Protein AF-A0A817GQR2-F1 (afdb_monomer_lite)

pLDDT: mean 78.86, std 19.0, range [24.8, 96.75]

Secondary structure (DSSP, 8-state):
-PPP--SPPEEEEEE--SSS-HHHHHHHHHTS--S-----SS-S--S-EEEEEEETTEEEEEEE---S--S-HHHHHHHHHHHHHHHHH-SEEEEEEEE-EETTEEPHHHHHHHHHHHHHS---TTTEEEEEEEE-SS--SSHHHHHHHHHHHHH-S---GGGEEEEE---TT-HHHHHHHHHHHHHHHHT---EE----S----HHHHHHHHHHHHHHHHHHHHHHHHHHHHHHHHHHHHHHHHHHHHHHHHHHHHHHHHHHHHHHHHHHHHHHHHHHHHHHHHHHHHHHHHHHHHHHHHHHHHHHHHHHHHHHHHHHHHTTTTTS-------------------EETTPEEEBTTS-EEEGGG--TT-EEE-GGG-EEEEEEEEEEE-TT--EEEETTSPS-EETT--EEBTTS-EEESSHHHHHHH-GGGTTTEEE--TT-EEEEE-TTS-EEEEE---EEEE---TT-EEEEEEESSS-EEEETTEEEE--S--TTT-HHHHHHHHHHHHHHHHHHHHHHHHH--TT-HHHHHHHHHHHHHHHHHHHHTT--

Structure (mmCIF, N/CA/C/O backbone):
data_AF-A0A817GQR2-F1
#
_entry.id   AF-A0A817GQR2-F1
#
loop_
_atom_site.group_PDB
_atom_site.id
_atom_site.type_symbol
_atom_site.label_atom_id
_atom_site.label_alt_id
_atom_site.label_comp_id
_atom_site.label_asym_id
_atom_site.label_entity_id
_atom_site.label_seq_id
_atom_site.pdbx_PDB_ins_code
_atom_site.Cartn_x
_atom_site.Cartn_y
_atom_site.Cartn_z
_atom_site.occupancy
_atom_site.B_iso_or_equiv
_atom_site.auth_seq_id
_atom_site.auth_comp_id
_atom_site.auth_asym_id
_atom_site.auth_atom_id
_atom_site.pdbx_PDB_model_num
ATOM 1 N N . MET A 1 1 ? 29.203 31.803 -55.526 1.00 33.91 1 MET A N 1
ATOM 2 C CA . MET A 1 1 ? 29.164 32.772 -54.407 1.00 33.91 1 MET A CA 1
ATOM 3 C C . MET A 1 1 ? 29.359 31.995 -53.120 1.00 33.91 1 MET A C 1
ATOM 5 O O . MET A 1 1 ? 28.641 31.020 -52.940 1.00 33.91 1 MET A O 1
ATOM 9 N N . HIS A 1 2 ? 30.297 32.384 -52.255 1.00 36.97 2 HIS A N 1
ATOM 10 C CA . HIS A 1 2 ? 30.354 31.823 -50.901 1.00 36.97 2 HIS A CA 1
ATOM 11 C C . HIS A 1 2 ? 29.170 32.359 -50.081 1.00 36.97 2 HIS A C 1
ATOM 13 O O . HIS A 1 2 ? 28.851 33.544 -50.175 1.00 36.97 2 HIS A O 1
ATOM 19 N N . ARG A 1 3 ? 28.518 31.496 -49.296 1.00 38.09 3 ARG A N 1
ATOM 20 C CA . ARG A 1 3 ? 27.651 31.911 -48.181 1.00 38.09 3 ARG A CA 1
ATOM 21 C C . ARG A 1 3 ? 28.484 31.876 -46.894 1.00 38.09 3 ARG A C 1
ATOM 23 O O . ARG A 1 3 ? 29.468 31.148 -46.830 1.00 38.09 3 ARG A O 1
ATOM 30 N N . ASN A 1 4 ? 28.128 32.694 -45.906 1.00 33.28 4 ASN A N 1
ATOM 31 C CA . ASN A 1 4 ? 28.939 32.862 -44.697 1.00 33.28 4 ASN A CA 1
ATOM 32 C C . ASN A 1 4 ? 28.862 31.631 -43.779 1.00 33.28 4 ASN A C 1
ATOM 34 O O . ASN A 1 4 ? 27.784 31.297 -43.289 1.00 33.28 4 ASN A O 1
ATOM 38 N N . ASN A 1 5 ? 30.015 31.028 -43.478 1.00 41.97 5 ASN A N 1
ATOM 39 C CA . ASN A 1 5 ? 30.157 29.920 -42.527 1.00 41.97 5 ASN A CA 1
ATOM 40 C C . ASN A 1 5 ? 30.056 30.410 -41.069 1.00 41.97 5 ASN A C 1
ATOM 42 O O . ASN A 1 5 ? 31.048 30.422 -40.350 1.00 41.97 5 ASN A O 1
ATOM 46 N N . ASN A 1 6 ? 28.861 30.831 -40.644 1.00 42.84 6 ASN A N 1
ATOM 47 C CA . ASN A 1 6 ? 28.573 31.238 -39.258 1.00 42.84 6 ASN A CA 1
ATOM 48 C C . ASN A 1 6 ? 27.381 30.488 -38.626 1.00 42.84 6 ASN A C 1
ATOM 50 O O . ASN A 1 6 ? 26.956 30.823 -37.524 1.00 42.84 6 ASN A O 1
ATOM 54 N N . SER A 1 7 ? 26.841 29.470 -39.302 1.00 61.62 7 SER A N 1
ATOM 55 C CA . SER A 1 7 ? 25.957 28.475 -38.684 1.00 61.62 7 SER A CA 1
ATOM 56 C C . SER A 1 7 ? 26.787 27.491 -37.860 1.00 61.62 7 SER A C 1
ATOM 58 O O . SER A 1 7 ? 27.755 26.928 -38.377 1.00 61.62 7 SER A O 1
ATOM 60 N N . SER A 1 8 ? 26.399 27.238 -36.611 1.00 72.62 8 SER A N 1
ATOM 61 C CA . SER A 1 8 ? 26.977 26.153 -35.814 1.00 72.62 8 SER A CA 1
ATOM 62 C C . SER A 1 8 ? 26.752 24.798 -36.511 1.00 72.62 8 SER A C 1
ATOM 64 O O . SER A 1 8 ? 25.667 24.575 -37.048 1.00 72.62 8 SER A O 1
ATOM 66 N N . PRO A 1 9 ? 27.744 23.883 -36.534 1.00 83.44 9 PRO A N 1
ATOM 67 C CA . PRO A 1 9 ? 27.564 22.584 -37.180 1.00 83.44 9 PRO A CA 1
ATOM 68 C C . PRO A 1 9 ? 26.458 21.749 -36.526 1.00 83.44 9 PRO A C 1
ATOM 70 O O . PRO A 1 9 ? 26.249 21.813 -35.310 1.00 83.44 9 PRO A O 1
ATOM 73 N N . PHE A 1 10 ? 25.786 20.935 -37.337 1.00 92.69 10 PHE A N 1
ATOM 74 C CA . PHE A 1 10 ? 24.787 19.968 -36.885 1.00 92.69 10 PHE A CA 1
ATOM 75 C C . PHE A 1 10 ? 25.451 18.854 -36.065 1.00 92.69 10 PHE A C 1
ATOM 77 O O . PHE A 1 10 ? 26.629 18.545 -36.260 1.00 92.69 10 PHE A O 1
ATOM 84 N N . GLY A 1 11 ? 24.718 18.218 -35.153 1.00 93.88 11 GLY A N 1
ATOM 85 C CA . GLY A 1 11 ? 25.215 16.997 -34.513 1.00 93.88 11 GLY A CA 1
ATOM 86 C C . GLY A 1 11 ? 25.139 15.793 -35.457 1.00 93.88 11 GLY A C 1
ATOM 87 O O . GLY A 1 11 ? 24.179 15.658 -36.210 1.00 93.88 11 GLY A O 1
ATOM 88 N N . LEU A 1 12 ? 26.120 14.895 -35.382 1.00 95.56 12 LEU A N 1
ATOM 89 C CA . LEU A 1 12 ? 26.005 13.509 -35.837 1.00 95.56 12 LEU A CA 1
ATOM 90 C C . LEU A 1 12 ? 26.283 12.609 -34.628 1.00 95.56 12 LEU A C 1
ATOM 92 O O . LEU A 1 12 ? 27.433 12.362 -34.264 1.00 95.56 12 LEU A O 1
ATOM 96 N N . ILE A 1 13 ? 25.217 12.209 -33.943 1.00 95.44 13 ILE A N 1
ATOM 97 C CA . ILE A 1 13 ? 25.252 11.571 -32.627 1.00 95.44 13 ILE A CA 1
ATOM 98 C C . ILE A 1 13 ? 25.205 10.048 -32.790 1.00 95.44 13 ILE A C 1
ATOM 100 O O . ILE A 1 13 ? 24.243 9.510 -33.337 1.00 95.44 13 ILE A O 1
ATOM 104 N N . ILE A 1 14 ? 26.250 9.350 -32.327 1.00 95.19 14 ILE A N 1
ATOM 105 C CA . ILE A 1 14 ? 26.380 7.891 -32.465 1.00 95.19 14 ILE A CA 1
ATOM 106 C C . ILE A 1 14 ? 26.084 7.210 -31.119 1.00 95.19 14 ILE A C 1
ATOM 108 O O . ILE A 1 14 ? 26.789 7.416 -30.129 1.00 95.19 14 ILE A O 1
ATOM 112 N N . LEU A 1 15 ? 25.040 6.378 -31.098 1.00 95.00 15 LEU A N 1
ATOM 113 C CA . LEU A 1 15 ?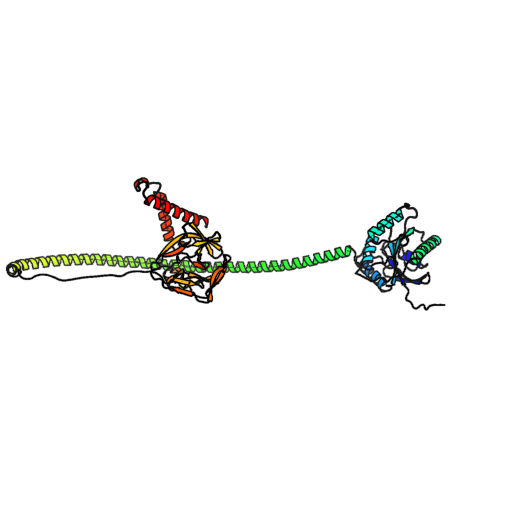 24.445 5.740 -29.915 1.00 95.00 15 LEU A CA 1
ATOM 114 C C . LEU A 1 15 ? 24.416 4.204 -30.037 1.00 95.00 15 LEU A C 1
ATOM 116 O O . LEU A 1 15 ? 24.802 3.643 -31.060 1.00 95.00 15 LEU A O 1
ATOM 120 N N . GLY A 1 16 ? 24.031 3.520 -28.955 1.00 92.00 16 GLY A N 1
ATOM 121 C CA . GLY A 1 16 ? 24.160 2.063 -28.770 1.00 92.00 16 GLY A CA 1
ATOM 122 C C . GLY A 1 16 ? 25.008 1.718 -27.541 1.00 92.00 16 GLY A C 1
ATOM 123 O O . GLY A 1 16 ? 25.689 2.592 -26.995 1.00 92.00 16 GLY A O 1
ATOM 124 N N . ASN A 1 17 ? 24.998 0.469 -27.068 1.00 92.12 17 ASN A N 1
ATOM 125 C CA . ASN A 1 17 ? 25.712 0.094 -25.836 1.00 92.12 17 ASN A CA 1
ATOM 126 C C . ASN A 1 17 ? 27.238 -0.022 -26.015 1.00 92.12 17 ASN A C 1
ATOM 128 O O . ASN A 1 17 ? 27.827 0.398 -27.019 1.00 92.12 17 ASN A O 1
ATOM 132 N N . SER A 1 18 ? 27.910 -0.544 -24.989 1.00 87.38 18 SER A N 1
ATOM 133 C CA . SER A 1 18 ? 29.310 -0.954 -25.075 1.00 87.38 18 SER A CA 1
ATOM 134 C C . SER A 1 18 ? 29.494 -2.072 -26.115 1.00 87.38 18 SER A C 1
ATOM 136 O O . SER A 1 18 ? 28.556 -2.798 -26.447 1.00 87.38 18 SER A O 1
ATOM 138 N N . GLY A 1 19 ? 30.700 -2.190 -26.675 1.00 85.38 19 GLY A N 1
ATOM 139 C CA . GLY A 1 19 ? 31.068 -3.249 -27.628 1.00 85.38 19 GLY A CA 1
ATOM 140 C C . GLY A 1 19 ? 30.579 -3.095 -29.080 1.00 85.38 19 GLY A C 1
ATOM 141 O O . GLY A 1 19 ? 31.280 -3.552 -29.978 1.00 85.38 19 GLY A O 1
ATOM 142 N N . VAL A 1 20 ? 29.464 -2.400 -29.360 1.00 90.19 20 VAL A N 1
ATOM 143 C CA . VAL A 1 20 ? 28.836 -2.339 -30.713 1.00 90.19 20 VAL A CA 1
ATOM 144 C C . VAL A 1 20 ? 29.680 -1.679 -31.819 1.00 90.19 20 VAL A C 1
ATOM 146 O O . VAL A 1 20 ? 29.292 -1.686 -32.984 1.00 90.19 20 VAL A O 1
ATOM 149 N N . GLY A 1 21 ? 30.832 -1.086 -31.487 1.00 89.44 21 GLY A N 1
ATOM 150 C CA . GLY A 1 21 ? 31.754 -0.491 -32.461 1.00 89.44 21 GLY A CA 1
ATOM 151 C C . GLY A 1 21 ? 31.525 0.989 -32.792 1.00 89.44 21 GLY A C 1
ATOM 152 O O . GLY A 1 21 ? 32.033 1.444 -33.812 1.00 89.44 21 GLY A O 1
ATOM 153 N N . LYS A 1 22 ? 30.825 1.759 -31.943 1.00 91.75 22 LYS A N 1
ATOM 154 C CA . LYS A 1 22 ? 30.570 3.205 -32.148 1.00 91.75 22 LYS A CA 1
ATOM 155 C C . LYS A 1 22 ? 31.831 3.998 -32.515 1.00 91.75 22 LYS A C 1
ATOM 157 O O . LYS A 1 22 ? 31.877 4.586 -33.589 1.00 91.75 22 LYS A O 1
ATOM 162 N N . SER A 1 23 ? 32.882 3.917 -31.693 1.00 89.81 23 SER A N 1
ATOM 163 C CA . SER A 1 23 ? 34.166 4.601 -31.917 1.00 89.81 23 SER A CA 1
ATOM 164 C C . SER A 1 23 ? 34.837 4.208 -33.242 1.00 89.81 23 SER A C 1
ATOM 166 O O . SER A 1 23 ? 35.475 5.035 -33.886 1.00 89.81 23 SER A O 1
ATOM 168 N N . PHE A 1 24 ? 34.671 2.953 -33.677 1.00 90.94 24 PHE A N 1
ATOM 169 C CA . PHE A 1 24 ? 35.190 2.462 -34.957 1.00 90.94 24 PHE A CA 1
ATOM 170 C C . PHE A 1 24 ? 34.413 3.060 -36.136 1.00 90.94 24 PHE A C 1
ATOM 172 O O . PHE A 1 24 ? 35.022 3.627 -37.039 1.00 90.94 24 PHE A O 1
ATOM 179 N N . LEU A 1 25 ? 33.076 3.016 -36.103 1.00 93.00 25 LEU A N 1
ATOM 180 C CA . LEU A 1 25 ? 32.232 3.636 -37.131 1.00 93.00 25 LEU A CA 1
ATOM 181 C C . LEU A 1 25 ? 32.446 5.158 -37.190 1.00 93.00 25 LEU A C 1
ATOM 183 O O . LEU A 1 25 ? 32.504 5.728 -38.277 1.00 93.00 25 LEU A O 1
ATOM 187 N N . ALA A 1 26 ? 32.668 5.803 -36.043 1.00 92.12 26 ALA A N 1
ATOM 188 C CA . ALA A 1 26 ? 33.042 7.209 -35.953 1.00 92.12 26 ALA A CA 1
ATOM 189 C C . ALA A 1 26 ? 34.395 7.499 -36.638 1.00 92.12 26 ALA A C 1
ATOM 191 O O . ALA A 1 26 ? 34.481 8.427 -37.437 1.00 92.12 26 ALA A O 1
ATOM 192 N N . ASN A 1 27 ? 35.433 6.683 -36.418 1.00 91.12 27 ASN A N 1
ATOM 193 C CA . ASN A 1 27 ? 36.725 6.839 -37.104 1.00 91.12 27 ASN A CA 1
ATOM 194 C C . ASN A 1 27 ? 36.636 6.548 -38.617 1.00 91.12 27 ASN A C 1
ATOM 196 O O . ASN A 1 27 ? 37.277 7.236 -39.412 1.00 91.12 27 ASN A O 1
ATOM 200 N N . ILE A 1 28 ? 35.802 5.588 -39.037 1.00 92.62 28 ILE A N 1
ATOM 201 C CA . ILE A 1 28 ? 35.480 5.320 -40.453 1.00 92.62 28 ILE A CA 1
ATOM 202 C C . ILE A 1 28 ? 34.757 6.522 -41.093 1.00 92.62 28 ILE A C 1
ATOM 204 O O . ILE A 1 28 ? 35.042 6.881 -42.238 1.00 92.62 28 ILE A O 1
ATOM 208 N N . LEU A 1 29 ? 33.872 7.199 -40.354 1.00 92.31 29 LEU A N 1
ATOM 209 C CA . LEU A 1 29 ? 33.209 8.437 -40.783 1.00 92.31 29 LEU A CA 1
ATOM 210 C C . LEU A 1 29 ? 34.126 9.667 -40.757 1.00 92.31 29 LEU A C 1
ATOM 212 O O . LE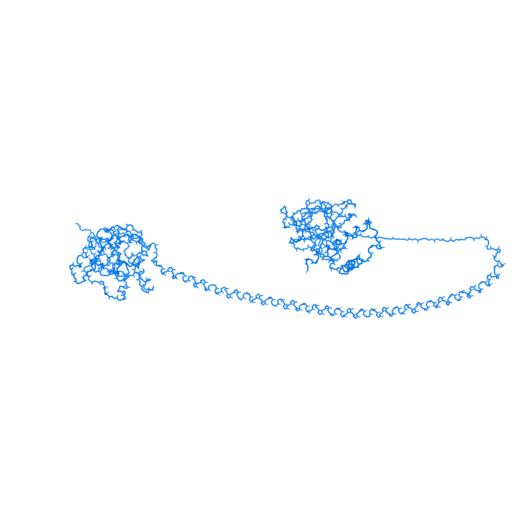U A 1 29 ? 33.938 10.572 -41.569 1.00 92.31 29 LEU A O 1
ATOM 216 N N . LEU A 1 30 ? 35.156 9.687 -39.913 1.00 90.25 30 LEU A N 1
ATOM 217 C CA . LEU A 1 30 ? 36.163 10.750 -39.896 1.00 90.25 30 LEU A CA 1
ATOM 218 C C . LEU A 1 30 ? 37.288 10.568 -40.933 1.00 90.25 30 LEU A C 1
ATOM 220 O O . LEU A 1 30 ? 37.932 11.556 -41.276 1.00 90.25 30 LEU A O 1
ATOM 224 N N . ASP A 1 31 ? 37.523 9.343 -41.416 1.00 87.81 31 ASP A N 1
ATOM 225 C CA . ASP A 1 31 ? 38.705 8.928 -42.207 1.00 87.81 31 ASP A CA 1
ATOM 226 C C . ASP A 1 31 ? 40.050 9.060 -41.457 1.00 87.81 31 ASP A C 1
ATOM 228 O O . ASP A 1 31 ? 41.123 9.173 -42.047 1.00 87.81 31 ASP A O 1
ATOM 232 N N . LYS A 1 32 ? 39.996 9.059 -40.120 1.00 85.50 32 LYS A N 1
ATOM 233 C CA . LYS A 1 32 ? 41.151 9.195 -39.219 1.00 85.50 32 LYS A CA 1
ATOM 234 C C . LYS A 1 32 ? 40.888 8.453 -37.910 1.00 85.50 32 LYS A C 1
ATOM 236 O O . LYS A 1 32 ? 39.785 8.502 -37.370 1.00 85.50 32 LYS A O 1
ATOM 241 N N . GLU A 1 33 ? 41.913 7.791 -37.382 1.00 82.62 33 GLU A N 1
ATOM 242 C CA . GLU A 1 33 ? 41.863 7.142 -36.067 1.00 82.62 33 GLU A CA 1
ATOM 243 C C . GLU A 1 33 ? 42.000 8.204 -34.964 1.00 82.62 33 GLU A C 1
ATOM 245 O O . GLU A 1 33 ? 43.110 8.607 -34.624 1.00 82.62 33 GLU A O 1
ATOM 250 N N . VAL A 1 34 ? 40.871 8.700 -34.442 1.00 78.50 34 VAL A N 1
ATOM 251 C CA . VAL A 1 34 ? 40.848 9.735 -33.387 1.00 78.50 34 VAL A CA 1
ATOM 252 C C . VAL A 1 34 ? 40.285 9.191 -32.080 1.00 78.50 34 VAL A C 1
ATOM 254 O O . VAL A 1 34 ? 40.908 9.349 -31.033 1.00 78.50 34 VAL A O 1
ATOM 257 N N . PHE A 1 35 ? 39.137 8.517 -32.127 1.00 78.00 35 PHE A N 1
ATOM 258 C CA . PHE A 1 35 ? 38.545 7.897 -30.946 1.00 78.00 35 PHE A CA 1
ATOM 259 C C . PHE A 1 35 ? 39.207 6.537 -30.681 1.00 78.00 35 PHE A C 1
ATOM 261 O O . PHE A 1 35 ? 39.333 5.712 -31.589 1.00 78.00 35 PHE A O 1
ATOM 268 N N . LYS A 1 36 ? 39.619 6.258 -29.440 1.00 64.69 36 LYS A N 1
ATOM 269 C CA . LYS A 1 36 ? 40.202 4.949 -29.090 1.00 64.69 36 LYS A CA 1
ATOM 270 C C . LYS A 1 36 ? 39.148 3.838 -29.202 1.00 64.69 36 LYS A C 1
ATOM 272 O O . LYS A 1 36 ? 38.026 3.998 -28.721 1.00 64.69 36 LYS A O 1
ATOM 277 N N . HIS A 1 37 ? 39.500 2.718 -29.845 1.00 58.19 37 HIS A N 1
ATOM 278 C CA . HIS A 1 37 ? 38.542 1.659 -30.212 1.00 58.19 37 HIS A CA 1
ATOM 279 C C . HIS A 1 37 ? 39.078 0.214 -30.014 1.00 58.19 37 HIS A C 1
ATOM 281 O O . HIS A 1 37 ? 38.799 -0.706 -30.788 1.00 58.19 37 HIS A O 1
ATOM 287 N N . GLU A 1 38 ? 39.863 0.006 -28.955 1.00 50.09 38 GLU A N 1
ATOM 288 C CA . GLU A 1 38 ? 40.498 -1.280 -28.621 1.00 50.09 38 GLU A CA 1
ATOM 289 C C . GLU A 1 38 ? 39.491 -2.398 -28.264 1.00 50.09 38 GLU A C 1
ATOM 291 O O . GLU A 1 38 ? 38.397 -2.146 -27.756 1.00 50.09 38 GLU A O 1
ATOM 296 N N . PHE A 1 39 ? 39.868 -3.658 -28.515 1.00 39.53 39 PHE A N 1
ATOM 297 C CA . PHE A 1 39 ? 39.082 -4.835 -28.123 1.00 39.53 39 PHE A CA 1
ATOM 298 C C . PHE A 1 39 ? 39.337 -5.158 -26.641 1.00 39.53 39 PHE A C 1
ATOM 300 O O . PHE A 1 39 ? 40.233 -5.925 -26.295 1.00 39.53 39 PHE A O 1
ATOM 307 N N . SER A 1 40 ? 38.570 -4.507 -25.768 1.00 42.88 40 SER A N 1
ATOM 308 C CA . SER A 1 40 ? 38.739 -4.524 -24.311 1.00 42.88 40 SER A CA 1
ATOM 309 C C . SER A 1 40 ? 37.573 -5.225 -23.606 1.00 42.88 40 SER A C 1
ATOM 311 O O . SER A 1 40 ? 36.421 -5.101 -24.015 1.00 42.88 40 SER A O 1
ATOM 313 N N . ALA A 1 41 ? 37.859 -5.895 -22.484 1.00 34.47 41 ALA A N 1
ATOM 314 C CA . ALA A 1 41 ? 36.853 -6.482 -21.589 1.00 34.47 41 ALA A CA 1
ATOM 315 C C . ALA A 1 41 ? 36.077 -5.440 -20.745 1.00 34.47 41 ALA A C 1
ATOM 317 O O . ALA A 1 41 ? 35.257 -5.804 -19.904 1.00 34.47 41 ALA A O 1
ATOM 318 N N . ARG A 1 42 ? 36.360 -4.144 -20.930 1.00 46.88 42 ARG A N 1
ATOM 319 C CA . ARG A 1 42 ? 35.664 -2.999 -20.320 1.00 46.88 42 ARG A CA 1
ATOM 320 C C . ARG A 1 42 ? 35.515 -1.870 -21.340 1.00 46.88 42 ARG A C 1
ATOM 322 O O . ARG A 1 42 ? 36.363 -1.727 -22.220 1.00 46.88 42 ARG A O 1
ATOM 329 N N . SER A 1 43 ? 34.476 -1.052 -21.177 1.00 52.53 43 SER A N 1
ATOM 330 C CA . SER A 1 43 ? 34.210 0.146 -21.988 1.00 52.53 43 SER A CA 1
ATOM 331 C C . SER A 1 43 ? 35.461 1.011 -22.193 1.00 52.53 43 SER A C 1
ATOM 333 O O . SER A 1 43 ? 36.169 1.291 -21.231 1.00 52.53 43 SER A O 1
ATOM 335 N N . VAL A 1 44 ? 35.733 1.435 -23.432 1.00 54.69 44 VAL A N 1
ATOM 336 C CA . VAL A 1 44 ? 36.936 2.223 -23.792 1.00 54.69 44 VAL A CA 1
ATOM 337 C C . VAL A 1 44 ? 36.654 3.732 -23.816 1.00 54.69 44 VAL A C 1
ATOM 339 O O . VAL A 1 44 ? 37.553 4.543 -23.607 1.00 54.69 44 VAL A O 1
ATOM 342 N N . THR A 1 45 ? 35.398 4.126 -24.037 1.00 56.16 45 THR A N 1
ATOM 343 C CA . THR A 1 45 ? 34.956 5.528 -24.057 1.00 56.16 45 THR A CA 1
ATOM 344 C C . THR A 1 45 ? 34.297 5.864 -22.721 1.00 56.16 45 THR A C 1
ATOM 346 O O . THR A 1 45 ? 33.345 5.205 -22.307 1.00 56.16 45 THR A O 1
ATOM 349 N N . HIS A 1 46 ? 34.815 6.874 -22.019 1.00 60.78 46 HIS A N 1
ATOM 350 C CA . HIS A 1 46 ? 34.396 7.212 -20.649 1.00 60.78 46 HIS A CA 1
ATOM 351 C C . HIS A 1 46 ? 33.812 8.620 -20.481 1.00 60.78 46 HIS A C 1
ATOM 353 O O . HIS A 1 46 ? 33.317 8.929 -19.394 1.00 60.78 46 HIS A O 1
ATOM 359 N N . ARG A 1 47 ? 33.850 9.439 -21.533 1.00 65.88 47 ARG A N 1
ATOM 360 C CA . ARG A 1 47 ? 33.200 10.748 -21.665 1.00 65.88 47 ARG A CA 1
ATOM 361 C C . ARG A 1 47 ? 32.767 10.930 -23.116 1.00 65.88 47 ARG A C 1
ATOM 363 O O . ARG A 1 47 ? 33.307 10.259 -23.994 1.00 65.88 47 ARG A O 1
ATOM 370 N N . THR A 1 48 ? 31.819 11.822 -23.350 1.00 75.12 48 THR A N 1
ATOM 371 C CA . THR A 1 48 ? 31.425 12.271 -24.681 1.00 75.12 48 THR A CA 1
ATOM 372 C C . THR A 1 48 ? 32.543 13.113 -25.296 1.00 75.12 48 THR A C 1
ATOM 374 O O . THR A 1 48 ? 32.927 14.156 -24.768 1.00 75.12 48 THR A O 1
ATOM 377 N N . GLU A 1 49 ? 33.053 12.662 -26.439 1.00 77.88 49 GLU A N 1
ATOM 378 C CA . GLU A 1 49 ? 34.057 13.360 -27.245 1.00 77.88 49 GLU A CA 1
ATOM 379 C C . GLU A 1 49 ? 33.465 13.664 -28.627 1.00 77.88 49 GLU A C 1
ATOM 381 O O . GLU A 1 49 ? 32.683 12.867 -29.152 1.00 77.88 49 GLU A O 1
ATOM 386 N N . TYR A 1 50 ? 33.837 14.792 -29.244 1.00 84.44 50 TYR A N 1
ATOM 387 C CA . TYR A 1 50 ? 33.387 15.120 -30.600 1.00 84.44 50 TYR A CA 1
ATOM 388 C C . TYR A 1 50 ? 34.507 15.610 -31.522 1.00 84.44 50 TYR A C 1
ATOM 390 O O . TYR A 1 50 ? 35.560 16.078 -31.082 1.00 84.44 50 TYR A O 1
ATOM 398 N N . GLN A 1 51 ? 34.274 15.474 -32.826 1.00 87.62 51 GLN A N 1
ATOM 399 C CA . GLN A 1 51 ? 35.167 15.910 -33.900 1.00 87.62 51 GLN A CA 1
ATOM 400 C C . GLN A 1 51 ? 34.352 16.511 -35.042 1.00 87.62 51 GLN A C 1
ATOM 402 O O . GLN A 1 51 ? 33.365 15.919 -35.471 1.00 87.62 51 GLN A O 1
ATOM 407 N N . GLU A 1 52 ? 34.776 17.661 -35.560 1.00 88.06 52 GLU A N 1
ATOM 408 C CA . GLU A 1 52 ? 34.081 18.314 -36.671 1.00 88.06 52 GLU A CA 1
ATOM 409 C C . GLU A 1 52 ? 34.594 17.820 -38.037 1.00 88.06 52 GLU A C 1
ATOM 411 O O . GLU A 1 52 ? 35.783 17.536 -38.223 1.00 88.06 52 GLU A O 1
ATOM 416 N N . ILE A 1 53 ? 33.668 17.685 -38.988 1.00 88.56 53 ILE A N 1
ATOM 417 C CA . ILE A 1 53 ? 33.885 17.257 -40.373 1.00 88.56 53 ILE A CA 1
ATOM 418 C C . ILE A 1 53 ? 32.935 18.018 -41.308 1.00 88.56 53 ILE A C 1
ATOM 420 O O . ILE A 1 53 ? 31.925 18.576 -40.883 1.00 88.56 53 ILE A O 1
ATOM 424 N N . THR A 1 54 ? 33.255 18.039 -42.600 1.00 87.50 54 THR A N 1
ATOM 425 C CA . THR A 1 54 ? 32.362 18.544 -43.651 1.00 87.50 54 THR A CA 1
ATOM 426 C C . THR A 1 54 ? 32.155 17.457 -44.696 1.00 87.50 54 THR A C 1
ATOM 428 O O . THR A 1 54 ? 33.135 16.936 -45.227 1.00 87.50 54 THR A O 1
ATOM 431 N N . PHE A 1 55 ? 30.904 17.123 -45.001 1.00 83.81 55 PHE A N 1
ATOM 432 C CA . PHE A 1 55 ? 30.532 16.274 -46.135 1.00 83.81 55 PHE A CA 1
ATOM 433 C C . PHE A 1 55 ? 29.163 16.704 -46.672 1.00 83.81 55 PHE A C 1
ATOM 435 O O . PHE A 1 55 ? 28.372 17.303 -45.951 1.00 83.81 55 PHE A O 1
ATOM 442 N N . ASP A 1 56 ? 28.923 16.467 -47.962 1.00 78.25 56 ASP A N 1
ATOM 443 C CA . ASP A 1 56 ? 27.715 16.901 -48.682 1.00 78.25 56 ASP A CA 1
ATOM 444 C C . ASP A 1 56 ? 27.329 18.386 -48.481 1.00 78.25 56 ASP A C 1
ATOM 446 O O . ASP A 1 56 ? 26.168 18.766 -48.410 1.00 78.25 56 ASP A O 1
ATOM 450 N N . ASN A 1 57 ? 28.330 19.270 -48.392 1.00 80.62 57 ASN A N 1
ATOM 451 C CA . ASN A 1 57 ? 28.176 20.709 -48.108 1.00 80.62 57 ASN A CA 1
ATOM 452 C C . ASN A 1 57 ? 27.649 21.057 -46.697 1.00 80.62 57 ASN A C 1
ATOM 454 O O . ASN A 1 57 ? 27.530 22.240 -46.376 1.00 80.62 57 ASN A O 1
ATOM 458 N N . TYR A 1 58 ? 27.404 20.066 -45.838 1.00 84.81 58 TYR A N 1
ATOM 459 C CA . TYR A 1 58 ? 27.018 20.248 -44.441 1.00 84.81 58 TYR A CA 1
ATOM 460 C C . TYR A 1 58 ? 28.225 20.122 -43.503 1.00 84.81 58 TYR A C 1
ATOM 462 O O . TYR A 1 58 ? 29.106 19.277 -43.684 1.00 84.81 58 TYR A O 1
ATOM 470 N N . HIS A 1 59 ? 28.251 20.960 -42.465 1.00 90.44 59 HIS A N 1
ATOM 471 C CA . HIS A 1 59 ? 29.214 20.865 -41.370 1.00 90.44 59 HIS A CA 1
ATOM 472 C C . HIS A 1 59 ? 28.594 20.066 -40.216 1.00 90.44 59 HIS A C 1
ATOM 474 O O . HIS A 1 59 ? 27.543 20.449 -39.695 1.00 90.44 59 HIS A O 1
ATOM 480 N N . TYR A 1 60 ? 29.262 18.988 -39.801 1.00 91.75 60 TYR A N 1
ATOM 481 C CA . TYR A 1 60 ? 28.817 18.089 -38.736 1.00 91.75 60 TYR A CA 1
ATOM 482 C C . TYR A 1 60 ? 29.858 17.984 -37.624 1.00 91.75 60 TYR A C 1
ATOM 484 O O . TYR A 1 60 ? 31.047 17.825 -37.888 1.00 91.75 60 TYR A O 1
ATOM 492 N N . ALA A 1 61 ? 29.400 17.985 -36.378 1.00 91.94 61 ALA A N 1
ATOM 493 C CA . ALA A 1 61 ? 30.162 17.542 -35.221 1.00 91.94 61 ALA A CA 1
ATOM 494 C C . ALA A 1 61 ? 29.779 16.083 -34.924 1.00 91.94 61 ALA A C 1
ATOM 496 O O . ALA A 1 61 ? 28.652 15.825 -34.506 1.00 91.94 61 ALA A O 1
ATOM 497 N N . ILE A 1 62 ? 30.686 15.129 -35.157 1.00 92.62 62 ILE A N 1
ATOM 498 C CA . ILE A 1 62 ? 30.472 13.704 -34.857 1.00 92.62 62 ILE A CA 1
ATOM 499 C C . ILE A 1 62 ? 30.735 13.459 -33.374 1.00 92.62 62 ILE A C 1
ATOM 501 O O . ILE A 1 62 ? 31.853 13.697 -32.921 1.00 92.62 62 ILE A O 1
ATOM 505 N N . PHE A 1 63 ? 29.740 12.953 -32.644 1.00 88.69 63 PHE A N 1
ATOM 506 C CA . PHE A 1 63 ? 29.830 12.621 -31.220 1.00 88.69 63 PHE A CA 1
ATOM 507 C C . PHE A 1 63 ? 30.049 11.121 -31.032 1.00 88.69 63 PHE A C 1
ATOM 509 O O . PHE A 1 63 ? 29.222 10.309 -31.451 1.00 88.69 63 PHE A O 1
ATOM 516 N N . ASN A 1 64 ? 31.129 10.765 -30.338 1.00 82.62 64 ASN A N 1
ATOM 517 C CA . ASN A 1 64 ? 31.349 9.424 -29.816 1.00 82.62 64 ASN A CA 1
ATOM 518 C C . ASN A 1 64 ? 31.019 9.412 -28.316 1.00 82.62 64 ASN A C 1
ATOM 520 O O . ASN A 1 64 ? 31.739 9.986 -27.498 1.00 82.62 64 ASN A O 1
ATOM 524 N N . ILE A 1 65 ? 29.901 8.775 -27.976 1.00 85.94 65 ILE A N 1
ATOM 525 C CA . ILE A 1 65 ? 29.296 8.782 -26.638 1.00 85.94 65 ILE A CA 1
ATOM 526 C C . ILE A 1 65 ? 29.560 7.420 -25.960 1.00 85.94 65 ILE A C 1
ATOM 528 O O . ILE A 1 65 ? 29.598 6.396 -26.653 1.00 85.94 65 ILE A O 1
ATOM 532 N N . PRO A 1 66 ? 29.756 7.338 -24.628 1.00 83.81 66 PRO A N 1
ATOM 533 C CA . PRO A 1 66 ? 29.785 6.054 -23.918 1.00 83.81 66 PRO A CA 1
ATOM 534 C C . PRO A 1 66 ? 28.518 5.206 -24.165 1.00 83.81 66 PRO A C 1
ATOM 536 O O . PRO A 1 66 ? 27.468 5.709 -24.554 1.00 83.81 66 PRO A O 1
ATOM 539 N N . GLY A 1 67 ? 28.607 3.884 -23.976 1.00 85.81 67 GLY A N 1
ATOM 540 C CA . GLY A 1 67 ? 27.431 3.004 -24.067 1.00 85.81 67 GLY A CA 1
ATOM 541 C C . GLY A 1 67 ? 26.435 3.251 -22.936 1.00 85.81 67 GLY A C 1
ATOM 542 O O . GLY A 1 67 ? 26.865 3.529 -21.826 1.00 85.81 67 GLY A O 1
ATOM 543 N N . LEU A 1 68 ? 25.124 3.153 -23.183 1.00 87.75 68 LEU A N 1
ATOM 544 C CA . LEU A 1 68 ? 24.135 3.388 -22.121 1.00 87.75 68 LEU A CA 1
ATOM 545 C C . LEU A 1 68 ? 24.219 2.313 -21.026 1.00 87.75 68 LEU A C 1
ATOM 547 O O . LEU A 1 68 ? 24.438 2.649 -19.864 1.00 87.75 68 LEU A O 1
ATOM 551 N N . ILE A 1 69 ? 24.083 1.038 -21.400 1.00 86.44 69 ILE A N 1
ATOM 552 C CA . ILE A 1 69 ? 24.161 -0.096 -20.473 1.00 86.44 69 ILE A CA 1
ATOM 553 C C . ILE A 1 69 ? 25.628 -0.496 -20.254 1.00 86.44 69 ILE A C 1
ATOM 555 O O . ILE A 1 69 ? 26.390 -0.703 -21.201 1.00 86.44 69 ILE A O 1
ATOM 559 N N . GLU A 1 70 ? 25.996 -0.610 -18.979 1.00 83.25 70 GLU A N 1
ATOM 560 C CA . GLU A 1 70 ? 27.282 -1.062 -18.441 1.00 83.25 70 GLU A CA 1
ATOM 561 C C . GLU A 1 70 ? 27.001 -1.873 -17.158 1.00 83.25 70 GLU A C 1
ATOM 563 O O . GLU A 1 70 ? 25.929 -1.749 -16.568 1.00 83.25 70 GLU A O 1
ATOM 568 N N . ALA A 1 71 ? 27.958 -2.679 -16.687 1.00 76.56 71 ALA A N 1
ATOM 569 C CA . ALA A 1 71 ? 27.765 -3.546 -15.511 1.00 76.56 71 ALA A CA 1
ATOM 570 C C . ALA A 1 71 ? 27.739 -2.810 -14.147 1.00 76.56 71 ALA A C 1
ATOM 572 O O . ALA A 1 71 ? 27.482 -3.433 -13.119 1.00 76.56 71 ALA A O 1
ATOM 573 N N . ASP A 1 72 ? 28.025 -1.506 -14.128 1.00 82.12 72 ASP A N 1
ATOM 574 C CA . ASP A 1 72 ? 28.000 -0.647 -12.939 1.00 82.12 72 ASP A CA 1
ATOM 575 C C . ASP A 1 72 ? 26.913 0.429 -13.087 1.00 82.12 72 ASP A C 1
ATOM 577 O O . ASP A 1 72 ? 26.954 1.251 -14.003 1.00 82.12 72 ASP A O 1
ATOM 581 N N . GLN A 1 73 ? 25.963 0.455 -12.151 1.00 83.19 73 GLN A N 1
ATOM 582 C CA . GLN A 1 73 ? 24.847 1.404 -12.129 1.00 83.19 73 GLN A CA 1
ATOM 583 C C . GLN A 1 73 ? 25.314 2.863 -11.937 1.00 83.19 73 GLN A C 1
ATOM 585 O O . GLN A 1 73 ? 24.683 3.790 -12.452 1.00 83.19 73 GLN A O 1
ATOM 590 N N . ALA A 1 74 ? 26.451 3.106 -11.269 1.00 84.12 74 ALA A N 1
ATOM 591 C CA . ALA A 1 74 ? 27.039 4.445 -11.195 1.00 84.12 74 ALA A CA 1
ATOM 592 C C . ALA A 1 74 ? 27.578 4.889 -12.567 1.00 84.12 74 ALA A C 1
ATOM 594 O O . ALA A 1 74 ? 27.307 6.010 -13.008 1.00 84.12 74 ALA A O 1
ATOM 595 N N . ARG A 1 75 ? 28.262 3.991 -13.291 1.00 85.38 75 ARG A N 1
ATOM 596 C CA . ARG A 1 75 ? 28.692 4.199 -14.682 1.00 85.38 75 ARG A CA 1
ATOM 597 C C . ARG A 1 75 ? 27.508 4.433 -15.627 1.00 85.38 75 ARG A C 1
ATOM 599 O O . ARG A 1 75 ? 27.573 5.383 -16.403 1.00 85.38 75 ARG A O 1
ATOM 606 N N . VAL A 1 76 ? 26.423 3.660 -15.524 1.00 88.12 76 VAL A N 1
ATOM 607 C CA . VAL A 1 76 ? 25.175 3.873 -16.291 1.00 88.12 76 VAL A CA 1
ATOM 608 C C . VAL A 1 76 ? 24.610 5.276 -16.047 1.00 88.12 76 VAL A C 1
ATOM 610 O O . VAL A 1 76 ? 24.317 6.002 -16.997 1.00 88.12 76 VAL A O 1
ATOM 613 N N . ASN A 1 77 ? 24.522 5.713 -14.788 1.00 88.69 77 ASN A N 1
ATOM 614 C CA . ASN A 1 77 ? 24.004 7.041 -14.445 1.00 88.69 77 ASN A CA 1
ATOM 615 C C . ASN A 1 77 ? 24.916 8.200 -14.893 1.00 88.69 77 ASN A C 1
ATOM 617 O O . ASN A 1 77 ? 24.419 9.293 -15.167 1.00 88.69 77 ASN A O 1
ATOM 621 N N . ILE A 1 78 ? 26.226 7.973 -15.044 1.00 88.38 78 ILE A N 1
ATOM 622 C CA . ILE A 1 78 ? 27.120 8.904 -15.754 1.00 88.38 78 ILE A CA 1
ATOM 623 C C . ILE A 1 78 ? 26.798 8.896 -17.254 1.00 88.38 78 ILE A C 1
ATOM 625 O O . ILE A 1 78 ? 26.600 9.957 -17.836 1.00 88.38 78 ILE A O 1
ATOM 629 N N . ASN A 1 79 ? 26.681 7.722 -17.880 1.00 90.38 79 ASN A N 1
ATOM 630 C CA . ASN A 1 79 ? 26.447 7.598 -19.323 1.00 90.38 79 ASN A CA 1
ATOM 631 C C . ASN A 1 79 ? 25.135 8.269 -19.771 1.00 90.38 79 ASN A C 1
ATOM 633 O O . ASN A 1 79 ? 25.128 8.926 -20.809 1.00 90.38 79 ASN A O 1
ATOM 637 N N . LYS A 1 80 ? 24.066 8.200 -18.961 1.00 93.19 80 LYS A N 1
ATOM 638 C CA . LYS A 1 80 ? 22.820 8.967 -19.173 1.00 93.19 80 LYS A CA 1
ATOM 639 C C . LYS A 1 80 ? 23.090 10.475 -19.321 1.00 93.19 80 LYS A C 1
ATOM 641 O O . LYS A 1 80 ? 22.627 11.089 -20.277 1.00 93.19 80 LYS A O 1
ATOM 646 N N . ARG A 1 81 ? 23.909 11.059 -18.436 1.00 91.19 81 ARG A N 1
ATOM 647 C CA . ARG A 1 81 ? 24.281 12.490 -18.470 1.00 91.19 81 ARG A CA 1
ATOM 648 C C . ARG A 1 81 ? 25.183 12.843 -19.654 1.00 91.19 81 ARG A C 1
ATOM 650 O O . ARG A 1 81 ? 25.070 13.932 -20.202 1.00 91.19 81 ARG A O 1
ATOM 657 N N . GLU A 1 82 ? 26.068 11.935 -20.057 1.00 90.62 82 GLU A N 1
ATOM 658 C CA . GLU A 1 82 ? 26.941 12.113 -21.227 1.00 90.62 82 GLU A CA 1
ATOM 659 C C . GLU A 1 82 ? 26.142 12.076 -22.552 1.00 90.62 82 GLU A C 1
ATOM 661 O O . GLU A 1 82 ? 26.512 12.769 -23.503 1.00 90.62 82 GLU A O 1
ATOM 666 N N . ILE A 1 83 ? 25.025 11.328 -22.596 1.00 92.94 83 ILE A N 1
ATOM 667 C CA . ILE A 1 83 ? 24.021 11.361 -23.678 1.00 92.94 83 ILE A CA 1
ATOM 668 C C . ILE A 1 83 ? 23.238 12.682 -23.639 1.00 92.94 83 ILE A C 1
ATOM 670 O O . ILE A 1 83 ? 23.209 13.393 -24.645 1.00 92.94 83 ILE A O 1
ATOM 674 N N . ASP A 1 84 ? 22.663 13.045 -22.483 1.00 93.75 84 ASP A N 1
ATOM 675 C CA . ASP A 1 84 ? 21.926 14.307 -22.297 1.00 93.75 84 ASP A CA 1
ATOM 676 C C . ASP A 1 84 ? 22.768 15.524 -22.727 1.00 93.75 84 ASP A C 1
ATOM 678 O O . ASP A 1 84 ? 22.276 16.432 -23.399 1.00 93.75 84 ASP A O 1
ATOM 682 N N . HIS A 1 85 ? 24.059 15.532 -22.375 1.00 90.25 85 HIS A N 1
ATOM 683 C CA . HIS A 1 85 ? 25.010 16.577 -22.750 1.00 90.25 85 HIS A CA 1
ATOM 684 C C . HIS A 1 85 ? 25.197 16.680 -24.270 1.00 90.25 85 HIS A C 1
ATOM 686 O O . HIS A 1 85 ? 25.212 17.788 -24.799 1.00 90.25 85 HIS A O 1
ATOM 692 N N . ALA A 1 86 ? 25.304 15.558 -24.990 1.00 90.88 86 ALA A N 1
ATOM 693 C CA . ALA A 1 86 ? 25.462 15.568 -26.445 1.00 90.88 86 ALA A CA 1
ATOM 694 C C . ALA A 1 86 ? 24.234 16.163 -27.154 1.00 90.88 86 ALA A C 1
ATOM 696 O O . ALA A 1 86 ? 24.382 17.056 -27.991 1.00 90.88 86 ALA A O 1
ATOM 697 N N . PHE A 1 87 ? 23.029 15.730 -26.767 1.00 92.94 87 PHE A N 1
ATOM 698 C CA . PHE A 1 87 ? 21.778 16.302 -27.274 1.00 92.94 87 PHE A CA 1
ATOM 699 C C . PHE A 1 87 ? 21.634 17.784 -26.902 1.00 92.94 87 PHE A C 1
ATOM 701 O O . PHE A 1 87 ? 21.279 18.593 -27.749 1.00 92.94 87 PHE A O 1
ATOM 708 N N . THR A 1 88 ? 21.981 18.176 -25.672 1.00 91.44 88 THR A N 1
ATOM 709 C CA . THR A 1 88 ? 21.936 19.587 -25.240 1.00 91.44 88 THR A CA 1
ATOM 710 C C . THR A 1 88 ? 22.945 20.456 -26.003 1.00 91.44 88 THR A C 1
ATOM 712 O O . THR A 1 88 ? 22.662 21.611 -26.312 1.00 91.44 88 THR A O 1
ATOM 715 N N . GLN A 1 89 ? 24.120 19.913 -26.340 1.00 89.31 89 GLN A N 1
ATOM 716 C CA . GLN A 1 89 ? 25.158 20.628 -27.083 1.00 89.31 89 GLN A CA 1
ATOM 717 C C . GLN A 1 89 ? 24.831 20.753 -28.582 1.00 89.31 89 GLN A C 1
ATOM 719 O O . GLN A 1 89 ? 25.231 21.737 -29.206 1.00 89.31 89 GLN A O 1
ATOM 724 N N . ARG A 1 90 ? 24.127 19.776 -29.176 1.00 91.06 90 ARG A N 1
ATOM 725 C CA . ARG A 1 90 ? 23.685 19.782 -30.584 1.00 91.06 90 ARG A CA 1
ATOM 726 C C . ARG A 1 90 ? 22.239 19.267 -30.712 1.00 91.06 90 ARG A C 1
ATOM 728 O O . ARG A 1 90 ? 22.032 18.156 -31.205 1.00 91.06 90 ARG A O 1
ATOM 735 N N . PRO A 1 91 ? 21.232 20.069 -30.318 1.00 90.56 91 PRO A N 1
ATOM 736 C CA . PRO A 1 91 ? 19.839 19.626 -30.338 1.00 90.56 91 PRO A CA 1
ATOM 737 C C . PRO A 1 91 ? 19.364 19.351 -31.765 1.00 90.56 91 PRO A C 1
ATOM 739 O O . PRO A 1 91 ? 18.697 18.349 -31.996 1.00 90.56 91 PRO A O 1
ATOM 742 N N . ASN A 1 92 ? 19.785 20.160 -32.746 1.00 93.94 92 ASN A N 1
ATOM 743 C CA . ASN A 1 92 ? 19.586 19.850 -34.159 1.00 93.94 92 ASN A CA 1
ATOM 744 C C . ASN A 1 92 ? 20.674 18.879 -34.663 1.00 93.94 92 ASN A C 1
ATOM 746 O O . ASN A 1 92 ? 21.849 19.250 -34.794 1.00 93.94 92 ASN A O 1
ATOM 750 N N . SER A 1 93 ? 20.294 17.619 -34.886 1.00 94.88 93 SER A N 1
ATOM 751 C CA . SER A 1 93 ? 21.235 16.532 -35.164 1.00 94.88 93 SER A CA 1
ATOM 752 C C . SER A 1 93 ? 20.647 15.358 -35.958 1.00 94.88 93 SER A C 1
ATOM 754 O O . SER A 1 93 ? 19.435 15.145 -36.038 1.00 94.88 93 SER A O 1
ATOM 756 N N . LEU A 1 94 ? 21.562 14.597 -36.560 1.00 95.88 94 LEU A N 1
ATOM 757 C CA . LEU A 1 94 ? 21.359 13.260 -37.108 1.00 95.88 94 LEU A CA 1
ATOM 758 C C . LEU A 1 94 ? 21.763 12.214 -36.071 1.00 95.88 94 LEU A C 1
ATOM 760 O O . LEU A 1 94 ? 22.788 12.372 -35.401 1.00 95.88 94 LEU A O 1
ATOM 764 N N . ILE A 1 95 ? 20.994 11.133 -35.971 1.00 95.75 95 ILE A N 1
ATOM 765 C CA . ILE A 1 95 ? 21.174 10.089 -34.961 1.00 95.75 95 ILE A CA 1
ATOM 766 C C . ILE A 1 95 ? 21.507 8.767 -35.649 1.00 95.75 95 ILE A C 1
ATOM 768 O O . ILE A 1 95 ? 20.709 8.243 -36.422 1.00 95.75 95 ILE A O 1
ATOM 772 N N . ILE A 1 96 ? 22.673 8.202 -35.340 1.00 96.12 96 ILE A N 1
ATOM 773 C CA . ILE A 1 96 ? 23.057 6.850 -35.756 1.00 96.12 96 ILE A CA 1
ATOM 774 C C . ILE A 1 96 ? 22.951 5.941 -34.534 1.00 96.12 96 ILE A C 1
ATOM 776 O O . ILE A 1 96 ? 23.765 6.049 -33.616 1.00 96.12 96 ILE A O 1
ATOM 780 N N . TYR A 1 97 ? 21.984 5.026 -34.515 1.00 95.06 97 TYR A N 1
ATOM 781 C CA . TYR A 1 97 ? 21.887 4.029 -33.451 1.00 95.06 97 TYR A CA 1
ATOM 782 C C . TYR A 1 97 ? 22.478 2.690 -33.894 1.00 95.06 97 TYR A C 1
ATOM 784 O O . TYR A 1 97 ? 22.022 2.092 -34.867 1.00 95.06 97 TYR A O 1
ATOM 792 N N . VAL A 1 98 ? 23.489 2.210 -33.169 1.00 95.06 98 VAL A N 1
ATOM 793 C CA . VAL A 1 98 ? 24.267 1.020 -33.526 1.00 95.06 98 VAL A CA 1
ATOM 794 C C . VAL A 1 98 ? 23.886 -0.163 -32.634 1.00 95.06 98 VAL A C 1
ATOM 796 O O . VAL A 1 98 ? 24.156 -0.167 -31.433 1.00 95.06 98 VAL A O 1
ATOM 799 N N . PHE A 1 99 ? 23.312 -1.196 -33.245 1.00 92.50 99 PHE A N 1
ATOM 800 C CA . PHE A 1 99 ? 23.077 -2.507 -32.646 1.00 92.50 99 PHE A CA 1
ATOM 801 C C . PHE A 1 99 ? 24.289 -3.422 -32.865 1.00 92.50 99 PHE A C 1
ATOM 803 O O . PHE A 1 99 ? 24.883 -3.450 -33.949 1.00 92.50 99 PHE A O 1
ATOM 810 N N . GLY A 1 100 ? 24.646 -4.193 -31.838 1.00 90.19 100 GLY A N 1
ATOM 811 C CA . GLY A 1 100 ? 25.613 -5.282 -31.934 1.00 90.19 100 GLY A CA 1
ATOM 812 C C . GLY A 1 100 ? 24.948 -6.625 -32.239 1.00 90.19 100 GLY A C 1
ATOM 813 O O . GLY A 1 100 ? 23.742 -6.801 -32.063 1.00 90.19 100 GLY A O 1
ATOM 814 N N . GLN A 1 101 ? 25.766 -7.598 -32.644 1.00 87.00 101 GLN A N 1
ATOM 815 C CA . GLN A 1 101 ? 25.347 -8.982 -32.862 1.00 87.00 101 GLN A CA 1
ATOM 816 C C . GLN A 1 101 ? 26.230 -9.974 -32.094 1.00 87.00 101 GLN A C 1
ATOM 818 O O . GLN A 1 101 ? 27.421 -9.726 -31.894 1.00 87.00 101 GLN A O 1
ATOM 823 N N . GLN A 1 102 ? 25.662 -11.122 -31.720 1.00 82.19 102 GLN A N 1
ATOM 824 C CA . GLN A 1 102 ? 26.394 -12.298 -31.253 1.00 82.19 102 GLN A CA 1
ATOM 825 C C . GLN A 1 102 ? 25.941 -13.541 -32.034 1.00 82.19 102 GLN A C 1
ATOM 827 O O . GLN A 1 102 ? 24.786 -13.956 -31.958 1.00 82.19 102 GLN A O 1
ATOM 832 N N . GLY A 1 103 ? 26.845 -14.145 -32.812 1.00 76.50 103 GLY A N 1
ATOM 833 C CA . GLY A 1 103 ? 26.535 -15.322 -33.640 1.00 76.50 103 GLY A CA 1
ATOM 834 C C . GLY A 1 103 ? 25.475 -15.074 -34.724 1.00 76.50 103 GLY A C 1
ATOM 835 O O . GLY A 1 103 ? 24.772 -16.002 -35.112 1.00 76.50 103 GLY A O 1
ATOM 836 N N . GLY A 1 104 ? 25.322 -13.827 -35.176 1.00 76.94 104 GLY A N 1
ATOM 837 C CA . GLY A 1 104 ? 24.267 -13.381 -36.087 1.00 76.94 104 GLY A CA 1
ATOM 838 C C . GLY A 1 104 ? 22.967 -12.955 -35.395 1.00 76.94 104 GLY A C 1
ATOM 839 O O . GLY A 1 104 ? 22.068 -12.476 -36.074 1.00 76.94 104 GLY A O 1
ATOM 840 N N . ARG A 1 105 ? 22.837 -13.076 -34.069 1.00 82.00 105 ARG A N 1
ATOM 841 C CA . ARG A 1 105 ? 21.644 -12.620 -33.334 1.00 82.00 105 ARG A CA 1
ATOM 842 C C . ARG A 1 105 ? 21.839 -11.210 -32.792 1.00 82.00 105 ARG A C 1
ATOM 844 O O . ARG A 1 105 ? 22.898 -10.915 -32.245 1.00 82.00 105 ARG A O 1
ATOM 851 N N . MET A 1 106 ? 20.817 -10.368 -32.922 1.00 84.25 106 MET A N 1
ATOM 852 C CA . MET A 1 106 ? 20.743 -9.057 -32.263 1.00 84.25 106 MET A CA 1
ATOM 853 C C . MET A 1 106 ? 20.793 -9.225 -30.737 1.00 84.25 106 MET A C 1
ATOM 855 O O . MET A 1 106 ? 20.381 -10.263 -30.219 1.00 84.25 106 MET A O 1
ATOM 859 N N . ARG A 1 107 ? 21.294 -8.219 -30.011 1.00 87.44 107 ARG A N 1
ATOM 860 C CA . ARG A 1 107 ? 21.356 -8.250 -28.539 1.00 87.44 107 ARG A CA 1
ATOM 861 C C . ARG A 1 107 ? 20.169 -7.509 -27.923 1.00 87.44 107 ARG A C 1
ATOM 863 O O . ARG A 1 107 ? 19.994 -6.318 -28.175 1.00 87.44 107 ARG A O 1
ATOM 870 N N . ASP A 1 108 ? 19.416 -8.170 -27.046 1.00 85.31 108 ASP A N 1
ATOM 871 C CA . ASP A 1 108 ? 18.228 -7.586 -26.397 1.00 85.31 108 ASP A CA 1
ATOM 872 C C . ASP A 1 108 ? 18.555 -6.340 -25.548 1.00 85.31 108 ASP A C 1
ATOM 874 O O . ASP A 1 108 ? 17.743 -5.424 -25.420 1.00 85.31 108 ASP A O 1
ATOM 878 N N . GLU A 1 109 ? 19.776 -6.245 -25.015 1.00 87.38 109 GLU A N 1
ATOM 879 C CA . GLU A 1 109 ? 20.264 -5.047 -24.320 1.00 87.38 109 GLU A CA 1
ATOM 880 C C . GLU A 1 109 ? 20.334 -3.809 -25.234 1.00 87.38 109 GLU A C 1
ATOM 882 O O . GLU A 1 109 ? 20.055 -2.695 -24.783 1.00 87.38 109 GLU A O 1
ATOM 887 N N . ASP A 1 110 ? 20.645 -3.972 -26.526 1.00 90.38 110 ASP A N 1
ATOM 888 C CA . ASP A 1 110 ? 20.681 -2.863 -27.489 1.00 90.38 110 ASP A CA 1
ATOM 889 C C . ASP A 1 110 ? 19.267 -2.368 -27.821 1.00 90.38 110 ASP A C 1
ATOM 891 O O . ASP A 1 110 ? 19.068 -1.167 -28.001 1.00 90.38 110 ASP A O 1
ATOM 895 N N . ALA A 1 111 ? 18.276 -3.263 -27.809 1.00 88.25 111 ALA A N 1
ATOM 896 C CA . ALA A 1 111 ? 16.858 -2.933 -27.918 1.00 88.25 111 ALA A CA 1
ATOM 897 C C . ALA A 1 111 ? 16.320 -2.189 -26.681 1.00 88.25 111 ALA A C 1
ATOM 899 O O . ALA A 1 111 ? 15.632 -1.173 -26.809 1.00 88.25 111 ALA A O 1
ATOM 900 N N . VAL A 1 112 ? 16.660 -2.652 -25.472 1.00 89.56 112 VAL A N 1
ATOM 901 C CA . VAL A 1 112 ? 16.285 -1.974 -24.217 1.00 89.56 112 VAL A CA 1
ATOM 902 C C . VAL A 1 112 ? 16.898 -0.573 -24.149 1.00 89.56 112 VAL A C 1
ATOM 904 O O . VAL A 1 112 ? 16.204 0.380 -23.794 1.00 89.56 112 VAL A O 1
ATOM 907 N N . ALA A 1 113 ? 18.167 -0.428 -24.538 1.00 91.88 113 ALA A N 1
ATOM 908 C CA . ALA A 1 113 ? 18.843 0.864 -24.580 1.00 91.88 113 ALA A CA 1
ATOM 909 C C . ALA A 1 113 ? 18.259 1.814 -25.642 1.00 91.88 113 ALA A C 1
ATOM 911 O O . ALA A 1 113 ? 18.084 2.997 -25.344 1.00 91.88 113 ALA A O 1
ATOM 912 N N . PHE A 1 114 ? 17.880 1.315 -26.829 1.00 92.38 114 PHE A N 1
ATOM 913 C CA . PHE A 1 114 ? 17.187 2.126 -27.838 1.00 92.38 114 PHE A CA 1
ATOM 914 C C . PHE A 1 114 ? 15.886 2.684 -27.264 1.00 92.38 114 PHE A C 1
ATOM 916 O O . PHE A 1 114 ? 15.659 3.889 -27.296 1.00 92.38 114 PHE A O 1
ATOM 923 N N . ASN A 1 115 ? 15.051 1.819 -26.685 1.00 91.06 115 ASN A N 1
ATOM 924 C CA . ASN A 1 115 ? 13.735 2.208 -26.184 1.00 91.06 115 ASN A CA 1
ATOM 925 C C . ASN A 1 115 ? 13.800 3.155 -24.975 1.00 91.06 115 ASN A C 1
ATOM 927 O O . ASN A 1 115 ? 12.930 4.012 -24.832 1.00 91.06 115 ASN A O 1
ATOM 931 N N . ALA A 1 116 ? 14.829 3.054 -24.129 1.00 92.56 116 ALA A N 1
ATOM 932 C CA . ALA A 1 116 ? 15.064 4.022 -23.056 1.00 92.56 116 ALA A CA 1
ATOM 933 C C . ALA A 1 116 ? 15.446 5.412 -23.598 1.00 92.56 116 ALA A C 1
ATOM 935 O O . ALA A 1 116 ? 14.956 6.425 -23.099 1.00 92.56 116 ALA A O 1
ATOM 936 N N . ILE A 1 117 ? 16.278 5.466 -24.646 1.00 93.38 117 ILE A N 1
ATOM 937 C CA . ILE A 1 117 ? 16.664 6.722 -25.304 1.00 93.38 117 ILE A CA 1
ATOM 938 C C . ILE A 1 117 ? 15.489 7.309 -26.090 1.00 93.38 117 ILE A C 1
ATOM 940 O O . ILE A 1 117 ? 15.195 8.482 -25.913 1.00 93.38 117 ILE A O 1
ATOM 944 N N . ASN A 1 118 ? 14.772 6.510 -26.884 1.00 92.12 118 ASN A N 1
ATOM 945 C CA . ASN A 1 118 ? 13.646 6.964 -27.708 1.00 92.12 118 ASN A CA 1
ATOM 946 C C . ASN A 1 118 ? 12.444 7.460 -26.875 1.00 92.12 118 ASN A C 1
ATOM 948 O O . ASN A 1 118 ? 11.650 8.266 -27.347 1.00 92.12 118 ASN A O 1
ATOM 952 N N . LYS A 1 119 ? 12.310 7.020 -25.615 1.00 92.25 119 LYS A N 1
ATOM 953 C CA . LYS A 1 119 ? 11.357 7.613 -24.658 1.00 92.25 119 LYS A CA 1
ATOM 954 C C . LYS A 1 119 ? 11.831 8.961 -24.110 1.00 92.25 119 LYS A C 1
ATOM 956 O O . LYS A 1 119 ? 11.021 9.868 -23.957 1.00 92.25 119 LYS A O 1
ATOM 961 N N . ALA A 1 120 ? 13.123 9.097 -23.809 1.00 94.38 120 ALA A N 1
ATOM 962 C CA . ALA A 1 120 ? 13.709 10.347 -23.319 1.00 94.38 120 ALA A CA 1
ATOM 963 C C . ALA A 1 120 ? 13.802 11.430 -24.402 1.00 94.38 120 ALA A C 1
ATOM 965 O O . ALA A 1 120 ? 13.557 12.600 -24.123 1.00 94.38 120 ALA A O 1
ATOM 966 N N . TYR A 1 121 ? 14.104 11.024 -25.631 1.00 93.81 121 TYR A N 1
ATOM 967 C CA . TYR A 1 121 ? 14.236 11.839 -26.830 1.00 93.81 121 TYR A CA 1
ATOM 968 C C . TYR A 1 121 ? 13.468 11.141 -27.964 1.00 93.81 121 TYR A C 1
ATOM 970 O O . TYR A 1 121 ? 14.021 10.226 -28.571 1.00 93.81 121 TYR A O 1
ATOM 978 N N . PRO A 1 122 ? 12.206 11.513 -28.245 1.00 92.12 122 PRO A N 1
ATOM 979 C CA . PRO A 1 122 ? 11.418 10.914 -29.326 1.00 92.12 122 PRO A CA 1
ATOM 980 C C . PRO A 1 122 ? 12.065 11.143 -30.700 1.00 92.12 122 PRO A C 1
ATOM 982 O O . PRO A 1 122 ? 12.017 12.245 -31.249 1.00 92.12 122 PRO A O 1
ATOM 985 N N . LEU A 1 123 ? 12.702 10.107 -31.252 1.00 90.12 123 LEU A N 1
ATOM 986 C CA . LEU A 1 123 ? 13.591 10.239 -32.408 1.00 90.12 123 LEU A CA 1
ATOM 987 C C . LEU A 1 123 ? 12.800 10.327 -33.720 1.00 90.12 123 LEU A C 1
ATOM 989 O O . LEU A 1 123 ? 12.092 9.395 -34.106 1.00 90.12 123 LEU A O 1
ATOM 993 N N . ASN A 1 124 ? 12.966 11.424 -34.464 1.00 89.62 124 ASN A N 1
ATOM 994 C CA . ASN A 1 124 ? 12.346 11.568 -35.780 1.00 89.62 124 ASN A CA 1
ATOM 995 C C . ASN A 1 124 ? 13.041 10.663 -36.820 1.00 89.62 124 ASN A C 1
ATOM 997 O O . ASN A 1 124 ? 14.236 10.814 -37.086 1.00 89.62 124 ASN A O 1
ATOM 1001 N N . ILE A 1 125 ? 12.262 9.786 -37.467 1.00 88.69 125 ILE A N 1
ATOM 1002 C CA . ILE A 1 125 ? 12.674 8.833 -38.519 1.00 88.69 125 ILE A CA 1
ATOM 1003 C C . ILE A 1 125 ? 13.386 9.521 -39.708 1.00 88.69 125 ILE A C 1
ATOM 1005 O O . ILE A 1 125 ? 14.193 8.903 -40.400 1.00 88.69 125 ILE A O 1
ATOM 1009 N N . GLN A 1 126 ? 13.148 10.816 -39.946 1.00 90.94 126 GLN A N 1
ATOM 1010 C CA . GLN A 1 126 ? 13.864 11.598 -40.964 1.00 90.94 126 GLN A CA 1
ATOM 1011 C C . GLN A 1 126 ? 15.350 11.817 -40.631 1.00 90.94 126 GLN A C 1
ATOM 1013 O O . GLN A 1 126 ? 16.156 11.952 -41.548 1.00 90.94 126 GLN A O 1
ATOM 1018 N N . SER A 1 127 ? 15.706 11.818 -39.344 1.00 93.62 127 SER A N 1
ATOM 1019 C CA . SER A 1 127 ? 17.065 12.054 -38.827 1.00 93.62 127 SER A CA 1
ATOM 1020 C C . SER A 1 127 ? 17.789 10.786 -38.360 1.00 93.62 127 SER A C 1
ATOM 1022 O O . SER A 1 127 ? 18.969 10.842 -38.011 1.00 93.62 127 SER A O 1
ATOM 1024 N N . LEU A 1 128 ? 17.070 9.660 -38.306 1.00 94.19 128 LEU A N 1
ATOM 1025 C CA . LEU A 1 128 ? 17.489 8.426 -37.650 1.00 94.19 128 LEU A CA 1
ATOM 1026 C C . LEU A 1 128 ? 17.978 7.387 -38.663 1.00 94.19 128 LEU A C 1
ATOM 1028 O O . LEU A 1 128 ? 17.245 6.995 -39.569 1.00 94.19 128 LEU A O 1
ATOM 1032 N N . LEU A 1 129 ? 19.187 6.880 -38.439 1.00 95.25 129 LEU A N 1
ATOM 1033 C CA . LEU A 1 129 ? 19.750 5.718 -39.117 1.00 95.25 129 LEU A CA 1
ATOM 1034 C C . LEU A 1 129 ? 19.995 4.605 -38.098 1.00 95.25 129 LEU A C 1
ATOM 1036 O O . LEU A 1 129 ? 20.751 4.782 -37.140 1.00 95.25 129 LEU A O 1
ATOM 1040 N N . LEU A 1 130 ? 19.390 3.442 -38.319 1.00 94.12 130 LEU A N 1
ATOM 1041 C CA . LEU A 1 130 ? 19.707 2.235 -37.562 1.00 94.12 130 LEU A CA 1
ATOM 1042 C C . LEU A 1 130 ? 20.860 1.504 -38.249 1.00 94.12 130 LEU A C 1
ATOM 1044 O O . LEU A 1 130 ? 20.882 1.362 -39.469 1.00 94.12 130 LEU A O 1
ATOM 1048 N N . VAL A 1 131 ? 21.822 1.021 -37.472 1.00 94.75 131 VAL A N 1
ATOM 1049 C CA . VAL A 1 131 ? 22.991 0.295 -37.974 1.00 94.75 131 VAL A CA 1
ATOM 1050 C C . VAL A 1 131 ? 23.084 -1.047 -37.268 1.00 94.75 131 VAL A C 1
ATOM 1052 O O . VAL A 1 131 ? 23.189 -1.092 -36.046 1.00 94.75 131 VAL A O 1
ATOM 1055 N N . VAL A 1 132 ? 23.100 -2.138 -38.031 1.00 92.75 132 VAL A N 1
ATOM 1056 C CA . VAL A 1 132 ? 23.346 -3.488 -37.505 1.00 92.75 132 VAL A CA 1
ATOM 1057 C C . VAL A 1 132 ? 24.782 -3.864 -37.848 1.00 92.75 132 VAL A C 1
ATOM 1059 O O . VAL A 1 132 ? 25.102 -4.091 -39.016 1.00 92.75 132 VAL A O 1
ATOM 1062 N N . ASN A 1 133 ? 25.668 -3.862 -36.849 1.00 93.25 133 ASN A N 1
ATOM 1063 C CA . ASN A 1 133 ? 27.112 -3.878 -37.083 1.00 93.25 133 ASN A CA 1
ATOM 1064 C C . ASN A 1 133 ? 27.767 -5.262 -36.926 1.00 93.25 133 ASN A C 1
ATOM 1066 O O . ASN A 1 133 ? 27.398 -6.064 -36.068 1.00 93.25 133 ASN A O 1
ATOM 1070 N N . GLY A 1 134 ? 28.825 -5.498 -37.707 1.00 89.00 134 GLY A N 1
ATOM 1071 C CA . GLY A 1 134 ? 29.715 -6.650 -37.566 1.00 89.00 134 GLY A CA 1
ATOM 1072 C C . GLY A 1 134 ? 29.120 -7.981 -38.025 1.00 89.00 134 GLY A C 1
ATOM 1073 O O . GLY A 1 134 ? 29.534 -9.023 -37.521 1.00 89.00 134 GLY A O 1
ATOM 1074 N N . LEU A 1 135 ? 28.153 -7.969 -38.943 1.00 90.62 135 LEU A N 1
ATOM 1075 C CA . LEU A 1 135 ? 27.448 -9.160 -39.427 1.00 90.62 135 LEU A CA 1
ATOM 1076 C C . LEU A 1 135 ? 28.363 -10.147 -40.176 1.00 90.62 135 LEU A C 1
ATOM 1078 O O . LEU A 1 135 ? 29.323 -9.727 -40.829 1.00 90.62 135 LEU A O 1
ATOM 1082 N N . PRO A 1 136 ? 28.062 -11.459 -40.158 1.00 87.19 136 PRO A N 1
ATOM 1083 C CA . PRO A 1 136 ? 28.764 -12.418 -41.002 1.00 87.19 136 PRO A CA 1
ATOM 1084 C C . PRO A 1 136 ? 28.492 -12.131 -42.487 1.00 87.19 136 PRO A C 1
ATOM 1086 O O . PRO A 1 136 ? 27.356 -11.874 -42.891 1.00 87.19 136 PRO A O 1
ATOM 1089 N N . ALA A 1 137 ? 29.543 -12.212 -43.310 1.00 84.06 137 ALA A N 1
ATOM 1090 C CA . ALA A 1 137 ? 29.465 -11.976 -44.756 1.00 84.06 137 ALA A CA 1
ATOM 1091 C C . ALA A 1 137 ? 28.644 -13.042 -45.514 1.00 84.06 137 ALA A C 1
ATOM 1093 O O . ALA A 1 137 ? 28.191 -12.793 -46.627 1.00 84.06 137 ALA A O 1
ATOM 1094 N N . VAL A 1 138 ? 28.434 -14.215 -44.905 1.00 86.81 138 VAL A N 1
ATOM 1095 C CA . VAL A 1 138 ? 27.512 -15.255 -45.376 1.00 86.81 138 VAL A CA 1
ATOM 1096 C C . VAL A 1 138 ? 26.390 -15.386 -44.348 1.00 86.81 138 VAL A C 1
ATOM 1098 O O . VAL A 1 138 ? 26.650 -15.678 -43.181 1.00 86.81 138 VAL A O 1
ATOM 1101 N N . ARG A 1 139 ? 25.150 -15.156 -44.785 1.00 90.00 139 ARG A N 1
ATOM 1102 C CA . ARG A 1 139 ? 23.918 -15.218 -43.983 1.00 90.00 139 ARG A CA 1
ATOM 1103 C C . ARG A 1 139 ? 22.730 -15.674 -44.852 1.00 90.00 139 ARG A C 1
ATOM 1105 O O . ARG A 1 139 ? 22.862 -15.651 -46.080 1.00 90.00 139 ARG A O 1
ATOM 1112 N N . PRO A 1 140 ? 21.599 -16.104 -44.260 1.00 90.88 140 PRO A N 1
ATOM 1113 C CA . PRO A 1 140 ? 20.361 -16.369 -44.998 1.00 90.88 140 PRO A CA 1
ATOM 1114 C C . PRO A 1 140 ? 19.896 -15.151 -45.819 1.00 90.88 140 PRO A C 1
ATOM 1116 O O . PRO A 1 140 ? 20.218 -14.012 -45.481 1.00 90.88 140 PRO A O 1
ATOM 1119 N N . LYS A 1 141 ? 19.159 -15.382 -46.915 1.00 88.06 141 LYS A N 1
ATOM 1120 C CA . LYS A 1 141 ? 18.721 -14.316 -47.850 1.00 88.06 141 LYS A CA 1
ATOM 1121 C C . LYS A 1 141 ? 17.610 -13.428 -47.280 1.00 88.06 141 LYS A C 1
ATOM 1123 O O . LYS A 1 141 ? 17.432 -12.297 -47.710 1.00 88.06 141 LYS A O 1
ATOM 1128 N N . ASP A 1 142 ? 16.860 -13.998 -46.357 1.00 90.25 142 ASP A N 1
ATOM 1129 C CA . ASP A 1 142 ? 15.719 -13.485 -45.607 1.00 90.25 142 ASP A CA 1
ATOM 1130 C C . ASP A 1 142 ? 16.129 -12.778 -44.307 1.00 90.25 142 ASP A C 1
ATOM 1132 O O . ASP A 1 142 ? 15.353 -11.976 -43.797 1.00 90.25 142 ASP A O 1
ATOM 1136 N N . TYR A 1 143 ? 17.359 -12.992 -43.821 1.00 89.31 143 TYR A N 1
ATOM 1137 C CA . TYR A 1 143 ? 17.881 -12.449 -42.559 1.00 89.31 143 TYR A CA 1
ATOM 1138 C C . TYR A 1 143 ? 17.624 -10.946 -42.363 1.00 89.31 143 TYR A C 1
ATOM 1140 O O . TYR A 1 143 ? 17.245 -10.504 -41.283 1.00 89.31 143 TYR A O 1
ATOM 1148 N N . GLU A 1 144 ? 17.831 -10.139 -43.405 1.00 90.00 144 GLU A N 1
ATOM 1149 C CA . GLU A 1 144 ? 17.633 -8.687 -43.319 1.00 90.00 144 GLU A CA 1
ATOM 1150 C C . GLU A 1 144 ? 16.143 -8.335 -43.196 1.00 90.00 144 GLU A C 1
ATOM 1152 O O . GLU A 1 144 ? 15.795 -7.412 -42.467 1.00 90.00 144 GLU A O 1
ATOM 1157 N N . GLY A 1 145 ? 15.252 -9.128 -43.801 1.00 88.56 145 GLY A N 1
ATOM 1158 C CA . GLY A 1 145 ? 13.805 -9.034 -43.601 1.00 88.56 145 GLY A CA 1
ATOM 1159 C C . GLY A 1 145 ? 13.366 -9.470 -42.200 1.00 88.56 145 GLY A C 1
ATOM 1160 O O . GLY A 1 145 ? 12.565 -8.777 -41.577 1.00 88.56 145 GLY A O 1
ATOM 1161 N N . GLU A 1 146 ? 13.928 -10.560 -41.666 1.00 88.00 146 GLU A N 1
ATOM 1162 C CA . GLU A 1 146 ? 13.680 -10.995 -40.281 1.00 88.00 146 GLU A CA 1
ATOM 1163 C C . GLU A 1 146 ? 14.098 -9.915 -39.273 1.00 88.00 146 GLU A C 1
ATOM 1165 O O . GLU A 1 146 ? 13.330 -9.577 -38.373 1.00 88.00 146 GLU A O 1
ATOM 1170 N N . VAL A 1 147 ? 15.284 -9.317 -39.447 1.00 85.81 147 VAL A N 1
ATOM 1171 C CA . VAL A 1 147 ? 15.767 -8.240 -38.570 1.00 85.81 147 VAL A CA 1
ATOM 1172 C C . VAL A 1 147 ? 14.972 -6.943 -38.765 1.00 85.81 147 VAL A C 1
ATOM 1174 O O . VAL A 1 147 ? 14.738 -6.248 -37.781 1.00 85.81 147 VAL A O 1
ATOM 1177 N N . MET A 1 148 ? 14.493 -6.623 -39.974 1.00 87.31 148 MET A N 1
ATOM 1178 C CA . MET A 1 148 ? 13.579 -5.488 -40.189 1.00 87.31 148 MET A CA 1
ATOM 1179 C C . MET A 1 148 ? 12.261 -5.652 -39.419 1.00 87.31 148 MET A C 1
ATOM 1181 O O . MET A 1 148 ? 11.838 -4.711 -38.749 1.00 87.31 148 MET A O 1
ATOM 1185 N N . LEU A 1 149 ? 11.638 -6.836 -39.471 1.00 85.50 149 LEU A N 1
ATOM 1186 C CA . LEU A 1 149 ? 10.412 -7.133 -38.717 1.00 85.50 149 LEU A CA 1
ATOM 1187 C C . LEU A 1 149 ? 10.671 -7.096 -37.204 1.00 85.50 149 LEU A C 1
ATOM 1189 O O . LEU A 1 149 ? 9.977 -6.388 -36.477 1.00 85.50 149 LEU A O 1
ATOM 1193 N N . MET A 1 150 ? 11.731 -7.774 -36.746 1.00 80.56 150 MET A N 1
ATOM 1194 C CA . MET A 1 150 ? 12.157 -7.770 -35.343 1.00 80.56 150 MET A CA 1
ATOM 1195 C C . MET A 1 150 ? 12.404 -6.347 -34.826 1.00 80.56 150 MET A C 1
ATOM 1197 O O . MET A 1 150 ? 12.007 -6.030 -33.708 1.00 80.56 150 MET A O 1
ATOM 1201 N N . LEU A 1 151 ? 13.037 -5.476 -35.621 1.00 82.44 151 LEU A N 1
ATOM 1202 C CA . LEU A 1 151 ? 13.214 -4.071 -35.266 1.00 82.44 151 LEU A CA 1
ATOM 1203 C C . LEU A 1 151 ? 11.861 -3.361 -35.160 1.00 82.44 151 LEU A C 1
ATOM 1205 O O . LEU A 1 151 ? 11.597 -2.773 -34.117 1.00 82.44 151 LEU A O 1
ATOM 1209 N N . GLN A 1 152 ? 10.997 -3.432 -36.177 1.00 82.25 152 GLN A N 1
ATOM 1210 C CA . GLN A 1 152 ? 9.703 -2.733 -36.178 1.00 82.25 152 GLN A CA 1
ATOM 1211 C C . GLN A 1 152 ? 8.832 -3.089 -34.956 1.00 82.25 152 GLN A C 1
ATOM 1213 O O . GLN A 1 152 ? 8.304 -2.177 -34.314 1.00 82.25 152 GLN A O 1
ATOM 1218 N N . ASP A 1 153 ? 8.769 -4.369 -34.570 1.00 79.44 153 ASP A N 1
ATOM 1219 C CA . ASP A 1 153 ? 8.078 -4.825 -33.353 1.00 79.44 153 ASP A CA 1
ATOM 1220 C C . ASP A 1 153 ? 8.724 -4.277 -32.066 1.00 79.44 153 ASP A C 1
ATOM 1222 O O . ASP A 1 153 ? 8.039 -3.815 -31.149 1.00 79.44 153 ASP A O 1
ATOM 1226 N N . ILE A 1 154 ? 10.058 -4.322 -31.984 1.00 70.81 154 ILE A N 1
ATOM 1227 C CA . ILE A 1 154 ? 10.816 -3.974 -30.775 1.00 70.81 154 ILE A CA 1
ATOM 1228 C C . ILE A 1 154 ? 10.878 -2.466 -30.528 1.00 70.81 154 ILE A C 1
ATOM 1230 O O . ILE A 1 154 ? 10.755 -2.042 -29.377 1.00 70.81 154 ILE A O 1
ATOM 1234 N N . ILE A 1 155 ? 11.117 -1.661 -31.567 1.00 69.62 155 ILE A N 1
ATOM 1235 C CA . ILE A 1 155 ? 11.297 -0.206 -31.440 1.00 69.62 155 ILE A CA 1
ATOM 1236 C C . ILE A 1 155 ? 10.010 0.593 -31.673 1.00 69.62 155 ILE A C 1
ATOM 1238 O O . ILE A 1 155 ? 10.019 1.811 -31.513 1.00 69.62 155 ILE A O 1
ATOM 1242 N N . GLN A 1 156 ? 8.910 -0.085 -32.030 1.00 71.50 156 GLN A N 1
ATOM 1243 C CA . GLN A 1 156 ? 7.563 0.481 -32.201 1.00 71.50 156 GLN A CA 1
ATOM 1244 C C . GLN A 1 156 ? 7.498 1.668 -33.184 1.00 71.50 156 GLN A C 1
ATOM 1246 O O . GLN A 1 156 ? 6.639 2.545 -33.082 1.00 71.50 156 GLN A O 1
ATOM 1251 N N . LEU A 1 157 ? 8.406 1.683 -34.163 1.00 70.00 157 LEU A N 1
ATOM 1252 C CA . LEU A 1 157 ? 8.519 2.696 -35.209 1.00 70.00 157 LEU A CA 1
ATOM 1253 C C . LEU A 1 157 ? 8.501 2.013 -36.579 1.00 70.00 157 LEU A C 1
ATOM 1255 O O . LEU A 1 157 ? 9.248 1.065 -36.821 1.00 70.00 157 LEU A O 1
ATOM 1259 N N . GLN A 1 158 ? 7.691 2.535 -37.503 1.00 76.00 158 GLN A N 1
ATOM 1260 C CA . GLN A 1 158 ? 7.679 2.096 -38.901 1.00 76.00 158 GLN A CA 1
ATOM 1261 C C . GLN A 1 158 ? 8.903 2.651 -39.640 1.00 76.00 158 GLN A C 1
ATOM 1263 O O . GLN A 1 158 ? 8.839 3.651 -40.352 1.00 76.00 158 GLN A O 1
ATOM 1268 N N . VAL A 1 159 ? 10.047 2.004 -39.425 1.00 79.81 159 VAL A N 1
ATOM 1269 C CA . VAL A 1 159 ? 11.312 2.338 -40.081 1.00 79.81 159 VAL A CA 1
ATOM 1270 C C . VAL A 1 159 ? 11.362 1.665 -41.454 1.00 79.81 159 VAL A C 1
ATOM 1272 O O . VAL A 1 159 ? 11.192 0.448 -41.565 1.00 79.81 159 VAL A O 1
ATOM 1275 N N . ALA A 1 160 ? 11.569 2.471 -42.497 1.00 84.75 160 ALA A N 1
ATOM 1276 C CA . ALA A 1 160 ? 11.704 2.013 -43.879 1.00 84.75 160 ALA A CA 1
ATOM 1277 C C . ALA A 1 160 ? 13.090 1.369 -44.128 1.00 84.75 160 ALA A C 1
ATOM 1279 O O . ALA A 1 160 ? 14.041 1.714 -43.419 1.00 84.75 160 ALA A O 1
ATOM 1280 N N . PRO A 1 161 ? 13.246 0.457 -45.110 1.00 84.94 161 PRO A N 1
ATOM 1281 C CA . PRO A 1 161 ? 14.509 -0.255 -45.348 1.00 84.94 161 PRO A CA 1
ATOM 1282 C C . PRO A 1 161 ? 15.720 0.664 -45.564 1.00 84.94 161 PRO A C 1
ATOM 1284 O O . PRO A 1 161 ? 16.817 0.365 -45.105 1.00 84.94 161 PRO A O 1
ATOM 1287 N N . GLU A 1 162 ? 15.520 1.826 -46.184 1.00 86.62 162 GLU A N 1
ATOM 1288 C CA . GLU A 1 162 ? 16.552 2.832 -46.476 1.00 86.62 162 GLU A CA 1
ATOM 1289 C C . GLU A 1 162 ? 17.096 3.519 -45.207 1.00 86.62 162 GLU A C 1
ATOM 1291 O O . GLU A 1 162 ? 18.102 4.227 -45.253 1.00 86.62 162 GLU A O 1
ATOM 1296 N N . ARG A 1 163 ? 16.431 3.320 -44.062 1.00 89.94 163 ARG A N 1
ATOM 1297 C CA . ARG A 1 163 ? 16.826 3.815 -42.736 1.00 89.94 163 ARG A CA 1
ATOM 1298 C C . ARG A 1 163 ? 17.503 2.743 -41.873 1.00 89.94 163 ARG A C 1
ATOM 1300 O O . ARG A 1 163 ? 17.792 3.010 -40.705 1.00 89.94 163 ARG A O 1
ATOM 1307 N N . VAL A 1 164 ? 17.792 1.560 -42.426 1.00 91.25 164 VAL A N 1
ATOM 1308 C CA . VAL A 1 164 ? 18.518 0.480 -41.740 1.00 91.25 164 VAL A CA 1
ATOM 1309 C C . VAL A 1 164 ? 19.718 0.027 -42.570 1.00 91.25 164 VAL A C 1
ATOM 1311 O O . VAL A 1 164 ? 19.594 -0.368 -43.724 1.00 91.25 164 VAL A O 1
ATOM 1314 N N . CYS A 1 165 ? 20.909 0.076 -41.976 1.00 93.44 165 CYS A N 1
ATOM 1315 C CA . CYS A 1 165 ? 22.165 -0.229 -42.649 1.00 93.44 165 CYS A CA 1
ATOM 1316 C C . CYS A 1 165 ? 22.825 -1.475 -42.043 1.00 93.44 165 CYS A C 1
ATOM 1318 O O . CYS A 1 165 ? 23.344 -1.452 -40.923 1.00 93.44 165 CYS A O 1
ATOM 1320 N N . PHE A 1 166 ? 22.804 -2.572 -42.800 1.00 92.62 166 PHE A N 1
ATOM 1321 C CA . PHE A 1 166 ? 23.427 -3.843 -42.435 1.00 92.62 166 PHE A CA 1
ATOM 1322 C C . PHE A 1 166 ? 24.917 -3.821 -42.807 1.00 92.62 166 PHE A C 1
ATOM 1324 O O . PHE A 1 166 ? 25.278 -3.785 -43.987 1.00 92.62 166 PHE A O 1
ATOM 1331 N N . LEU A 1 167 ? 25.796 -3.828 -41.801 1.00 93.06 167 LEU A N 1
ATOM 1332 C CA . LEU A 1 167 ? 27.247 -3.738 -41.981 1.00 93.06 167 LEU A CA 1
ATOM 1333 C C . LEU A 1 167 ? 27.915 -5.078 -41.682 1.00 93.06 167 LEU A C 1
ATOM 1335 O O . LEU A 1 167 ? 27.787 -5.631 -40.587 1.00 93.06 167 LEU A O 1
ATOM 1339 N N . ASN A 1 168 ? 28.680 -5.581 -42.647 1.00 90.56 168 ASN A N 1
ATOM 1340 C CA . ASN A 1 168 ? 29.482 -6.786 -42.465 1.00 90.56 168 ASN A CA 1
ATOM 1341 C C . ASN A 1 168 ? 30.668 -6.527 -41.523 1.00 90.56 168 ASN A C 1
ATOM 1343 O O . ASN A 1 168 ? 31.188 -5.415 -41.431 1.00 90.56 168 ASN A O 1
ATOM 1347 N N . HIS A 1 169 ? 31.142 -7.579 -40.859 1.00 88.88 169 HIS A N 1
ATOM 1348 C CA . HIS A 1 169 ? 32.464 -7.584 -40.247 1.00 88.88 169 HIS A CA 1
ATOM 1349 C C . HIS A 1 169 ? 33.530 -7.418 -41.340 1.00 88.88 169 HIS A C 1
ATOM 1351 O O . HIS A 1 169 ? 33.525 -8.172 -42.312 1.00 88.88 169 HIS A O 1
ATOM 1357 N N . ILE A 1 170 ? 34.440 -6.456 -41.161 1.00 89.31 170 ILE A N 1
ATOM 1358 C CA . ILE A 1 170 ? 35.546 -6.188 -42.089 1.00 89.31 170 ILE A CA 1
ATOM 1359 C C . ILE A 1 170 ? 36.906 -6.362 -41.415 1.00 89.31 170 ILE A C 1
ATOM 1361 O O . ILE A 1 170 ? 37.045 -6.146 -40.206 1.00 89.31 170 ILE A O 1
ATOM 1365 N N . ASN A 1 171 ? 37.932 -6.670 -42.206 1.00 86.44 171 ASN A N 1
ATOM 1366 C CA . ASN A 1 171 ? 39.312 -6.551 -41.761 1.00 86.44 171 ASN A CA 1
ATOM 1367 C C . ASN A 1 171 ? 39.641 -5.064 -41.519 1.00 86.44 171 ASN A C 1
ATOM 1369 O O . ASN A 1 171 ? 39.689 -4.258 -42.449 1.00 86.44 171 ASN A O 1
ATOM 1373 N N . ARG A 1 172 ? 39.905 -4.704 -40.256 1.00 81.56 172 ARG A N 1
ATOM 1374 C CA . ARG A 1 172 ? 40.187 -3.321 -39.827 1.00 81.56 172 ARG A CA 1
ATOM 1375 C C . ARG A 1 172 ? 41.480 -2.734 -40.402 1.00 81.56 172 ARG A C 1
ATOM 1377 O O . ARG A 1 172 ? 41.652 -1.517 -40.337 1.00 81.56 172 ARG A O 1
ATOM 1384 N N . GLU A 1 173 ? 42.359 -3.570 -40.950 1.00 84.69 173 GLU A N 1
ATOM 1385 C CA . GLU A 1 173 ? 43.599 -3.169 -41.623 1.00 84.69 173 GLU A CA 1
ATOM 1386 C C . GLU A 1 173 ? 43.416 -3.019 -43.145 1.00 84.69 173 GLU A C 1
ATOM 1388 O O . GLU A 1 173 ? 44.215 -2.349 -43.801 1.00 84.69 173 GLU A O 1
ATOM 1393 N N . ASN A 1 174 ? 42.349 -3.582 -43.734 1.00 90.75 174 ASN A N 1
ATOM 1394 C CA . ASN A 1 174 ? 42.116 -3.484 -45.173 1.00 90.75 174 ASN A CA 1
ATOM 1395 C C . ASN A 1 174 ? 41.488 -2.134 -45.553 1.00 90.75 174 ASN A C 1
ATOM 1397 O O . ASN A 1 174 ? 40.283 -1.910 -45.423 1.00 90.75 174 ASN A O 1
ATOM 1401 N N . ILE A 1 175 ? 42.318 -1.247 -46.106 1.00 89.31 175 ILE A N 1
ATOM 1402 C CA . ILE A 1 175 ? 41.933 0.086 -46.592 1.00 89.31 175 ILE A CA 1
ATOM 1403 C C . ILE A 1 175 ? 40.755 0.025 -47.585 1.00 89.31 175 ILE A C 1
ATOM 1405 O O . ILE A 1 175 ? 39.887 0.896 -47.546 1.00 89.31 175 ILE A O 1
ATOM 1409 N N . GLN A 1 176 ? 40.672 -1.002 -48.441 1.00 91.88 176 GLN A N 1
ATOM 1410 C CA . GLN A 1 176 ? 39.586 -1.121 -49.424 1.00 91.88 176 GLN A CA 1
ATOM 1411 C C . GLN A 1 176 ? 38.241 -1.438 -48.759 1.00 91.88 176 GLN A C 1
ATOM 1413 O O . GLN A 1 176 ? 37.237 -0.804 -49.084 1.00 91.88 176 GLN A O 1
ATOM 1418 N N . GLU A 1 177 ? 38.221 -2.359 -47.791 1.00 92.00 177 GLU A N 1
ATOM 1419 C CA . GLU A 1 177 ? 37.014 -2.676 -47.016 1.00 92.00 177 GLU A CA 1
ATOM 1420 C C . GLU A 1 177 ? 36.572 -1.475 -46.168 1.00 92.00 177 GLU A C 1
ATOM 1422 O O . GLU A 1 177 ? 35.390 -1.134 -46.153 1.00 92.00 177 GLU A O 1
ATOM 1427 N N . ARG A 1 178 ? 37.518 -0.763 -45.536 1.00 92.25 178 ARG A N 1
ATOM 1428 C CA . ARG A 1 178 ? 37.237 0.479 -44.793 1.00 92.25 178 ARG A CA 1
ATOM 1429 C C . ARG A 1 178 ? 36.632 1.564 -45.681 1.00 92.25 178 ARG A C 1
ATOM 1431 O O . ARG A 1 178 ? 35.664 2.204 -45.280 1.00 92.25 178 ARG A O 1
ATOM 1438 N N . HIS A 1 179 ? 37.172 1.766 -46.883 1.00 92.62 179 HIS A N 1
ATOM 1439 C CA . HIS A 1 179 ? 36.668 2.763 -47.827 1.00 92.62 179 HIS A CA 1
ATOM 1440 C C . HIS A 1 179 ? 35.289 2.377 -48.395 1.00 92.62 179 HIS A C 1
ATOM 1442 O O . HIS A 1 179 ? 34.425 3.238 -48.569 1.00 92.62 179 HIS A O 1
ATOM 1448 N N . ALA A 1 180 ? 35.037 1.084 -48.631 1.00 92.88 180 ALA A N 1
ATOM 1449 C CA . ALA A 1 180 ? 33.710 0.587 -48.995 1.00 92.88 180 ALA A CA 1
ATOM 1450 C C . ALA A 1 180 ? 32.687 0.826 -47.868 1.00 92.88 180 ALA A C 1
ATOM 1452 O O . ALA A 1 180 ? 31.614 1.372 -48.126 1.00 92.88 180 ALA A O 1
ATOM 1453 N N . LEU A 1 181 ? 33.051 0.512 -46.619 1.00 93.38 181 LEU A N 1
ATOM 1454 C CA . LEU A 1 181 ? 32.226 0.743 -45.429 1.00 93.38 181 LEU A CA 1
ATOM 1455 C C . LEU A 1 181 ? 31.921 2.238 -45.222 1.00 93.38 181 LEU A C 1
ATOM 1457 O O . LEU A 1 181 ? 30.772 2.619 -45.006 1.00 93.38 181 LEU A O 1
ATOM 1461 N N . ARG A 1 182 ? 32.940 3.096 -45.365 1.00 93.88 182 ARG A N 1
ATOM 1462 C CA . ARG A 1 182 ? 32.823 4.563 -45.344 1.00 93.88 182 ARG A CA 1
ATOM 1463 C C . ARG A 1 182 ? 31.828 5.065 -46.389 1.00 93.88 182 ARG A C 1
ATOM 1465 O O . ARG A 1 182 ? 30.970 5.879 -46.063 1.00 93.88 182 ARG A O 1
ATOM 1472 N N . LYS A 1 183 ? 31.906 4.557 -47.624 1.00 93.50 183 LYS A N 1
ATOM 1473 C CA . LYS A 1 183 ? 30.977 4.919 -48.703 1.00 93.50 183 LYS A CA 1
ATOM 1474 C C . LYS A 1 183 ? 29.545 4.453 -48.414 1.00 93.50 183 LYS A C 1
ATOM 1476 O O . LYS A 1 183 ? 28.619 5.230 -48.617 1.00 93.50 183 LYS A O 1
ATOM 1481 N N . GLN A 1 184 ? 29.357 3.228 -47.918 1.00 93.25 184 GLN A N 1
ATOM 1482 C CA . GLN A 1 184 ? 28.035 2.706 -47.546 1.00 93.25 184 GLN A CA 1
ATOM 1483 C C . GLN A 1 184 ? 27.378 3.570 -46.456 1.00 93.25 184 GLN A C 1
ATOM 1485 O O . GLN A 1 184 ? 26.215 3.944 -46.588 1.00 93.25 184 GLN A O 1
ATOM 1490 N N . LEU A 1 185 ? 28.137 3.937 -45.418 1.00 93.31 185 LEU A N 1
ATOM 1491 C CA . LEU A 1 185 ? 27.667 4.819 -44.348 1.00 93.31 185 LEU A CA 1
ATOM 1492 C C . LEU A 1 185 ? 27.325 6.224 -44.856 1.00 93.31 185 LEU A C 1
ATOM 1494 O O . LEU A 1 185 ? 26.233 6.709 -44.582 1.00 93.31 185 LEU A O 1
ATOM 1498 N N . LEU A 1 186 ? 28.223 6.875 -45.604 1.00 93.19 186 LEU A N 1
ATOM 1499 C CA . LEU A 1 186 ? 27.983 8.235 -46.104 1.00 93.19 186 LEU A CA 1
ATOM 1500 C C . LEU A 1 186 ? 26.764 8.297 -47.033 1.00 93.19 186 LEU A C 1
ATOM 1502 O O . LEU A 1 186 ? 25.950 9.202 -46.879 1.00 93.19 186 LEU A O 1
ATOM 1506 N N . ASN A 1 187 ? 26.584 7.311 -47.919 1.00 92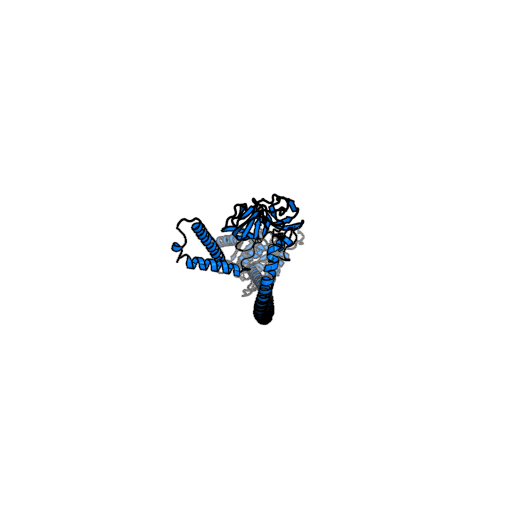.12 187 ASN A N 1
ATOM 1507 C CA . ASN A 1 187 ? 25.384 7.205 -48.751 1.00 92.12 187 ASN A CA 1
ATOM 1508 C C . ASN A 1 187 ? 24.098 7.143 -47.903 1.00 92.12 187 ASN A C 1
ATOM 1510 O O . ASN A 1 187 ? 23.139 7.838 -48.211 1.00 92.12 187 ASN A O 1
ATOM 1514 N N . ALA A 1 188 ? 24.078 6.349 -46.827 1.00 92.06 188 ALA A N 1
ATOM 1515 C CA . ALA A 1 188 ? 22.906 6.234 -45.953 1.00 92.06 188 ALA A CA 1
ATOM 1516 C C . ALA A 1 188 ? 22.650 7.493 -45.098 1.00 92.06 188 ALA A C 1
ATOM 1518 O O . ALA A 1 188 ? 21.511 7.757 -44.722 1.00 92.06 188 ALA A O 1
ATOM 1519 N N . ILE A 1 189 ? 23.696 8.267 -44.785 1.00 93.00 189 ILE A N 1
ATOM 1520 C CA . ILE A 1 189 ? 23.603 9.490 -43.969 1.00 93.00 189 ILE A CA 1
ATOM 1521 C C . ILE A 1 189 ? 23.141 10.698 -44.798 1.00 93.00 189 ILE A C 1
ATOM 1523 O O . ILE A 1 189 ? 22.412 11.536 -44.276 1.00 93.00 189 ILE A O 1
ATOM 1527 N N . VAL A 1 190 ? 23.529 10.789 -46.076 1.00 90.69 190 VAL A N 1
ATOM 1528 C CA . VAL A 1 190 ? 23.124 11.885 -46.984 1.00 90.69 190 VAL A CA 1
ATOM 1529 C C . VAL A 1 190 ? 21.612 11.904 -47.243 1.00 90.69 190 VAL A C 1
ATOM 1531 O O . VAL A 1 190 ? 21.027 12.970 -47.388 1.00 90.69 190 VAL A O 1
ATOM 1534 N N . GLU A 1 191 ? 20.952 10.746 -47.205 1.00 89.81 191 GLU A N 1
ATOM 1535 C CA . GLU A 1 191 ? 19.491 10.641 -47.344 1.00 89.81 191 GLU A CA 1
ATOM 1536 C C . GLU A 1 191 ? 18.713 11.070 -46.076 1.00 89.81 191 GLU A C 1
ATOM 1538 O O . GLU A 1 191 ? 17.481 10.981 -46.052 1.00 89.81 191 GLU A O 1
ATOM 1543 N N . LEU A 1 192 ? 19.391 11.472 -44.992 1.00 92.31 192 LEU A N 1
ATOM 1544 C CA . LEU A 1 192 ? 18.773 11.926 -43.739 1.00 92.31 192 LEU A CA 1
ATOM 1545 C C . LEU A 1 192 ? 18.625 13.456 -43.698 1.00 92.31 192 LEU A C 1
ATOM 1547 O O . LEU A 1 192 ? 19.348 14.201 -44.349 1.00 92.31 192 LEU A O 1
ATOM 1551 N N . THR A 1 193 ? 17.719 13.949 -42.855 1.00 92.12 193 THR A N 1
ATOM 1552 C CA . THR A 1 193 ? 17.562 15.380 -42.559 1.00 92.12 193 THR A CA 1
ATOM 1553 C C . THR A 1 193 ? 17.804 15.634 -41.068 1.00 92.12 193 THR A C 1
ATOM 1555 O O . THR A 1 193 ? 17.137 14.999 -40.251 1.00 92.12 193 THR A O 1
ATOM 1558 N N . PRO A 1 194 ? 18.723 16.543 -40.678 1.00 92.75 194 PRO A N 1
ATOM 1559 C CA . PRO A 1 194 ? 18.897 16.947 -39.283 1.00 92.75 194 PRO A CA 1
ATOM 1560 C C . PRO A 1 194 ? 17.602 17.524 -38.696 1.00 92.75 194 PRO A C 1
ATOM 1562 O O . PRO A 1 194 ? 16.971 18.392 -39.304 1.00 92.75 194 PRO A O 1
ATOM 1565 N N . THR A 1 195 ? 17.206 17.054 -37.512 1.00 94.25 195 THR A N 1
ATOM 1566 C CA . THR A 1 195 ? 16.014 17.542 -36.795 1.00 94.25 195 THR A CA 1
ATOM 1567 C C . THR A 1 195 ? 16.363 17.943 -35.373 1.00 94.25 195 THR A C 1
ATOM 1569 O O . THR A 1 195 ? 17.354 17.474 -34.822 1.00 94.25 195 THR A O 1
ATOM 1572 N N . GLU A 1 196 ? 15.543 18.796 -34.763 1.00 94.19 196 GLU A N 1
ATOM 1573 C CA . GLU A 1 196 ? 15.689 19.169 -33.357 1.00 94.19 196 GLU A CA 1
ATOM 1574 C C . GLU A 1 196 ? 15.144 18.072 -32.428 1.00 94.19 196 GLU A C 1
ATOM 1576 O O . GLU A 1 196 ? 13.977 17.692 -32.520 1.00 94.19 196 GLU A O 1
ATOM 1581 N N . HIS A 1 197 ? 15.998 17.561 -31.538 1.00 92.38 197 HIS A N 1
ATOM 1582 C CA . HIS A 1 197 ? 15.683 16.508 -30.570 1.00 92.38 197 HIS A CA 1
ATOM 1583 C C . HIS A 1 197 ? 15.535 17.110 -29.172 1.00 92.38 197 HIS A C 1
ATOM 1585 O O . HIS A 1 197 ? 16.517 17.486 -28.530 1.00 92.38 197 HIS A O 1
ATOM 1591 N N . ILE A 1 198 ? 14.294 17.198 -28.696 1.00 91.69 198 ILE A N 1
ATOM 1592 C CA . ILE A 1 198 ? 13.950 17.789 -27.397 1.00 91.69 198 ILE A CA 1
ATOM 1593 C C . ILE A 1 198 ? 13.783 16.672 -26.359 1.00 91.69 198 ILE A C 1
ATOM 1595 O O . ILE A 1 198 ? 13.144 15.655 -26.632 1.00 91.69 198 ILE A O 1
ATOM 1599 N N . LYS A 1 199 ? 14.338 16.868 -25.156 1.00 95.62 199 LYS A N 1
ATOM 1600 C CA . LYS A 1 199 ? 14.193 15.919 -24.045 1.00 95.62 199 LYS A CA 1
ATOM 1601 C C . LYS A 1 199 ? 12.764 15.966 -23.493 1.00 95.62 199 LYS A C 1
ATOM 1603 O O . LYS A 1 199 ? 12.344 16.992 -22.963 1.00 95.62 199 LYS A O 1
ATOM 1608 N N . ALA A 1 200 ? 12.037 14.859 -23.601 1.00 95.50 200 ALA A N 1
ATOM 1609 C CA . ALA A 1 200 ? 10.679 14.690 -23.085 1.00 95.50 200 ALA A CA 1
ATOM 1610 C C . ALA A 1 200 ? 10.654 14.191 -21.627 1.00 95.50 200 ALA A C 1
ATOM 1612 O O . ALA A 1 200 ? 9.785 14.582 -20.852 1.00 95.50 200 ALA A O 1
ATOM 1613 N N . GLN A 1 201 ? 11.609 13.337 -21.249 1.00 94.69 201 GLN A N 1
ATOM 1614 C CA . GLN A 1 201 ? 11.764 12.784 -19.897 1.00 94.69 201 GLN A CA 1
ATOM 1615 C C . GLN A 1 201 ? 13.210 12.312 -19.663 1.00 94.69 201 GLN A C 1
ATOM 1617 O O . GLN A 1 201 ? 14.024 12.298 -20.585 1.00 94.69 201 GLN A O 1
ATOM 1622 N N . ASP A 1 202 ? 13.542 11.893 -18.441 1.00 93.31 202 ASP A N 1
ATOM 1623 C CA . ASP A 1 202 ? 14.825 11.241 -18.159 1.00 93.31 202 ASP A CA 1
ATOM 1624 C C . ASP A 1 202 ? 14.943 9.845 -18.797 1.00 93.31 202 ASP A C 1
ATOM 1626 O O . ASP A 1 202 ? 13.957 9.120 -18.977 1.00 93.31 202 ASP A O 1
ATOM 1630 N N . ILE A 1 203 ? 16.188 9.462 -19.114 1.00 92.25 203 ILE A N 1
ATOM 1631 C CA . ILE A 1 203 ? 16.543 8.138 -19.640 1.00 92.25 203 ILE A CA 1
ATOM 1632 C C . ILE A 1 203 ? 16.371 7.106 -18.519 1.00 92.25 203 ILE A C 1
ATOM 1634 O O . ILE A 1 203 ? 17.210 7.000 -17.619 1.00 92.25 203 ILE A O 1
ATOM 1638 N N . HIS A 1 204 ? 15.284 6.341 -18.590 1.00 89.81 204 HIS A N 1
ATOM 1639 C CA . HIS A 1 204 ? 14.903 5.348 -17.588 1.00 89.81 204 HIS A CA 1
ATOM 1640 C C . HIS A 1 204 ? 15.031 3.925 -18.148 1.00 89.81 204 HIS A C 1
ATOM 1642 O O . HIS A 1 204 ? 14.509 3.613 -19.220 1.00 89.81 204 HIS A O 1
ATOM 1648 N N . LEU A 1 205 ? 15.732 3.060 -17.420 1.00 88.00 205 LEU A N 1
ATOM 1649 C CA . LEU A 1 205 ? 15.890 1.633 -17.702 1.00 88.00 205 LEU A CA 1
ATOM 1650 C C . LEU A 1 205 ? 15.037 0.825 -16.715 1.00 88.00 205 LEU A C 1
ATOM 1652 O O . LEU A 1 205 ? 14.872 1.224 -15.568 1.00 88.00 205 LEU A O 1
ATOM 1656 N N . LYS A 1 206 ? 14.584 -0.375 -17.098 1.00 79.19 206 LYS A N 1
ATOM 1657 C CA . LYS A 1 206 ? 13.781 -1.253 -16.214 1.00 79.19 206 LYS A CA 1
ATOM 1658 C C . LYS A 1 206 ? 14.465 -1.619 -14.883 1.00 79.19 206 LYS A C 1
ATOM 1660 O O . LYS A 1 206 ? 13.797 -2.008 -13.932 1.00 79.19 206 LYS A O 1
ATOM 1665 N N . VAL A 1 207 ? 15.795 -1.514 -14.800 1.00 79.81 207 VAL A N 1
ATOM 1666 C CA . VAL A 1 207 ? 16.530 -1.708 -13.537 1.00 79.81 207 VAL A CA 1
ATOM 1667 C C . VAL A 1 207 ? 16.310 -0.548 -12.558 1.00 79.81 207 VAL A C 1
ATOM 1669 O O . VAL A 1 207 ? 16.265 -0.780 -11.353 1.00 79.81 207 VAL A O 1
ATOM 1672 N N . ASP A 1 208 ? 16.096 0.669 -13.067 1.00 79.69 208 ASP A N 1
ATOM 1673 C CA . ASP A 1 208 ? 15.805 1.858 -12.266 1.00 79.69 208 ASP A CA 1
ATOM 1674 C C . ASP A 1 208 ? 14.410 1.735 -11.614 1.00 79.69 208 ASP A C 1
ATOM 1676 O O . ASP A 1 208 ? 14.259 2.036 -10.432 1.00 79.69 208 ASP A O 1
ATOM 1680 N N . GLU A 1 209 ? 13.417 1.195 -12.337 1.00 76.38 209 GLU A N 1
ATOM 1681 C CA . GLU A 1 209 ? 12.074 0.866 -11.815 1.00 76.38 209 GLU A CA 1
ATOM 1682 C C . GLU A 1 209 ? 12.170 -0.074 -10.597 1.00 76.38 209 GLU A C 1
ATOM 1684 O O . GLU A 1 209 ? 11.579 0.177 -9.544 1.00 76.38 209 GLU A O 1
ATOM 1689 N N . VAL A 1 210 ? 12.986 -1.130 -10.707 1.00 75.81 210 VAL A N 1
ATOM 1690 C CA . VAL A 1 210 ? 13.242 -2.093 -9.621 1.00 75.81 210 VAL A CA 1
ATOM 1691 C C . VAL A 1 210 ? 14.025 -1.460 -8.462 1.00 75.81 210 VAL A C 1
ATOM 1693 O O . VAL A 1 210 ? 13.806 -1.826 -7.306 1.00 75.81 210 VAL A O 1
ATOM 1696 N N . GLU A 1 211 ? 14.926 -0.513 -8.729 1.00 80.06 211 GLU A N 1
ATOM 1697 C CA . GLU A 1 211 ? 15.659 0.222 -7.689 1.00 80.06 211 GLU A CA 1
ATOM 1698 C C . GLU A 1 211 ? 14.736 1.170 -6.900 1.00 80.06 211 GLU A C 1
ATOM 1700 O O . GLU A 1 211 ? 14.829 1.233 -5.672 1.00 80.06 211 GLU A O 1
ATOM 1705 N N . MET A 1 212 ? 13.804 1.853 -7.575 1.00 79.12 212 MET A N 1
ATOM 1706 C CA . MET A 1 212 ? 12.795 2.704 -6.931 1.00 79.12 212 MET A CA 1
ATOM 1707 C C . MET A 1 212 ? 11.826 1.887 -6.070 1.00 79.12 212 MET A C 1
ATOM 1709 O O . MET A 1 212 ? 11.621 2.227 -4.905 1.00 79.12 212 MET A O 1
ATOM 1713 N N . LEU A 1 213 ? 11.296 0.774 -6.592 1.00 77.75 213 LEU A N 1
ATOM 1714 C CA . LEU A 1 213 ? 10.409 -0.119 -5.834 1.00 77.75 213 LEU A CA 1
ATOM 1715 C C . LEU A 1 213 ? 11.094 -0.677 -4.575 1.00 77.75 213 LEU A C 1
ATOM 1717 O O . LEU A 1 213 ? 10.479 -0.738 -3.513 1.00 77.75 213 LEU A O 1
ATOM 1721 N N . LYS A 1 214 ? 12.386 -1.030 -4.653 1.00 80.19 214 LYS A N 1
ATOM 1722 C CA . LYS A 1 214 ? 13.165 -1.460 -3.477 1.00 80.19 214 LYS A CA 1
ATOM 1723 C C . LYS A 1 214 ? 13.275 -0.367 -2.414 1.00 80.19 214 LYS A C 1
ATOM 1725 O O . LYS A 1 214 ? 13.083 -0.667 -1.240 1.00 80.19 214 LYS A O 1
ATOM 1730 N N . LYS A 1 215 ? 13.539 0.883 -2.810 1.00 88.38 215 LYS A N 1
ATOM 1731 C CA . LYS A 1 215 ? 13.615 2.025 -1.880 1.00 88.38 215 LYS A CA 1
ATOM 1732 C C . LYS A 1 215 ? 12.272 2.293 -1.203 1.00 88.38 215 LYS A C 1
ATOM 1734 O O . LYS A 1 215 ? 12.236 2.412 0.014 1.00 88.38 215 LYS A O 1
ATOM 1739 N N . GLN A 1 216 ? 11.173 2.261 -1.958 1.00 88.06 216 GLN A N 1
ATOM 1740 C CA . GLN A 1 216 ? 9.818 2.389 -1.407 1.00 88.06 216 GLN A CA 1
ATOM 1741 C C . GLN A 1 216 ? 9.491 1.277 -0.395 1.00 88.06 216 GLN A C 1
ATOM 1743 O O . GLN A 1 216 ? 8.917 1.555 0.655 1.00 88.06 216 GLN A O 1
ATOM 1748 N N . ILE A 1 217 ? 9.894 0.029 -0.664 1.00 87.62 217 ILE A N 1
ATOM 1749 C CA . ILE A 1 217 ? 9.739 -1.087 0.284 1.00 87.62 217 ILE A CA 1
ATOM 1750 C C . ILE A 1 217 ? 10.594 -0.871 1.542 1.00 87.62 217 ILE A C 1
ATOM 1752 O O . ILE A 1 217 ? 10.120 -1.126 2.648 1.00 87.62 217 ILE A O 1
ATOM 1756 N N . GLU A 1 218 ? 11.829 -0.381 1.411 1.00 92.25 218 GLU A N 1
ATOM 1757 C CA . GLU A 1 218 ? 12.720 -0.114 2.548 1.00 92.25 218 GLU A CA 1
ATOM 1758 C C . GLU A 1 218 ? 12.204 1.041 3.431 1.00 92.25 218 GLU A C 1
ATOM 1760 O O . GLU A 1 218 ? 12.204 0.934 4.657 1.00 92.25 218 GLU A O 1
ATOM 1765 N N . GLU A 1 219 ? 11.707 2.119 2.822 1.00 92.62 219 GLU A N 1
ATOM 1766 C CA . GLU A 1 219 ? 11.069 3.250 3.510 1.00 92.62 219 GLU A CA 1
ATOM 1767 C C . GLU A 1 219 ? 9.778 2.822 4.223 1.00 92.62 219 GLU A C 1
ATOM 1769 O O . GLU A 1 219 ? 9.617 3.099 5.411 1.00 92.62 219 GLU A O 1
ATOM 1774 N N . MET A 1 220 ? 8.906 2.069 3.543 1.00 88.88 220 MET A N 1
ATOM 1775 C CA . MET A 1 220 ? 7.687 1.497 4.128 1.00 88.88 220 MET A CA 1
ATOM 1776 C C . MET A 1 220 ? 7.990 0.523 5.279 1.00 88.88 220 MET A C 1
ATOM 1778 O O . MET A 1 220 ? 7.256 0.476 6.264 1.00 88.88 220 MET A O 1
ATOM 1782 N N . THR A 1 221 ? 9.086 -0.235 5.192 1.00 89.56 221 THR A N 1
ATOM 1783 C CA . THR A 1 221 ? 9.519 -1.124 6.281 1.00 89.56 221 THR A CA 1
ATOM 1784 C C . THR A 1 221 ? 9.952 -0.313 7.504 1.00 89.56 221 THR A C 1
ATOM 1786 O O . THR A 1 221 ? 9.513 -0.602 8.614 1.00 89.56 221 THR A O 1
ATOM 1789 N N . LYS A 1 222 ? 10.742 0.752 7.311 1.00 93.12 222 LYS A N 1
ATOM 1790 C CA . LYS A 1 222 ? 11.200 1.631 8.401 1.00 93.12 222 LYS A CA 1
ATOM 1791 C C . LYS A 1 222 ? 10.050 2.356 9.104 1.00 93.12 222 LYS A C 1
ATOM 1793 O O . LYS A 1 222 ? 10.066 2.456 10.329 1.00 93.12 222 LYS A O 1
ATOM 1798 N N . THR A 1 223 ? 9.047 2.839 8.365 1.00 91.31 223 THR A N 1
ATOM 1799 C CA . THR A 1 223 ? 7.859 3.459 8.982 1.00 91.31 223 THR A CA 1
ATOM 1800 C C . THR A 1 223 ? 7.014 2.431 9.733 1.00 91.31 223 THR A C 1
ATOM 1802 O O . THR A 1 223 ? 6.579 2.704 10.849 1.00 91.31 223 THR A O 1
ATOM 1805 N N . PHE A 1 224 ? 6.850 1.217 9.198 1.00 89.06 224 PHE A N 1
ATOM 1806 C CA . PHE A 1 224 ? 6.166 0.131 9.905 1.00 89.06 224 PHE A CA 1
ATOM 1807 C C . PHE A 1 224 ? 6.875 -0.268 11.213 1.00 89.06 224 PHE A C 1
ATOM 1809 O O . PHE A 1 224 ? 6.216 -0.463 12.235 1.00 89.06 224 PHE A O 1
ATOM 1816 N N . GLU A 1 225 ? 8.209 -0.353 11.216 1.00 88.94 225 GLU A N 1
ATOM 1817 C CA . GLU A 1 225 ? 8.988 -0.639 12.428 1.00 88.94 225 GLU A CA 1
ATOM 1818 C C . GLU A 1 225 ? 8.879 0.475 13.478 1.00 88.94 225 GLU A C 1
ATOM 1820 O O . GLU A 1 225 ? 8.709 0.168 14.659 1.00 88.94 225 GLU A O 1
ATOM 1825 N N . ALA A 1 226 ? 8.901 1.749 13.071 1.00 90.00 226 ALA A N 1
ATOM 1826 C CA . ALA A 1 226 ? 8.704 2.881 13.979 1.00 90.00 226 ALA A CA 1
ATOM 1827 C C . ALA A 1 226 ? 7.310 2.851 14.636 1.00 90.00 226 ALA A C 1
ATOM 1829 O O . ALA A 1 226 ? 7.207 2.809 15.865 1.00 90.00 226 ALA A O 1
ATOM 1830 N N . ASN A 1 227 ? 6.248 2.764 13.828 1.00 87.56 227 ASN A N 1
ATOM 1831 C CA . ASN A 1 227 ? 4.861 2.730 14.305 1.00 87.56 227 ASN A CA 1
ATOM 1832 C C . ASN A 1 227 ? 4.601 1.519 15.222 1.00 87.56 227 ASN A C 1
ATOM 1834 O O . ASN A 1 227 ? 3.842 1.602 16.187 1.00 87.56 227 ASN A O 1
ATOM 1838 N N . LYS A 1 228 ? 5.257 0.380 14.959 1.00 88.62 228 LYS A N 1
ATOM 1839 C CA . LYS A 1 228 ? 5.185 -0.812 15.816 1.00 88.62 228 LYS A CA 1
ATOM 1840 C C . LYS A 1 228 ? 5.767 -0.564 17.211 1.00 88.62 228 LYS A C 1
ATOM 1842 O O . LYS A 1 228 ? 5.211 -1.076 18.180 1.00 88.62 228 LYS A O 1
ATOM 1847 N N . ILE A 1 229 ? 6.867 0.184 17.331 1.00 90.81 229 ILE A N 1
ATOM 1848 C CA . ILE A 1 229 ? 7.484 0.512 18.629 1.00 90.81 229 ILE A CA 1
ATOM 1849 C C . ILE A 1 229 ? 6.583 1.461 19.429 1.00 90.81 229 ILE A C 1
ATOM 1851 O O . ILE A 1 229 ? 6.408 1.260 20.631 1.00 90.81 229 ILE A O 1
ATOM 1855 N N . GLU A 1 230 ? 5.980 2.443 18.757 1.00 87.31 230 GLU A N 1
ATOM 1856 C CA . GLU A 1 230 ? 5.021 3.392 19.335 1.00 87.31 230 GLU A CA 1
ATOM 1857 C C . GLU A 1 230 ? 3.767 2.676 19.861 1.00 87.31 230 GLU A C 1
ATOM 1859 O O . GLU A 1 230 ? 3.479 2.736 21.055 1.00 87.31 230 GLU A O 1
ATOM 1864 N N . PHE A 1 231 ? 3.110 1.859 19.034 1.00 85.38 231 PHE A N 1
ATOM 1865 C CA . PHE A 1 231 ? 1.942 1.073 19.449 1.00 85.38 231 PHE A CA 1
ATOM 1866 C C . PHE A 1 231 ? 2.271 0.066 20.573 1.00 85.38 231 PHE A C 1
ATOM 1868 O O . PHE A 1 231 ? 1.493 -0.139 21.506 1.00 85.38 231 PHE A O 1
ATOM 1875 N N . GLN A 1 232 ? 3.475 -0.524 20.561 1.00 85.62 232 GLN A N 1
ATOM 1876 C CA . GLN A 1 232 ? 3.968 -1.347 21.673 1.00 85.62 232 GLN A CA 1
ATOM 1877 C C . GLN A 1 232 ? 4.276 -0.544 22.945 1.00 85.62 232 GLN A C 1
ATOM 1879 O O . GLN A 1 232 ? 4.403 -1.147 24.011 1.00 85.62 232 GLN A O 1
ATOM 1884 N N . HIS A 1 233 ? 4.459 0.774 22.878 1.00 90.56 233 HIS A N 1
ATOM 1885 C CA . HIS A 1 233 ? 4.561 1.645 24.050 1.00 90.56 233 HIS A CA 1
ATOM 1886 C C . HIS A 1 233 ? 3.167 1.977 24.597 1.00 90.56 233 HIS A C 1
ATOM 1888 O O . HIS A 1 233 ? 2.928 1.783 25.787 1.00 90.56 233 HIS A O 1
ATOM 1894 N N . GLU A 1 234 ? 2.231 2.377 23.730 1.00 87.50 234 GLU A N 1
ATOM 1895 C CA . GLU A 1 234 ? 0.837 2.666 24.098 1.00 87.50 234 GLU A CA 1
ATOM 1896 C C . GLU A 1 234 ? 0.151 1.483 24.792 1.00 87.50 234 GLU A C 1
ATOM 1898 O O . GLU A 1 234 ? -0.447 1.661 25.853 1.00 87.50 234 GLU A O 1
ATOM 1903 N N . ILE A 1 235 ? 0.302 0.261 24.263 1.00 88.81 235 ILE A N 1
ATOM 1904 C CA . ILE A 1 235 ? -0.254 -0.952 24.885 1.00 88.81 235 ILE A CA 1
ATOM 1905 C C . ILE A 1 235 ? 0.288 -1.156 26.308 1.00 88.81 235 ILE A C 1
ATOM 1907 O O . ILE A 1 235 ? -0.486 -1.481 27.205 1.00 88.81 235 ILE A O 1
ATOM 1911 N N . ARG A 1 236 ? 1.590 -0.941 26.544 1.00 92.56 236 ARG A N 1
ATOM 1912 C CA . ARG A 1 236 ? 2.195 -1.105 27.880 1.00 92.56 236 ARG A CA 1
ATOM 1913 C C . ARG A 1 236 ? 1.728 -0.035 28.863 1.00 92.56 236 ARG A C 1
ATOM 1915 O O . ARG A 1 236 ? 1.449 -0.356 30.013 1.00 92.56 236 ARG A O 1
ATOM 1922 N N . GLU A 1 237 ? 1.602 1.210 28.412 1.00 92.62 237 GLU A N 1
ATOM 1923 C CA . GLU A 1 237 ? 1.030 2.299 29.212 1.00 92.62 237 GLU A CA 1
ATOM 1924 C C . GLU A 1 237 ? -0.442 2.041 29.563 1.00 92.62 237 GLU A C 1
ATOM 1926 O O . GLU A 1 237 ? -0.852 2.251 30.705 1.00 92.62 237 GLU A O 1
ATOM 1931 N N . HIS A 1 238 ? -1.236 1.532 28.617 1.00 90.06 238 HIS A N 1
ATOM 1932 C CA . HIS A 1 238 ? -2.630 1.167 28.864 1.00 90.06 238 HIS A CA 1
ATOM 1933 C C . HIS A 1 238 ? -2.750 -0.031 29.820 1.00 90.06 238 HIS A C 1
ATOM 1935 O O . HIS A 1 238 ? 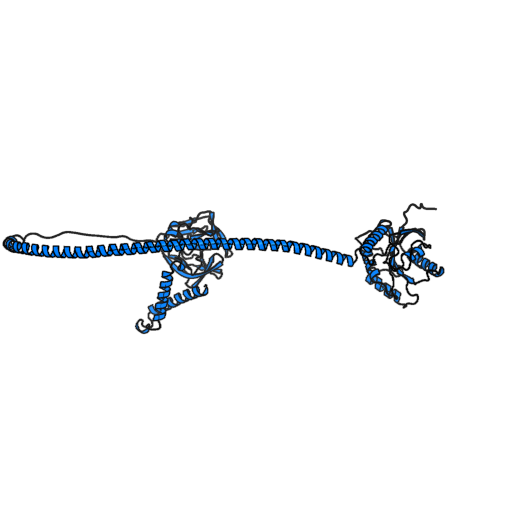-3.590 -0.010 30.717 1.00 90.06 238 HIS A O 1
ATOM 1941 N N . GLN A 1 239 ? -1.913 -1.062 29.661 1.00 88.62 239 GLN A N 1
ATOM 1942 C CA . GLN A 1 239 ? -1.858 -2.209 30.576 1.00 88.62 239 GLN A CA 1
ATOM 1943 C C . GLN A 1 239 ? -1.525 -1.755 32.000 1.00 88.62 239 GLN A C 1
ATOM 1945 O O . GLN A 1 239 ? -2.289 -2.034 32.916 1.00 88.62 239 GLN A O 1
ATOM 1950 N N . LYS A 1 240 ? -0.472 -0.946 32.171 1.00 94.50 240 LYS A N 1
ATOM 1951 C CA . LYS A 1 240 ? -0.067 -0.408 33.476 1.00 94.50 240 LYS A CA 1
ATOM 1952 C C . LYS A 1 240 ? -1.187 0.378 34.170 1.00 94.50 240 LYS A C 1
ATOM 1954 O O . LYS A 1 240 ? -1.418 0.177 35.356 1.00 94.50 240 LYS A O 1
ATOM 1959 N N . ARG A 1 241 ? -1.915 1.234 33.440 1.00 93.56 241 ARG A N 1
ATOM 1960 C CA . ARG A 1 241 ? -3.067 1.981 33.990 1.00 93.56 241 ARG A CA 1
ATOM 1961 C C . ARG A 1 241 ? -4.239 1.073 34.358 1.00 93.56 241 ARG A C 1
ATOM 1963 O O . ARG A 1 241 ? -4.953 1.368 35.310 1.00 93.56 241 ARG A O 1
ATOM 1970 N N . TYR A 1 242 ? -4.447 -0.010 33.611 1.00 87.56 242 TYR A N 1
ATOM 1971 C CA . TYR A 1 242 ? -5.476 -1.000 33.915 1.00 87.56 242 TYR A CA 1
ATOM 1972 C C . TYR A 1 242 ? -5.123 -1.798 35.179 1.00 87.56 242 TYR A C 1
ATOM 1974 O O . TYR A 1 242 ? -5.963 -1.938 36.063 1.00 87.56 242 TYR A O 1
ATOM 1982 N N . ASP A 1 243 ? -3.869 -2.236 35.316 1.00 93.50 243 ASP A N 1
ATOM 1983 C CA . ASP A 1 243 ? -3.375 -2.921 36.516 1.00 93.50 243 ASP A CA 1
ATOM 1984 C C . ASP A 1 243 ? -3.483 -2.015 37.762 1.00 93.50 243 ASP A C 1
ATOM 1986 O O . ASP A 1 243 ? -4.005 -2.439 38.794 1.00 93.50 243 ASP A O 1
ATOM 1990 N N . GLU A 1 244 ? -3.091 -0.739 37.645 1.00 95.00 244 GLU A N 1
ATOM 1991 C CA . GLU A 1 244 ? -3.252 0.280 38.697 1.00 95.00 244 GLU A CA 1
ATOM 1992 C C . GLU A 1 244 ? -4.729 0.513 39.072 1.00 95.00 244 GLU A C 1
ATOM 1994 O O . GLU A 1 244 ? -5.054 0.657 40.252 1.00 95.00 244 GLU A O 1
ATOM 1999 N N . LEU A 1 245 ? -5.649 0.523 38.100 1.00 94.44 245 LEU A N 1
ATOM 2000 C CA . LEU A 1 245 ? -7.089 0.644 38.357 1.00 94.44 245 LEU A CA 1
ATOM 2001 C C . LEU A 1 245 ? -7.628 -0.575 39.125 1.00 94.44 245 LEU A C 1
ATOM 2003 O O . LEU A 1 245 ? -8.367 -0.412 40.097 1.00 94.44 245 LEU A O 1
ATOM 2007 N N . MET A 1 246 ? -7.239 -1.785 38.715 1.00 93.12 246 MET A N 1
ATOM 2008 C CA . MET A 1 246 ? -7.675 -3.034 39.343 1.00 93.12 246 MET A CA 1
ATOM 2009 C C . MET A 1 246 ? -7.125 -3.193 40.768 1.00 93.12 246 MET A C 1
ATOM 2011 O O . MET A 1 246 ? -7.843 -3.666 41.651 1.00 93.12 246 MET A O 1
ATOM 2015 N N . GLU A 1 247 ? -5.882 -2.772 41.027 1.00 94.25 247 GLU A N 1
ATOM 2016 C CA . GLU A 1 247 ? -5.324 -2.752 42.385 1.00 94.25 247 GLU A CA 1
ATOM 2017 C C . GLU A 1 247 ? -6.056 -1.738 43.281 1.00 94.25 247 GLU A C 1
ATOM 2019 O O . GLU A 1 247 ? -6.398 -2.066 44.419 1.00 94.25 247 GLU A O 1
ATOM 2024 N N . ASN A 1 248 ? -6.386 -0.549 42.765 1.00 93.81 248 ASN A N 1
ATOM 2025 C CA . ASN A 1 248 ? -7.168 0.444 43.507 1.00 93.81 248 ASN A CA 1
ATOM 2026 C C . ASN A 1 248 ? -8.587 -0.053 43.834 1.00 93.81 248 ASN A C 1
ATOM 2028 O O . ASN A 1 248 ? -8.958 -0.049 45.008 1.00 93.81 248 ASN A O 1
ATOM 2032 N N . GLN A 1 249 ? -9.342 -0.577 42.858 1.00 91.06 249 GLN A N 1
ATOM 2033 C CA . GLN A 1 249 ? -10.678 -1.149 43.107 1.00 91.06 249 GLN A CA 1
ATOM 2034 C C . GLN A 1 249 ? -10.644 -2.290 44.131 1.00 91.06 249 GLN A C 1
ATOM 2036 O O . GLN A 1 249 ? -11.530 -2.401 44.983 1.00 91.06 249 GLN A O 1
ATOM 2041 N N . LYS A 1 250 ? -9.609 -3.139 44.086 1.00 93.06 250 LYS A N 1
ATOM 2042 C CA . LYS A 1 250 ? -9.416 -4.198 45.079 1.00 93.06 250 LYS A CA 1
ATOM 2043 C C . LYS A 1 250 ? -9.171 -3.618 46.474 1.00 93.06 250 LYS A C 1
ATOM 2045 O O . LYS A 1 250 ? -9.807 -4.063 47.424 1.00 93.06 250 LYS A O 1
ATOM 2050 N N . ASN A 1 251 ? -8.292 -2.623 46.601 1.00 93.69 251 ASN A N 1
ATOM 2051 C CA . ASN A 1 251 ? -7.999 -1.969 47.878 1.00 93.69 251 ASN A CA 1
ATOM 2052 C C . ASN A 1 251 ? -9.235 -1.262 48.465 1.00 93.69 251 ASN A C 1
ATOM 2054 O O . ASN A 1 251 ? -9.483 -1.366 49.667 1.00 93.69 251 ASN A O 1
ATOM 2058 N N . GLU A 1 252 ? -10.047 -0.609 47.629 1.00 92.44 252 GLU A N 1
ATOM 2059 C CA . GLU A 1 252 ? -11.339 -0.035 48.024 1.00 92.44 252 GLU A CA 1
ATOM 2060 C C . GLU A 1 252 ? -12.309 -1.124 48.503 1.00 92.44 252 GLU A C 1
ATOM 2062 O O . GLU A 1 252 ? -12.848 -1.017 49.606 1.00 92.44 252 GLU A O 1
ATOM 2067 N N . THR A 1 253 ? -12.460 -2.215 47.745 1.00 89.81 253 THR A N 1
ATOM 2068 C CA . THR A 1 253 ? -13.324 -3.357 48.098 1.00 89.81 253 THR A CA 1
ATOM 2069 C C . THR A 1 253 ? -12.896 -4.012 49.417 1.00 89.81 253 THR A C 1
ATOM 2071 O O . THR A 1 253 ? -13.728 -4.235 50.298 1.00 89.81 253 THR A O 1
ATOM 2074 N N . ASP A 1 254 ? -11.595 -4.252 49.609 1.00 93.56 254 ASP A N 1
ATOM 2075 C CA . ASP A 1 254 ? -11.030 -4.788 50.854 1.00 93.56 254 ASP A CA 1
ATOM 2076 C C . ASP A 1 254 ? -11.170 -3.804 52.034 1.00 93.56 254 ASP A C 1
ATOM 2078 O O . ASP A 1 254 ? -11.147 -4.233 53.192 1.00 93.56 254 ASP A O 1
ATOM 2082 N N . SER A 1 255 ? -11.312 -2.496 51.780 1.00 94.12 255 SER A N 1
ATOM 2083 C CA . SER A 1 255 ? -11.584 -1.487 52.817 1.00 94.12 255 SER A CA 1
ATOM 2084 C C . SER A 1 255 ? -13.066 -1.451 53.213 1.00 94.12 255 SER A C 1
ATOM 2086 O O . SER A 1 255 ? -13.380 -1.520 54.403 1.00 94.12 255 SER A O 1
ATOM 2088 N N . LEU A 1 256 ? -13.977 -1.455 52.232 1.00 93.00 256 LEU A N 1
ATOM 2089 C CA . LEU A 1 256 ? -15.427 -1.524 52.434 1.00 93.00 256 LEU A CA 1
ATOM 2090 C C . LEU A 1 256 ? -15.813 -2.807 53.169 1.00 93.00 256 LEU A C 1
ATOM 2092 O O . LEU A 1 256 ? -16.587 -2.766 54.123 1.00 93.00 256 LEU A O 1
ATOM 2096 N N . ARG A 1 257 ? -15.202 -3.935 52.792 1.00 94.19 257 ARG A N 1
ATOM 2097 C CA . ARG A 1 257 ? -15.382 -5.217 53.473 1.00 94.19 257 ARG A CA 1
ATOM 2098 C C . ARG A 1 257 ? -15.051 -5.129 54.967 1.00 94.19 257 ARG A C 1
ATOM 2100 O O . ARG A 1 257 ? -15.872 -5.543 55.777 1.00 94.19 257 ARG A O 1
ATOM 2107 N N . ARG A 1 258 ? -13.907 -4.541 55.340 1.00 94.19 258 ARG A N 1
ATOM 2108 C CA . ARG A 1 258 ? -13.508 -4.367 56.752 1.00 94.19 258 ARG A CA 1
ATOM 2109 C C . ARG A 1 258 ? -14.463 -3.455 57.529 1.00 94.19 258 ARG A C 1
ATOM 2111 O O . ARG A 1 258 ? -14.691 -3.685 58.713 1.00 94.19 258 ARG A O 1
ATOM 2118 N N . ILE A 1 259 ? -15.025 -2.434 56.877 1.00 95.00 259 ILE A N 1
ATOM 2119 C CA . ILE A 1 259 ? -16.045 -1.559 57.478 1.00 95.00 259 ILE A CA 1
ATOM 2120 C C . ILE A 1 259 ? -17.336 -2.350 57.739 1.00 95.00 259 ILE A C 1
ATOM 2122 O O . ILE A 1 259 ? -17.896 -2.252 58.829 1.00 95.00 259 ILE A O 1
ATOM 2126 N N . ILE A 1 260 ? -17.775 -3.171 56.780 1.00 92.75 260 ILE A N 1
ATOM 2127 C CA . ILE A 1 260 ? -18.973 -4.015 56.905 1.00 92.75 260 ILE A CA 1
ATOM 2128 C C . ILE A 1 260 ? -18.787 -5.092 57.984 1.00 92.75 260 ILE A C 1
ATOM 2130 O O . ILE A 1 260 ? -19.672 -5.261 58.818 1.00 92.75 260 ILE A O 1
ATOM 2134 N N . GLU A 1 261 ? -17.649 -5.793 58.003 1.00 93.69 261 GLU A N 1
ATOM 2135 C CA . GLU A 1 261 ? -17.331 -6.810 59.019 1.00 93.69 261 GLU A CA 1
ATOM 2136 C C . GLU A 1 261 ? -17.373 -6.196 60.430 1.00 93.69 261 GLU A C 1
ATOM 2138 O O . GLU A 1 261 ? -18.096 -6.693 61.293 1.00 93.69 261 GLU A O 1
ATOM 2143 N N . ARG A 1 262 ? -16.737 -5.034 60.630 1.00 93.88 262 ARG A N 1
ATOM 2144 C CA . ARG A 1 262 ? -16.791 -4.297 61.901 1.00 93.88 262 ARG A CA 1
ATOM 2145 C C . ARG A 1 262 ? -18.209 -3.848 62.286 1.00 93.88 262 ARG A C 1
ATOM 2147 O O . ARG A 1 262 ? -18.591 -3.966 63.446 1.00 93.88 262 ARG A O 1
ATOM 2154 N N . GLN A 1 263 ? -19.003 -3.338 61.342 1.00 92.12 263 GLN A N 1
ATOM 2155 C CA . GLN A 1 263 ? -20.395 -2.951 61.618 1.00 92.12 263 GLN A CA 1
ATOM 2156 C C . GLN A 1 263 ? -21.270 -4.157 61.993 1.00 92.12 263 GLN A C 1
ATOM 2158 O O . GLN A 1 263 ? -22.205 -4.010 62.778 1.00 92.12 263 GLN A O 1
ATOM 2163 N N . GLN A 1 264 ? -20.976 -5.349 61.462 1.00 91.88 264 GLN A N 1
ATOM 2164 C CA . GLN A 1 264 ? -21.665 -6.582 61.846 1.00 91.88 264 GLN A CA 1
ATOM 2165 C C . GLN A 1 264 ? -21.283 -7.039 63.261 1.00 91.88 264 GLN A C 1
ATOM 2167 O O . GLN A 1 264 ? -22.169 -7.469 63.997 1.00 91.88 264 GLN A O 1
ATOM 2172 N N . GLU A 1 265 ? -20.017 -6.894 63.664 1.00 93.06 265 GLU A N 1
ATOM 2173 C CA . GLU A 1 265 ? -19.564 -7.140 65.043 1.00 93.06 265 GLU A CA 1
ATOM 2174 C C . GLU A 1 265 ? -20.241 -6.175 66.034 1.00 93.06 265 GLU A C 1
ATOM 2176 O O . GLU A 1 265 ? -20.932 -6.622 66.952 1.00 93.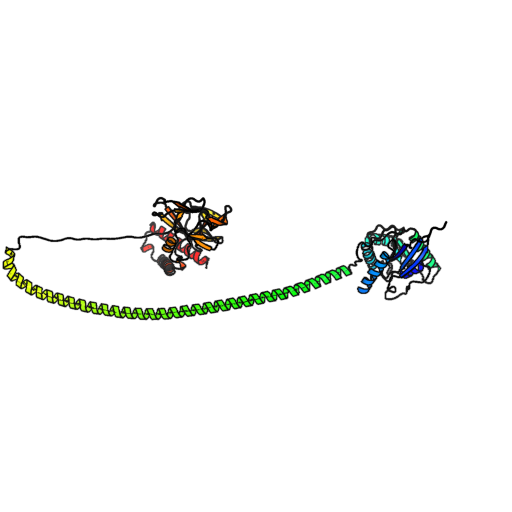06 265 GLU A O 1
ATOM 2181 N N . GLU A 1 266 ? -20.153 -4.860 65.797 1.00 92.94 266 GLU A N 1
ATOM 2182 C CA . GLU A 1 266 ? -20.771 -3.829 66.651 1.00 92.94 266 GLU A CA 1
ATOM 2183 C C . GLU A 1 266 ? -22.306 -4.006 66.751 1.00 92.94 266 GLU A C 1
ATOM 2185 O O . GLU A 1 266 ? -22.896 -3.848 67.824 1.00 92.94 266 GLU A O 1
ATOM 2190 N N . ALA A 1 267 ? -22.973 -4.414 65.663 1.00 90.75 267 ALA A N 1
ATOM 2191 C CA . ALA A 1 267 ? -24.405 -4.720 65.667 1.00 90.75 267 ALA A CA 1
ATOM 2192 C C . ALA A 1 267 ? -24.760 -6.049 66.367 1.00 90.75 267 ALA A C 1
ATOM 2194 O O . ALA A 1 267 ? -25.874 -6.184 66.882 1.00 90.75 267 ALA A O 1
ATOM 2195 N N . ALA A 1 268 ? -23.857 -7.034 66.393 1.00 92.25 268 ALA A N 1
ATOM 2196 C CA . ALA A 1 268 ? -24.061 -8.293 67.109 1.00 92.25 268 ALA A CA 1
ATOM 2197 C C . ALA A 1 268 ? -23.938 -8.100 68.629 1.00 92.25 268 ALA A C 1
ATOM 2199 O O . ALA A 1 268 ? -24.804 -8.568 69.373 1.00 92.25 268 ALA A O 1
ATOM 2200 N N . GLU A 1 269 ? -22.936 -7.344 69.088 1.00 93.00 269 GLU A N 1
ATOM 2201 C CA . GLU A 1 269 ? -22.794 -6.963 70.501 1.00 93.00 269 GLU A CA 1
ATOM 2202 C C . GLU A 1 269 ? -24.007 -6.159 70.996 1.00 93.00 269 GLU A C 1
ATOM 2204 O O . GLU A 1 269 ? -24.566 -6.450 72.059 1.00 93.00 269 GLU A O 1
ATOM 2209 N N . ALA A 1 270 ? -24.481 -5.196 70.194 1.00 90.62 270 ALA A N 1
ATOM 2210 C CA . ALA A 1 270 ? -25.667 -4.406 70.517 1.00 90.62 270 ALA A CA 1
ATOM 2211 C C . ALA A 1 270 ? -26.936 -5.268 70.669 1.00 90.62 270 ALA A C 1
ATOM 2213 O O . ALA A 1 270 ? -27.725 -5.033 71.586 1.00 90.62 270 ALA A O 1
ATOM 2214 N N . ARG A 1 271 ? -27.118 -6.292 69.819 1.00 91.56 271 ARG A N 1
ATOM 2215 C CA . ARG A 1 271 ? -28.246 -7.238 69.921 1.00 91.56 271 ARG A CA 1
ATOM 2216 C C . ARG A 1 271 ? -28.180 -8.090 71.181 1.00 91.56 271 ARG A C 1
ATOM 2218 O O . ARG A 1 271 ? -29.187 -8.190 71.870 1.00 91.56 271 ARG A O 1
ATOM 2225 N N . LEU A 1 272 ? -27.013 -8.643 71.516 1.00 91.44 272 LEU A N 1
ATOM 2226 C CA . LEU A 1 272 ? -26.832 -9.413 72.753 1.00 91.44 272 LEU A CA 1
ATOM 2227 C C . LEU A 1 272 ? -27.152 -8.554 73.989 1.00 91.44 272 LEU A C 1
ATOM 2229 O O . LEU A 1 272 ? -27.923 -8.968 74.852 1.00 91.44 272 LEU A O 1
ATOM 2233 N N . SER A 1 273 ? -26.663 -7.307 74.022 1.00 92.62 273 SER A N 1
ATOM 2234 C CA . SER A 1 273 ? -26.981 -6.356 75.097 1.00 92.62 273 SER A CA 1
ATOM 2235 C C . SER A 1 273 ? -28.466 -5.965 75.154 1.00 92.62 273 SER A C 1
ATOM 2237 O O . SER A 1 273 ? -28.963 -5.628 76.232 1.00 92.62 273 SER A O 1
ATOM 2239 N N . GLN A 1 274 ? -29.188 -5.996 74.029 1.00 88.44 274 GLN A N 1
ATOM 2240 C CA . GLN A 1 274 ? -30.637 -5.793 74.006 1.00 88.44 274 GLN A CA 1
ATOM 2241 C C . GLN A 1 274 ? -31.392 -7.034 74.508 1.00 88.44 274 GLN A C 1
ATOM 2243 O O . GLN A 1 274 ? -32.257 -6.884 75.368 1.00 88.44 274 GLN A O 1
ATOM 2248 N N . GLU A 1 275 ? -31.040 -8.240 74.050 1.00 90.25 275 GLU A N 1
ATOM 2249 C CA . GLU A 1 275 ? -31.661 -9.493 74.508 1.00 90.25 275 GLU A CA 1
ATOM 2250 C C . GLU A 1 275 ? -31.553 -9.668 76.029 1.00 90.25 275 GLU A C 1
ATOM 2252 O O . GLU A 1 275 ? -32.532 -10.039 76.675 1.00 90.25 275 GLU A O 1
ATOM 2257 N N . ASP A 1 276 ? -30.396 -9.367 76.624 1.00 92.06 276 ASP A N 1
ATOM 2258 C CA . ASP A 1 276 ? -30.218 -9.479 78.076 1.00 92.06 276 ASP A CA 1
ATOM 2259 C C . ASP A 1 276 ? -31.052 -8.445 78.853 1.00 92.06 276 ASP A C 1
ATOM 2261 O O . ASP A 1 276 ? -31.658 -8.786 79.870 1.00 92.06 276 ASP A O 1
ATOM 2265 N N . ARG A 1 277 ? -31.200 -7.215 78.340 1.00 90.69 277 ARG A N 1
ATOM 2266 C CA . ARG A 1 277 ? -32.117 -6.212 78.921 1.00 90.69 277 ARG A CA 1
ATOM 2267 C C . ARG A 1 277 ? -33.583 -6.618 78.796 1.00 90.69 277 ARG A C 1
ATOM 2269 O O . ARG A 1 277 ? -34.363 -6.379 79.716 1.00 90.69 277 ARG A O 1
ATOM 2276 N N . GLU A 1 278 ? -33.974 -7.225 77.678 1.00 88.69 278 GLU A N 1
ATOM 2277 C CA . GLU A 1 278 ? -35.333 -7.737 77.484 1.00 88.69 278 GLU A CA 1
ATOM 2278 C C . GLU A 1 278 ? -35.625 -8.908 78.435 1.00 88.69 278 GLU A C 1
ATOM 2280 O O . GLU A 1 278 ? -36.701 -8.941 79.036 1.00 88.69 278 GLU A O 1
ATOM 2285 N N . ARG A 1 279 ? -34.649 -9.796 78.683 1.00 91.44 279 ARG A N 1
ATOM 2286 C CA . ARG A 1 279 ? -34.730 -10.852 79.713 1.00 91.44 279 ARG A CA 1
ATOM 2287 C C . ARG A 1 279 ? -34.891 -10.274 81.123 1.00 91.44 279 ARG A C 1
ATOM 2289 O O . ARG A 1 279 ? -35.784 -10.712 81.849 1.00 91.44 279 ARG A O 1
ATOM 2296 N N . GLU A 1 280 ? -34.086 -9.278 81.506 1.00 91.62 280 GLU A N 1
ATOM 2297 C CA . GLU A 1 280 ? -34.213 -8.601 82.809 1.00 91.62 280 GLU A CA 1
ATOM 2298 C C . GLU A 1 280 ? -35.593 -7.946 82.980 1.00 91.62 280 GLU A C 1
ATOM 2300 O O . GLU A 1 280 ? -36.255 -8.145 84.001 1.00 91.62 280 GLU A O 1
ATOM 2305 N N . LEU A 1 281 ? -36.067 -7.206 81.970 1.00 91.12 281 LEU A N 1
ATOM 2306 C CA . LEU A 1 281 ? -37.393 -6.579 81.977 1.00 91.12 281 LEU A CA 1
ATOM 2307 C C . LEU A 1 281 ? -38.520 -7.616 82.056 1.00 91.12 281 LEU A C 1
ATOM 2309 O O . LEU A 1 281 ? -39.483 -7.423 82.800 1.00 91.12 281 LEU A O 1
ATOM 2313 N N . GLN A 1 282 ? -38.405 -8.734 81.337 1.00 90.81 282 GLN A N 1
ATOM 2314 C CA . GLN A 1 282 ? -39.383 -9.816 81.385 1.00 90.81 282 GLN A CA 1
ATOM 2315 C C . GLN A 1 282 ? -39.440 -10.461 82.780 1.00 90.81 282 GLN A C 1
ATOM 2317 O O . GLN A 1 282 ? -40.533 -10.644 83.320 1.00 90.81 282 GLN A O 1
ATOM 2322 N N . GLN A 1 283 ? -38.291 -10.702 83.418 1.00 91.62 283 GLN A N 1
ATOM 2323 C CA . GLN A 1 283 ? -38.218 -11.226 84.786 1.00 91.62 283 GLN A CA 1
ATOM 2324 C C . GLN A 1 283 ? -38.779 -10.231 85.827 1.00 91.62 283 GLN A C 1
ATOM 2326 O O . GLN A 1 283 ? -39.472 -10.628 86.773 1.00 91.62 283 GLN A O 1
ATOM 2331 N N . GLN A 1 284 ? -38.561 -8.925 85.634 1.00 91.19 284 GLN A N 1
ATOM 2332 C CA . GLN A 1 284 ? -39.192 -7.873 86.443 1.00 91.19 284 GLN A CA 1
ATOM 2333 C C . GLN A 1 284 ? -40.718 -7.830 86.243 1.00 91.19 284 GLN A C 1
ATOM 2335 O O . GLN A 1 284 ? -41.466 -7.690 87.210 1.00 91.19 284 GLN A O 1
ATOM 2340 N N . MET A 1 285 ? -41.220 -8.015 85.016 1.00 87.88 285 MET A N 1
ATOM 2341 C CA . MET A 1 285 ? -42.664 -8.118 84.773 1.00 87.88 285 MET A CA 1
ATOM 2342 C C . MET A 1 285 ? -43.286 -9.376 85.390 1.00 87.88 285 MET A C 1
ATOM 2344 O O . MET A 1 285 ? -44.406 -9.308 85.893 1.00 87.88 285 MET A O 1
ATOM 2348 N N . GLU A 1 286 ? -42.600 -10.519 85.369 1.00 90.56 286 GLU A N 1
ATOM 2349 C CA . GLU A 1 286 ? -43.099 -11.761 85.973 1.00 90.56 286 GLU A CA 1
ATOM 2350 C C . GLU A 1 286 ? -43.174 -11.671 87.501 1.00 90.56 286 GLU A C 1
ATOM 2352 O O . GLU A 1 286 ? -44.196 -12.035 88.088 1.00 90.56 286 GLU A O 1
ATOM 2357 N N . THR A 1 287 ? -42.156 -11.095 88.145 1.00 91.31 287 THR A N 1
ATOM 2358 C CA . THR A 1 287 ? -42.181 -10.827 89.594 1.00 91.31 287 THR A CA 1
ATOM 2359 C C . THR A 1 287 ? -43.266 -9.813 89.972 1.00 91.31 287 THR A C 1
ATOM 2361 O O . THR A 1 287 ? -44.076 -10.104 90.854 1.00 91.31 287 THR A O 1
ATOM 2364 N N . MET A 1 288 ? -43.400 -8.695 89.243 1.00 88.00 288 MET A N 1
ATOM 2365 C CA . MET A 1 288 ? -44.509 -7.747 89.444 1.00 88.00 288 MET A CA 1
ATOM 2366 C C . MET A 1 288 ? -45.892 -8.388 89.249 1.00 88.00 288 MET A C 1
ATOM 2368 O O . MET A 1 288 ? -46.817 -8.078 89.999 1.00 88.00 288 MET A O 1
ATOM 2372 N N . ARG A 1 289 ? -46.060 -9.299 88.279 1.00 89.06 289 ARG A N 1
ATOM 2373 C CA . ARG A 1 289 ? -47.319 -10.044 88.079 1.00 89.06 289 ARG A CA 1
ATOM 2374 C C . ARG A 1 289 ? -47.627 -10.968 89.256 1.00 89.06 289 ARG A C 1
ATOM 2376 O O . ARG A 1 289 ? -48.768 -10.977 89.715 1.00 89.06 289 ARG A O 1
ATOM 2383 N N . ALA A 1 290 ? -46.636 -11.703 89.760 1.00 88.50 290 ALA A N 1
ATOM 2384 C CA . ALA A 1 290 ? -46.804 -12.600 90.901 1.00 88.50 290 ALA A CA 1
ATOM 2385 C C . ALA A 1 290 ? -47.173 -11.838 92.188 1.00 88.50 290 ALA A C 1
ATOM 2387 O O . ALA A 1 290 ? -48.083 -12.245 92.914 1.00 88.50 290 ALA A O 1
ATOM 2388 N N . ASP A 1 291 ? -46.532 -10.697 92.450 1.00 87.12 291 ASP A N 1
ATOM 2389 C CA . ASP A 1 291 ? -46.862 -9.868 93.614 1.00 87.12 291 ASP A CA 1
ATOM 2390 C C . ASP A 1 291 ? -48.197 -9.120 93.448 1.00 87.12 291 ASP A C 1
ATOM 2392 O O . ASP A 1 291 ? -48.947 -8.991 94.417 1.00 87.12 291 ASP A O 1
ATOM 2396 N N . HIS A 1 292 ? -48.580 -8.725 92.228 1.00 87.69 292 HIS A N 1
ATOM 2397 C CA . HIS A 1 292 ? -49.917 -8.185 91.955 1.00 87.69 292 HIS A CA 1
ATOM 2398 C C . HIS A 1 292 ? -51.031 -9.227 92.172 1.00 87.69 292 HIS A C 1
ATOM 2400 O O . HIS A 1 292 ? -52.077 -8.901 92.742 1.00 87.69 292 HIS A O 1
ATOM 2406 N N . GLN A 1 293 ? -50.805 -10.485 91.772 1.00 87.75 293 GLN A N 1
ATOM 2407 C CA . GLN A 1 293 ? -51.714 -11.602 92.058 1.00 87.75 293 GLN A CA 1
ATOM 2408 C C . GLN A 1 293 ? -51.865 -11.818 93.569 1.00 87.75 293 GLN A C 1
ATOM 2410 O O . GLN A 1 293 ? -52.987 -11.771 94.070 1.00 87.75 293 GLN A O 1
ATOM 2415 N N . ARG A 1 294 ? -50.754 -11.931 94.312 1.00 87.62 294 ARG A N 1
ATOM 2416 C CA . ARG A 1 294 ? -50.762 -12.043 95.785 1.00 87.62 294 ARG A CA 1
ATOM 2417 C C . ARG A 1 294 ? -51.507 -10.893 96.459 1.00 87.62 294 ARG A C 1
ATOM 2419 O O . ARG A 1 294 ? -52.305 -11.124 97.365 1.00 87.62 294 ARG A O 1
ATOM 2426 N N . LEU A 1 295 ? -51.272 -9.655 96.019 1.00 86.31 295 LEU A N 1
ATOM 2427 C CA . LEU A 1 295 ? -51.952 -8.480 96.564 1.00 86.31 295 LEU A CA 1
ATOM 2428 C C . LEU A 1 295 ? -53.456 -8.512 96.257 1.00 86.31 295 LEU A C 1
ATOM 2430 O O . LEU A 1 295 ? -54.263 -8.140 97.104 1.00 86.31 295 LEU A O 1
ATOM 2434 N N . THR A 1 296 ? -53.848 -9.009 95.083 1.00 80.56 296 THR A N 1
ATOM 2435 C CA . THR A 1 296 ? -55.259 -9.174 94.707 1.00 80.56 296 THR A CA 1
ATOM 2436 C C . THR A 1 296 ? -55.935 -10.280 95.519 1.00 80.56 296 THR A C 1
ATOM 2438 O O . THR A 1 296 ? -57.066 -10.090 95.954 1.00 80.56 296 THR A O 1
ATOM 2441 N N . GLU A 1 297 ? -55.255 -11.389 95.820 1.00 83.12 297 GLU A N 1
ATOM 2442 C CA . GLU A 1 297 ? -55.759 -12.429 96.731 1.00 83.12 297 GLU A CA 1
ATOM 2443 C C . GLU A 1 297 ? -55.908 -11.918 98.176 1.00 83.12 297 GLU A C 1
ATOM 2445 O O . GLU A 1 297 ? -56.918 -12.185 98.834 1.00 83.12 297 GLU A O 1
ATOM 2450 N N . GLN A 1 298 ? -54.951 -11.121 98.665 1.00 82.56 298 GLN A N 1
ATOM 2451 C CA . GLN A 1 298 ? -55.033 -10.463 99.977 1.00 82.56 298 GLN A CA 1
ATOM 2452 C C . GLN A 1 298 ? -56.174 -9.435 100.037 1.00 82.56 298 GLN A C 1
ATOM 2454 O O . GLN A 1 298 ? -56.923 -9.397 101.012 1.00 82.56 298 GLN A O 1
ATOM 2459 N N . LEU A 1 299 ? -56.366 -8.640 98.981 1.00 81.00 299 LEU A N 1
ATOM 2460 C CA . LEU A 1 299 ? -57.488 -7.704 98.874 1.00 81.00 299 LEU A CA 1
ATOM 2461 C C . LEU A 1 299 ? -58.832 -8.432 98.745 1.00 81.00 299 LEU A C 1
ATOM 2463 O O . LEU A 1 299 ? -59.809 -8.004 99.354 1.00 81.00 299 LEU A O 1
ATOM 2467 N N . ALA A 1 300 ? -58.896 -9.543 98.008 1.00 78.81 300 ALA A N 1
ATOM 2468 C CA . ALA A 1 300 ? -60.106 -10.347 97.862 1.00 78.81 300 ALA A CA 1
ATOM 2469 C C . ALA A 1 300 ? -60.510 -11.008 99.187 1.00 78.81 300 ALA A C 1
ATOM 2471 O O . ALA A 1 300 ? -61.676 -10.938 99.571 1.00 78.81 300 ALA A O 1
ATOM 2472 N N . THR A 1 301 ? -59.558 -11.589 99.923 1.00 79.81 301 THR A N 1
ATOM 2473 C CA . THR A 1 301 ? -59.811 -12.186 101.245 1.00 79.81 301 THR A CA 1
ATOM 2474 C C . THR A 1 301 ? -60.186 -11.132 102.288 1.00 79.81 301 THR A C 1
ATOM 2476 O O . THR A 1 301 ? -61.196 -11.299 102.969 1.00 79.81 301 THR A O 1
ATOM 2479 N N . ALA A 1 302 ? -59.479 -9.998 102.356 1.00 76.38 302 ALA A N 1
ATOM 2480 C CA . ALA A 1 302 ? -59.848 -8.882 103.234 1.00 76.38 302 ALA A CA 1
ATOM 2481 C C . ALA A 1 302 ? -61.227 -8.284 102.886 1.00 76.38 302 ALA A C 1
ATOM 2483 O O . ALA A 1 302 ? -62.014 -7.979 103.782 1.00 76.38 302 ALA A O 1
ATOM 2484 N N . SER A 1 303 ? -61.554 -8.174 101.594 1.00 72.56 303 SER A N 1
ATOM 2485 C CA . SER A 1 303 ? -62.877 -7.758 101.112 1.00 72.56 303 SER A CA 1
ATOM 2486 C C . SER A 1 303 ? -63.961 -8.776 101.477 1.00 72.56 303 SER A C 1
ATOM 2488 O O . SER A 1 303 ? -65.055 -8.386 101.871 1.00 72.56 303 SER A O 1
ATOM 2490 N N . GLN A 1 304 ? -63.668 -10.079 101.439 1.00 76.12 304 GLN A N 1
ATOM 2491 C CA . GLN A 1 304 ? -64.602 -11.136 101.837 1.00 76.12 304 GLN A CA 1
ATOM 2492 C C . GLN A 1 304 ? -64.830 -11.177 103.363 1.00 76.12 304 GLN A C 1
ATOM 2494 O O . GLN A 1 304 ? -65.951 -11.423 103.813 1.00 76.12 304 GLN A O 1
ATOM 2499 N N . GLU A 1 305 ? -63.803 -10.866 104.159 1.00 76.06 305 GLU A N 1
ATOM 2500 C CA . GLU A 1 305 ? -63.888 -10.678 105.614 1.00 76.06 305 GLU A CA 1
ATOM 2501 C C . GLU A 1 305 ? -64.737 -9.438 105.960 1.00 76.06 305 GLU A C 1
ATOM 2503 O O . GLU A 1 305 ? -65.698 -9.526 106.730 1.00 76.06 305 GLU A O 1
ATOM 2508 N N . GLN A 1 306 ? -64.469 -8.295 105.313 1.00 73.56 306 GLN A N 1
ATOM 2509 C CA . GLN A 1 306 ? -65.300 -7.091 105.428 1.00 73.56 306 GLN A CA 1
ATOM 2510 C C . GLN A 1 306 ? -66.733 -7.331 104.943 1.00 73.56 306 GLN A C 1
ATOM 2512 O O . GLN A 1 306 ? -67.671 -6.868 105.585 1.00 73.56 306 GLN A O 1
ATOM 2517 N N . ALA A 1 307 ? -66.931 -8.087 103.861 1.00 65.00 307 ALA A N 1
ATOM 2518 C CA . ALA A 1 307 ? -68.252 -8.435 103.355 1.00 65.00 307 ALA A CA 1
ATOM 2519 C C . ALA A 1 307 ? -69.025 -9.301 104.355 1.00 65.00 307 ALA A C 1
ATOM 2521 O O . ALA A 1 307 ? -70.210 -9.058 104.540 1.00 65.00 307 ALA A O 1
ATOM 2522 N N . ARG A 1 308 ? -68.383 -10.240 105.067 1.00 72.56 308 ARG A N 1
ATOM 2523 C CA . ARG A 1 308 ? -69.020 -10.981 106.174 1.00 72.56 308 ARG A CA 1
ATOM 2524 C C . ARG A 1 308 ? -69.426 -10.066 107.328 1.00 72.56 308 ARG A C 1
ATOM 2526 O O . ARG A 1 308 ? -70.555 -10.163 107.806 1.00 72.56 308 ARG A O 1
ATOM 2533 N N . GLN A 1 309 ? -68.540 -9.168 107.759 1.00 71.44 309 GLN A N 1
ATOM 2534 C CA . GLN A 1 309 ? -68.831 -8.212 108.838 1.00 71.44 309 GLN A CA 1
ATOM 2535 C C . GLN A 1 309 ? -69.971 -7.258 108.445 1.00 71.44 309 GLN A C 1
ATOM 2537 O O . GLN A 1 309 ? -70.918 -7.060 109.209 1.00 71.44 309 GLN A O 1
ATOM 2542 N N . LEU A 1 310 ? -69.935 -6.739 107.216 1.00 58.06 310 LEU A N 1
ATOM 2543 C CA . LEU A 1 310 ? -70.981 -5.900 106.644 1.00 58.06 310 LEU A CA 1
ATOM 2544 C C . LEU A 1 310 ? -72.281 -6.682 106.420 1.00 58.06 310 LEU A C 1
ATOM 2546 O O . LEU A 1 310 ? -73.348 -6.121 106.616 1.00 58.06 310 LEU A O 1
ATOM 2550 N N . GLN A 1 311 ? -72.231 -7.970 106.073 1.00 61.78 311 GLN A N 1
ATOM 2551 C CA . GLN A 1 311 ? -73.412 -8.821 105.907 1.00 61.78 311 GLN A CA 1
ATOM 2552 C C . GLN A 1 311 ? -74.077 -9.145 107.252 1.00 61.78 311 GLN A C 1
ATOM 2554 O O . GLN A 1 311 ? -75.303 -9.163 107.321 1.00 61.78 311 GLN A O 1
ATOM 2559 N N . ALA A 1 312 ? -73.309 -9.311 108.333 1.00 63.22 312 ALA A N 1
ATOM 2560 C CA . ALA A 1 312 ? -73.853 -9.396 109.690 1.00 63.22 312 ALA A CA 1
ATOM 2561 C C . ALA A 1 312 ? -74.507 -8.066 110.119 1.00 63.22 312 ALA A C 1
ATOM 2563 O O . ALA A 1 312 ? -75.638 -8.055 110.609 1.00 63.22 312 ALA A O 1
ATOM 2564 N N . ALA A 1 313 ? -73.852 -6.929 109.850 1.00 56.16 313 ALA A N 1
ATOM 2565 C CA . ALA A 1 313 ? -74.430 -5.602 110.080 1.00 56.16 313 ALA A CA 1
ATOM 2566 C C . ALA A 1 313 ? -75.681 -5.343 109.213 1.00 56.16 313 ALA A C 1
ATOM 2568 O O . ALA A 1 313 ? -76.653 -4.761 109.688 1.00 56.16 313 ALA A O 1
ATOM 2569 N N . LEU A 1 314 ? -75.707 -5.830 107.969 1.00 51.09 314 LEU A N 1
ATOM 2570 C CA . LEU A 1 314 ? -76.858 -5.774 107.066 1.00 51.09 314 LEU A CA 1
ATOM 2571 C C . LEU A 1 314 ? -77.960 -6.763 107.453 1.00 51.09 314 LEU A C 1
ATOM 2573 O O . LEU A 1 314 ? -79.112 -6.498 107.140 1.00 51.09 314 LEU A O 1
ATOM 2577 N N . GLN A 1 315 ? -77.686 -7.859 108.162 1.00 55.59 315 GLN A N 1
ATOM 2578 C CA . GLN A 1 315 ? -78.748 -8.686 108.748 1.00 55.59 315 GLN A CA 1
ATOM 2579 C C . GLN A 1 315 ? -79.435 -7.961 109.913 1.00 55.59 315 GLN A C 1
ATOM 2581 O O . GLN A 1 315 ? -80.662 -7.971 109.984 1.00 55.59 315 GLN A O 1
ATOM 2586 N N . ALA A 1 316 ? -78.684 -7.235 110.748 1.00 51.59 316 ALA A N 1
ATOM 2587 C CA . ALA A 1 316 ? -79.268 -6.342 111.752 1.00 51.59 316 ALA A CA 1
ATOM 2588 C C . ALA A 1 316 ? -80.002 -5.137 111.119 1.00 51.59 316 ALA A C 1
ATOM 2590 O O . ALA A 1 316 ? -81.088 -4.766 111.559 1.00 51.59 316 ALA A O 1
ATOM 2591 N N . SER A 1 317 ? -79.447 -4.542 110.056 1.00 44.69 317 SER A N 1
ATOM 2592 C CA . SER A 1 317 ? -80.007 -3.346 109.412 1.00 44.69 317 SER A CA 1
ATOM 2593 C C . SER A 1 317 ? -81.154 -3.642 108.435 1.00 44.69 317 SER A C 1
ATOM 2595 O O . SER A 1 317 ? -82.078 -2.844 108.324 1.00 44.69 317 SER A O 1
ATOM 2597 N N . SER A 1 318 ? -81.186 -4.800 107.769 1.00 44.47 318 SER A N 1
ATOM 2598 C CA . SER A 1 318 ? -82.284 -5.169 106.853 1.00 44.47 318 SER A CA 1
ATOM 2599 C C . SER A 1 318 ? -83.605 -5.419 107.579 1.00 44.47 318 SER A C 1
ATOM 2601 O O . SER A 1 318 ? -84.654 -5.112 107.015 1.00 44.47 318 SER A O 1
ATOM 2603 N N . GLN A 1 319 ? -83.570 -5.838 108.851 1.00 49.38 319 GLN A N 1
ATOM 2604 C CA . GLN A 1 319 ? -84.748 -5.835 109.729 1.00 49.38 319 GLN A CA 1
ATOM 2605 C C . GLN A 1 319 ? -85.320 -4.423 109.967 1.00 49.38 319 GLN A C 1
ATOM 2607 O O . GLN A 1 319 ? -86.488 -4.304 110.318 1.00 49.38 319 GLN A O 1
ATOM 2612 N N . GLN A 1 320 ? -84.534 -3.361 109.746 1.00 45.81 320 GLN A N 1
ATOM 2613 C CA . GLN A 1 320 ? -84.964 -1.958 109.842 1.00 45.81 320 GLN A CA 1
ATOM 2614 C C . GLN A 1 320 ? -85.171 -1.284 108.469 1.00 45.81 320 GLN A C 1
ATOM 2616 O O . GLN A 1 320 ? -85.903 -0.305 108.368 1.00 45.81 320 GLN A O 1
ATOM 2621 N N . GLN A 1 321 ? -84.527 -1.774 107.404 1.00 37.41 321 GLN A N 1
ATOM 2622 C CA . GLN A 1 321 ? -84.498 -1.118 106.087 1.00 37.41 321 GLN A CA 1
ATOM 2623 C C . GLN A 1 321 ? -85.393 -1.773 105.024 1.00 37.41 321 GLN A C 1
ATOM 2625 O O . GLN A 1 321 ? -85.741 -1.107 104.046 1.00 37.41 321 GLN A O 1
ATOM 2630 N N . ALA A 1 322 ? -85.838 -3.022 105.214 1.00 38.53 322 ALA A N 1
ATOM 2631 C CA . ALA A 1 322 ? -86.815 -3.665 104.324 1.00 38.53 322 ALA A CA 1
ATOM 2632 C C . ALA A 1 322 ? -88.172 -2.927 104.279 1.00 38.53 322 ALA A C 1
ATOM 2634 O O . ALA A 1 322 ? -88.917 -3.053 103.308 1.00 38.53 322 ALA A O 1
ATOM 2635 N N . GLU A 1 323 ? -88.471 -2.128 105.306 1.00 39.78 323 GLU A N 1
ATOM 2636 C CA . GLU A 1 323 ? -89.675 -1.300 105.409 1.00 39.78 323 GLU A CA 1
ATOM 2637 C C . GLU A 1 323 ? -89.553 0.042 104.655 1.00 39.78 323 GLU A C 1
ATOM 2639 O O . GLU A 1 323 ? -90.559 0.610 104.233 1.00 39.78 323 GLU A O 1
ATOM 2644 N N . LEU A 1 324 ? -88.324 0.519 104.409 1.00 35.47 324 LEU A N 1
ATOM 2645 C CA . LEU A 1 324 ? -88.047 1.818 103.779 1.00 35.47 324 LEU A CA 1
ATOM 2646 C C . LEU A 1 324 ? -87.636 1.699 102.300 1.00 35.47 324 LEU A C 1
ATOM 2648 O O . LEU A 1 324 ? -88.046 2.510 101.468 1.00 35.47 324 LEU A O 1
ATOM 2652 N N . MET A 1 325 ? -86.859 0.673 101.934 1.00 31.77 325 MET A N 1
ATOM 2653 C CA . MET A 1 325 ? -86.211 0.558 100.615 1.00 31.77 325 MET A CA 1
ATOM 2654 C C . MET A 1 325 ? -87.137 0.035 99.494 1.00 31.77 325 MET A C 1
ATOM 2656 O O . MET A 1 325 ? -86.725 -0.724 98.619 1.00 31.77 325 MET A O 1
ATOM 2660 N N . ARG A 1 326 ? -88.408 0.457 99.502 1.00 35.53 326 ARG A N 1
ATOM 2661 C CA . ARG A 1 326 ? -89.407 0.168 98.455 1.00 35.53 326 ARG A CA 1
ATOM 2662 C C . ARG A 1 326 ? -89.599 1.306 97.441 1.00 35.53 326 ARG A C 1
ATOM 2664 O O . ARG A 1 326 ? -90.410 1.147 96.534 1.00 35.53 326 ARG A O 1
ATOM 2671 N N . GLN A 1 327 ? -88.928 2.452 97.609 1.00 31.52 327 GLN A N 1
ATOM 2672 C CA . GLN A 1 327 ? -89.406 3.718 97.028 1.00 31.52 327 GLN A CA 1
ATOM 2673 C C . GLN A 1 327 ? -88.751 4.224 95.723 1.00 31.52 327 GLN A C 1
ATOM 2675 O O . GLN A 1 327 ? -89.490 4.800 94.930 1.00 31.52 327 GLN A O 1
ATOM 2680 N N . LEU A 1 328 ? -87.436 4.087 95.460 1.00 26.50 328 LEU A N 1
ATOM 2681 C CA . LEU A 1 328 ? -86.775 4.836 94.356 1.00 26.50 328 LEU A CA 1
ATOM 2682 C C . LEU A 1 328 ? -85.726 4.053 93.527 1.00 26.50 328 LEU A C 1
ATOM 2684 O O . LEU A 1 328 ? -85.102 3.111 94.009 1.00 26.50 328 LEU A O 1
ATOM 2688 N N . MET A 1 329 ? -85.552 4.462 92.257 1.00 24.80 329 MET A N 1
ATOM 2689 C CA . MET A 1 329 ? -84.925 3.707 91.150 1.00 24.80 329 MET A CA 1
ATOM 2690 C C . MET A 1 329 ? -83.665 4.362 90.507 1.00 24.80 329 MET A C 1
ATOM 2692 O O . MET A 1 329 ? -83.669 5.556 90.239 1.00 24.80 329 MET A O 1
ATOM 2696 N N . GLN A 1 330 ? -82.684 3.514 90.135 1.00 27.19 330 GLN A N 1
ATOM 2697 C CA . GLN A 1 330 ? -81.966 3.388 88.823 1.00 27.19 330 GLN A CA 1
ATOM 2698 C C . GLN A 1 330 ? -80.973 4.485 88.280 1.00 27.19 330 GLN A C 1
ATOM 2700 O O . GLN A 1 330 ? -80.600 5.397 89.009 1.00 27.19 330 GLN A O 1
ATOM 2705 N N . ILE A 1 331 ? -80.332 4.241 87.101 1.00 28.38 331 ILE A N 1
ATOM 2706 C CA . ILE A 1 331 ? -78.861 4.436 86.805 1.00 28.38 331 ILE A CA 1
ATOM 2707 C C . ILE A 1 331 ? -78.502 5.136 85.417 1.00 28.38 331 ILE A C 1
ATOM 2709 O O . ILE A 1 331 ? -79.401 5.635 84.754 1.00 28.38 331 ILE A O 1
ATOM 2713 N N . ARG A 1 332 ? -77.191 5.260 85.035 1.00 28.95 332 ARG A N 1
ATOM 2714 C CA . ARG A 1 332 ? -76.446 6.209 84.108 1.00 28.95 332 ARG A CA 1
ATOM 2715 C C . ARG A 1 332 ? -76.166 5.812 82.586 1.00 28.95 332 ARG A C 1
ATOM 2717 O O . ARG A 1 332 ? -76.963 5.082 82.017 1.00 28.95 332 ARG A O 1
ATOM 2724 N N . SER A 1 333 ? -75.075 6.326 81.926 1.00 43.19 333 SER A N 1
ATOM 2725 C CA . SER A 1 333 ? -74.807 6.617 80.449 1.00 43.19 333 SER A CA 1
ATOM 2726 C C . SER A 1 333 ? -73.424 6.159 79.768 1.00 43.19 333 SER A C 1
ATOM 2728 O O . SER A 1 333 ? -72.677 5.461 80.447 1.00 43.19 333 SER A O 1
ATOM 2730 N N . GLN A 1 334 ? -73.080 6.488 78.460 1.00 35.56 334 GLN A N 1
ATOM 2731 C CA . GLN A 1 334 ? -71.884 6.089 77.549 1.00 35.56 334 GLN A CA 1
ATOM 2732 C C . GLN A 1 334 ? -71.498 7.172 76.416 1.00 35.56 334 GLN A C 1
ATOM 2734 O O . GLN A 1 334 ? -71.961 8.283 76.692 1.00 35.56 334 GLN A O 1
ATOM 2739 N N . PRO A 1 335 ? -70.821 7.044 75.179 1.00 45.25 335 PRO A N 1
ATOM 2740 C CA . PRO A 1 335 ? -70.021 6.010 74.375 1.00 45.25 335 PRO A CA 1
ATOM 2741 C C . PRO A 1 335 ? -68.617 6.324 73.566 1.00 45.25 335 PRO A C 1
ATOM 2743 O O . PRO A 1 335 ? -67.619 6.183 74.269 1.00 45.25 335 PRO A O 1
ATOM 2746 N N . PRO A 1 336 ? -68.384 6.584 72.198 1.00 43.03 336 PRO A N 1
ATOM 2747 C CA . PRO A 1 336 ? -67.296 5.925 71.317 1.00 43.03 336 PRO A CA 1
ATOM 2748 C C . PRO A 1 336 ? -66.503 6.630 70.073 1.00 43.03 336 PRO A C 1
ATOM 2750 O O . PRO A 1 336 ? -66.842 7.749 69.708 1.00 43.03 336 PRO A O 1
ATOM 2753 N N . GLN A 1 337 ? -65.566 5.907 69.337 1.00 36.97 337 GLN A N 1
ATOM 2754 C CA . GLN A 1 337 ? -65.067 5.933 67.856 1.00 36.97 337 GLN A CA 1
ATOM 2755 C C . GLN A 1 337 ? -64.048 6.996 67.205 1.00 36.97 337 GLN A C 1
ATOM 2757 O O . GLN A 1 337 ? -63.889 8.033 67.833 1.00 36.97 337 GLN A O 1
ATOM 2762 N N . VAL A 1 338 ? -63.375 6.954 65.976 1.00 41.75 338 VAL A N 1
ATOM 2763 C CA . VAL A 1 338 ? -62.641 6.000 64.987 1.00 41.75 338 VAL A CA 1
ATOM 2764 C C . VAL A 1 338 ? -61.974 6.719 63.691 1.00 41.75 338 VAL A C 1
ATOM 2766 O O . VAL A 1 338 ? -62.338 7.870 63.479 1.00 41.75 338 VAL A O 1
ATOM 2769 N N . VAL A 1 339 ? -61.034 6.150 62.830 1.00 36.38 339 VAL A N 1
ATOM 2770 C CA . VAL A 1 339 ? -60.310 6.800 61.613 1.00 36.38 339 VAL A CA 1
ATOM 2771 C C . VAL A 1 339 ? -59.706 5.873 60.430 1.00 36.38 339 VAL A C 1
ATOM 2773 O O . VAL A 1 339 ? -59.912 4.668 60.537 1.00 36.38 339 VAL A O 1
ATOM 2776 N N . THR A 1 340 ? -59.028 6.357 59.312 1.00 42.72 340 THR A N 1
ATOM 2777 C CA . THR A 1 340 ? -58.672 5.647 57.973 1.00 42.72 340 THR A CA 1
ATOM 2778 C C . THR A 1 340 ? -57.262 5.855 57.194 1.00 42.72 340 THR A C 1
ATOM 2780 O O . THR A 1 340 ? -56.257 5.926 57.895 1.00 42.72 340 THR A O 1
ATOM 2783 N N . GLN A 1 341 ? -57.108 5.800 55.806 1.00 39.94 341 GLN A N 1
ATOM 2784 C CA . GLN A 1 341 ? -55.895 5.343 54.946 1.00 39.94 341 GLN A CA 1
ATOM 2785 C C . GLN A 1 341 ? -55.472 6.082 53.554 1.00 39.94 341 GLN A C 1
ATOM 2787 O O . GLN A 1 341 ? -55.798 7.257 53.436 1.00 39.94 341 GLN A O 1
ATOM 2792 N N . GLY A 1 342 ? -54.704 5.480 52.552 1.00 45.16 342 GLY A N 1
ATOM 2793 C CA . GLY A 1 342 ? -53.819 6.108 51.441 1.00 45.16 342 GLY A CA 1
ATOM 2794 C C . GLY A 1 342 ? -53.792 5.652 49.887 1.00 45.16 342 GLY A C 1
ATOM 2795 O O . GLY A 1 342 ? -54.862 5.304 49.400 1.00 45.16 342 GLY A O 1
ATOM 2796 N N . LYS A 1 343 ? -52.650 5.719 49.085 1.00 54.41 343 LYS A N 1
ATOM 2797 C CA . LYS A 1 343 ? -52.507 5.807 47.538 1.00 54.41 343 LYS A CA 1
ATOM 2798 C C . LYS A 1 343 ? -51.388 4.980 46.717 1.00 54.41 343 LYS A C 1
ATOM 2800 O O . LYS A 1 343 ? -50.532 4.398 47.377 1.00 54.41 343 LYS A O 1
ATOM 2805 N N . LYS A 1 344 ? -51.359 5.017 45.329 1.00 70.31 344 LYS A N 1
ATOM 2806 C CA . LYS A 1 344 ? -50.384 4.478 44.263 1.00 70.31 344 LYS A CA 1
ATOM 2807 C C . LYS A 1 344 ? -50.311 5.279 42.884 1.00 70.31 344 LYS A C 1
ATOM 2809 O O . LYS A 1 344 ? -51.032 6.272 42.810 1.00 70.31 344 LYS A O 1
ATOM 2814 N N . SER A 1 345 ? -49.556 4.842 41.820 1.00 78.56 345 SER A N 1
ATOM 2815 C CA . SER A 1 345 ? -49.232 5.449 40.461 1.00 78.56 345 SER A CA 1
ATOM 2816 C C . SER A 1 345 ? -49.707 4.705 39.185 1.00 78.56 345 SER A C 1
ATOM 2818 O O . SER A 1 345 ? -49.620 3.477 39.121 1.00 78.56 345 SER A O 1
ATOM 2820 N N . CYS A 1 346 ? -50.180 5.418 38.129 1.00 89.69 346 CYS A N 1
ATOM 2821 C CA . CYS A 1 346 ? -50.764 4.807 36.905 1.00 89.69 346 CYS A CA 1
ATOM 2822 C C . CYS A 1 346 ? -50.799 5.675 35.592 1.00 89.69 346 CYS A C 1
ATOM 2824 O O . CYS A 1 346 ? -50.594 6.888 35.608 1.00 89.69 346 CYS A O 1
ATOM 2826 N N . PHE A 1 347 ? -51.204 5.057 34.463 1.00 92.88 347 PHE A N 1
ATOM 2827 C CA . PHE A 1 347 ? -51.590 5.651 33.154 1.00 92.88 347 PHE A CA 1
ATOM 2828 C C . PHE A 1 347 ? -53.077 5.442 32.794 1.00 92.88 347 PHE A C 1
ATOM 2830 O O . PHE A 1 347 ? -53.694 4.495 33.261 1.00 92.88 347 PHE A O 1
ATOM 2837 N N . VAL A 1 348 ? -53.663 6.226 31.881 1.00 93.50 348 VAL A N 1
ATOM 2838 C CA . VAL A 1 348 ? -55.033 5.984 31.359 1.00 93.50 348 VAL A CA 1
ATOM 2839 C C . VAL A 1 348 ? -55.097 4.905 30.271 1.00 93.50 348 VAL A C 1
ATOM 2841 O O . VAL A 1 348 ? -54.151 4.709 29.502 1.00 93.50 348 VAL A O 1
ATOM 2844 N N . GLY A 1 349 ? -56.260 4.256 30.146 1.00 90.31 349 GLY A N 1
ATOM 2845 C CA . GLY A 1 349 ? -56.574 3.368 29.019 1.00 90.31 349 GLY A CA 1
ATOM 2846 C C . GLY A 1 349 ? -56.490 4.082 27.662 1.00 90.31 349 GLY A C 1
ATOM 2847 O O . GLY A 1 349 ? -56.783 5.270 27.549 1.00 90.31 349 GLY A O 1
ATOM 2848 N N . GLY A 1 350 ? -56.078 3.360 26.619 1.00 90.69 350 GLY A N 1
ATOM 2849 C CA . GLY A 1 350 ? -55.777 3.911 25.295 1.00 90.69 350 GLY A CA 1
ATOM 2850 C C . GLY A 1 350 ? -54.315 4.333 25.094 1.00 90.69 350 GLY A C 1
ATOM 2851 O O . GLY A 1 350 ? -53.884 4.417 23.945 1.00 90.69 350 GLY A O 1
ATOM 2852 N N . THR A 1 351 ? -53.538 4.518 26.171 1.00 95.75 351 THR A N 1
ATOM 2853 C CA . THR A 1 351 ? -52.078 4.742 26.115 1.00 95.75 351 THR A CA 1
ATOM 2854 C C . THR A 1 351 ? -51.398 3.625 25.319 1.00 95.75 351 THR A C 1
ATOM 2856 O O . THR A 1 351 ? -51.653 2.445 25.564 1.00 95.75 351 THR A O 1
ATOM 2859 N N . LEU A 1 352 ? -50.557 3.977 24.345 1.00 96.12 352 LEU A N 1
ATOM 2860 C CA . LEU A 1 352 ? -49.908 3.020 23.445 1.00 96.12 352 LEU A CA 1
ATOM 2861 C C . LEU A 1 352 ? -48.571 2.543 24.015 1.00 96.12 352 LEU A C 1
ATOM 2863 O O . LEU A 1 352 ? -47.653 3.339 24.197 1.00 96.12 352 LEU A O 1
ATOM 2867 N N . ILE A 1 353 ? -48.456 1.240 24.253 1.00 96.75 353 ILE A N 1
ATOM 2868 C CA . ILE A 1 353 ? -47.239 0.579 24.723 1.00 96.75 353 ILE A CA 1
ATOM 2869 C C . ILE A 1 353 ? -46.490 -0.013 23.529 1.00 96.75 353 ILE A C 1
ATOM 2871 O O . ILE A 1 353 ? -47.098 -0.672 22.679 1.00 96.75 353 ILE A O 1
ATOM 2875 N N . ARG A 1 354 ? -45.171 0.206 23.456 1.00 95.50 354 ARG A N 1
ATOM 2876 C CA . ARG A 1 354 ? -44.326 -0.403 22.417 1.00 95.50 354 ARG A CA 1
ATOM 2877 C C . ARG A 1 354 ? -44.042 -1.867 22.739 1.00 95.50 354 ARG A C 1
ATOM 2879 O O . ARG A 1 354 ? -43.393 -2.185 23.734 1.00 95.50 354 ARG A O 1
ATOM 2886 N N . MET A 1 355 ? -44.444 -2.746 21.832 1.00 95.12 355 MET A N 1
ATOM 2887 C CA . MET A 1 355 ? -44.116 -4.167 21.871 1.00 95.12 355 MET A CA 1
ATOM 2888 C C . MET A 1 355 ? -42.702 -4.418 21.327 1.00 95.12 355 MET A C 1
ATOM 2890 O O . MET A 1 355 ? -42.210 -3.670 20.476 1.00 95.12 355 MET A O 1
ATOM 2894 N N . ALA A 1 356 ? -42.050 -5.490 21.779 1.00 92.69 356 ALA A N 1
ATOM 2895 C CA . ALA A 1 356 ? -40.697 -5.852 21.345 1.00 92.69 356 ALA A CA 1
ATOM 2896 C C . ALA A 1 356 ? -40.604 -6.257 19.855 1.00 92.69 356 ALA A C 1
ATOM 2898 O O . ALA A 1 356 ? -39.527 -6.197 19.267 1.00 92.69 356 ALA A O 1
ATOM 2899 N N . ASP A 1 357 ? -41.726 -6.608 19.215 1.00 89.00 357 ASP A N 1
ATOM 2900 C CA . ASP A 1 357 ? -41.815 -6.851 17.765 1.00 89.00 357 ASP A CA 1
ATOM 2901 C C . ASP A 1 357 ? -41.915 -5.558 16.921 1.00 89.00 357 ASP A C 1
ATOM 2903 O O . ASP A 1 357 ? -41.975 -5.611 15.691 1.00 89.00 357 ASP A O 1
ATOM 2907 N N . GLY A 1 358 ? -41.929 -4.386 17.568 1.00 88.56 358 GLY A N 1
ATOM 2908 C CA . GLY A 1 358 ? -42.048 -3.079 16.922 1.00 88.56 358 GLY A CA 1
ATOM 2909 C C . GLY A 1 358 ? -43.486 -2.605 16.678 1.00 88.56 358 GLY A C 1
ATOM 2910 O O . GLY A 1 358 ? -43.664 -1.537 16.078 1.00 88.56 358 GLY A O 1
ATOM 2911 N N . THR A 1 359 ? -44.505 -3.352 17.118 1.00 94.06 359 THR A N 1
ATOM 2912 C CA . THR A 1 359 ? -45.917 -2.928 17.097 1.00 94.06 359 THR A CA 1
ATOM 2913 C C . THR A 1 359 ? -46.284 -2.056 18.307 1.00 94.06 359 THR A C 1
ATOM 2915 O O . THR A 1 359 ? -45.518 -1.926 19.259 1.00 94.06 359 THR A O 1
ATOM 2918 N N . ASP A 1 360 ? -47.457 -1.418 18.265 1.00 94.50 360 ASP A N 1
ATOM 2919 C CA . ASP A 1 360 ? -48.005 -0.629 19.375 1.00 94.50 360 ASP A CA 1
ATOM 2920 C C . ASP A 1 360 ? -49.308 -1.280 19.865 1.00 94.50 360 ASP A C 1
ATOM 2922 O O . ASP A 1 360 ? -50.198 -1.559 19.055 1.00 94.50 360 ASP A O 1
ATOM 2926 N N . LYS A 1 361 ? -49.440 -1.506 21.177 1.00 94.56 361 LYS A N 1
ATOM 2927 C CA . LYS A 1 361 ? -50.607 -2.147 21.809 1.00 94.56 361 LYS A CA 1
ATOM 2928 C C . LYS A 1 361 ? -51.177 -1.221 22.883 1.00 94.56 361 LYS A C 1
ATOM 2930 O O . LYS A 1 361 ? -50.434 -0.684 23.696 1.00 94.56 361 LYS A O 1
ATOM 2935 N N . SER A 1 362 ? -52.491 -1.001 22.889 1.00 95.62 362 SER A N 1
ATOM 2936 C CA . SER A 1 362 ? -53.143 -0.180 23.924 1.00 95.62 362 SER A CA 1
ATOM 2937 C C . SER A 1 362 ? -52.986 -0.834 25.304 1.00 95.62 362 SER A C 1
ATOM 2939 O O . SER A 1 362 ? -53.166 -2.049 25.409 1.00 95.62 362 SER A O 1
ATOM 2941 N N . ILE A 1 363 ? -52.683 -0.055 26.345 1.00 94.94 363 ILE A N 1
ATOM 2942 C CA . ILE A 1 363 ? -52.345 -0.557 27.688 1.00 94.94 363 ILE A CA 1
ATOM 2943 C C . ILE A 1 363 ? -53.432 -1.462 28.291 1.00 94.94 363 ILE A C 1
ATOM 2945 O O . ILE A 1 363 ? -53.118 -2.495 28.869 1.00 94.94 363 ILE A O 1
ATOM 2949 N N . GLU A 1 364 ? -54.714 -1.177 28.054 1.00 89.50 364 GLU A N 1
ATOM 2950 C CA . GLU A 1 364 ? -55.841 -1.996 28.522 1.00 89.50 364 GLU A CA 1
ATOM 2951 C C . GLU A 1 364 ? -56.003 -3.336 27.772 1.00 89.50 364 GLU A C 1
ATOM 2953 O O . GLU A 1 364 ? -56.897 -4.124 28.081 1.00 89.50 364 GLU A O 1
ATOM 2958 N N . LYS A 1 365 ? -55.151 -3.592 26.770 1.00 90.50 365 LYS A N 1
ATOM 2959 C CA . LYS A 1 365 ? -55.050 -4.847 26.007 1.00 90.50 365 LYS A CA 1
ATOM 2960 C C . LYS A 1 365 ? -53.723 -5.582 26.246 1.00 90.50 365 LYS A C 1
ATOM 2962 O O . LYS A 1 365 ? -53.493 -6.613 25.609 1.00 90.50 365 LYS A O 1
ATOM 2967 N N . ILE A 1 366 ? -52.856 -5.059 27.114 1.00 89.00 366 ILE A N 1
ATOM 2968 C CA . ILE A 1 366 ? -51.651 -5.752 27.580 1.00 89.00 366 ILE A CA 1
ATOM 2969 C C . ILE A 1 366 ? -52.067 -6.961 28.432 1.00 89.00 366 ILE A C 1
ATOM 2971 O O . ILE A 1 366 ? -53.045 -6.913 29.178 1.00 89.00 366 ILE A O 1
ATOM 2975 N N . GLN A 1 367 ? -51.348 -8.067 28.284 1.00 75.88 367 GLN A N 1
ATOM 2976 C CA . GLN A 1 367 ? -51.591 -9.341 28.953 1.00 75.88 367 GLN A CA 1
ATOM 2977 C C . GLN A 1 367 ? -50.299 -9.866 29.581 1.00 75.88 367 GLN A C 1
ATOM 2979 O O . GLN A 1 367 ? -49.199 -9.576 29.116 1.00 75.88 367 GLN A O 1
ATOM 2984 N N . VAL A 1 368 ? -50.442 -10.675 30.630 1.00 68.31 368 VAL A N 1
ATOM 2985 C CA . VAL A 1 368 ? -49.331 -11.435 31.220 1.00 68.31 368 VAL A CA 1
ATOM 2986 C C . VAL A 1 368 ? -48.640 -12.258 30.127 1.00 68.31 368 VAL A C 1
ATOM 2988 O O . VAL A 1 368 ? -49.313 -12.963 29.375 1.00 68.31 368 VAL A O 1
ATOM 2991 N N . GLY A 1 369 ? -47.313 -12.167 30.039 1.00 67.62 369 GLY A N 1
ATOM 2992 C CA . GLY A 1 369 ? -46.519 -12.845 29.011 1.00 67.62 369 GLY A CA 1
ATOM 2993 C C . GLY A 1 369 ? -46.371 -12.089 27.681 1.00 67.62 369 GLY A C 1
ATOM 2994 O O . GLY A 1 369 ? -45.629 -12.557 26.818 1.00 67.62 369 GLY A O 1
ATOM 2995 N N . ASP A 1 370 ? -47.004 -10.921 27.503 1.00 76.12 370 ASP A N 1
ATOM 2996 C CA . ASP A 1 370 ? -46.600 -9.978 26.447 1.00 76.12 370 ASP A CA 1
ATOM 2997 C C . ASP A 1 370 ? -45.130 -9.560 26.634 1.00 76.12 370 ASP A C 1
ATOM 2999 O O . ASP A 1 370 ? -44.631 -9.499 27.759 1.00 76.12 370 ASP A O 1
ATOM 3003 N N . VAL A 1 371 ? -44.449 -9.201 25.540 1.00 89.00 371 VAL A N 1
ATOM 3004 C CA . VAL A 1 371 ? -43.066 -8.694 25.581 1.00 89.00 371 VAL A CA 1
ATOM 3005 C C . VAL A 1 371 ? -43.016 -7.258 25.062 1.00 89.00 371 VAL A C 1
ATOM 3007 O O . VAL A 1 371 ? -43.339 -6.995 23.900 1.00 89.00 371 VAL A O 1
ATOM 3010 N N . VAL A 1 372 ? -42.603 -6.327 25.921 1.00 92.94 372 VAL A N 1
ATOM 3011 C CA . VAL A 1 372 ? -42.507 -4.887 25.629 1.00 92.94 372 VAL A CA 1
ATOM 3012 C C . VAL A 1 372 ? -41.059 -4.454 25.399 1.00 92.94 372 VAL A C 1
ATOM 3014 O O . VAL A 1 372 ? -40.122 -5.127 25.832 1.00 92.94 372 VAL A O 1
ATOM 3017 N N . LEU A 1 373 ? -40.877 -3.331 24.703 1.00 93.19 373 LEU A N 1
ATOM 3018 C CA . LEU A 1 373 ? -39.567 -2.722 24.472 1.00 93.19 373 LEU A CA 1
ATOM 3019 C C . LEU A 1 373 ? -39.241 -1.720 25.590 1.00 93.19 373 LEU A C 1
ATOM 3021 O O . LEU A 1 373 ? -40.009 -0.779 25.809 1.00 93.19 373 LEU A O 1
ATOM 3025 N N . GLY A 1 374 ? -38.099 -1.915 26.246 1.00 90.50 374 GLY A N 1
ATOM 3026 C CA . GLY A 1 374 ? -37.535 -1.006 27.245 1.00 90.50 374 GLY A CA 1
ATOM 3027 C C . GLY A 1 374 ? -36.423 -0.114 26.697 1.00 90.50 374 GLY A C 1
ATOM 3028 O O . GLY A 1 374 ? -36.163 -0.069 25.488 1.00 90.50 374 GLY A O 1
ATOM 3029 N N . ALA A 1 375 ? -35.747 0.589 27.607 1.00 87.19 375 ALA A N 1
ATOM 3030 C CA . ALA A 1 375 ? -34.568 1.392 27.299 1.00 87.19 375 ALA A CA 1
ATOM 3031 C C . ALA A 1 375 ? -33.452 0.544 26.655 1.00 87.19 375 ALA A C 1
ATOM 3033 O O . ALA A 1 375 ? -33.447 -0.684 26.740 1.00 87.19 375 ALA A O 1
ATOM 3034 N N . GLU A 1 376 ? -32.516 1.197 25.959 1.00 85.00 376 GLU A N 1
ATOM 3035 C CA . GLU A 1 376 ? -31.401 0.545 25.241 1.00 85.00 376 GLU A CA 1
ATOM 3036 C C . GLU A 1 376 ? -31.824 -0.547 24.227 1.00 85.00 376 GLU A C 1
ATOM 3038 O O . GLU A 1 376 ? -31.008 -1.368 23.812 1.00 85.00 376 GLU A O 1
ATOM 3043 N N . ASN A 1 377 ? -33.094 -0.552 23.795 1.00 85.00 377 ASN A N 1
ATOM 3044 C CA . ASN A 1 377 ? -33.694 -1.605 22.964 1.00 85.00 377 ASN A CA 1
ATOM 3045 C C . ASN A 1 377 ? -33.707 -2.993 23.658 1.00 85.00 377 ASN A C 1
ATOM 3047 O O . ASN A 1 377 ? -33.699 -4.035 22.997 1.00 85.00 377 ASN A O 1
ATOM 3051 N N . GLN A 1 378 ? -33.740 -3.021 24.994 1.00 84.12 378 GLN A N 1
ATOM 3052 C CA . GLN A 1 378 ? -33.957 -4.239 25.777 1.00 84.12 378 GLN A CA 1
ATOM 3053 C C . GLN A 1 378 ? -35.427 -4.700 25.686 1.00 84.12 378 GLN A C 1
ATOM 3055 O O . GLN A 1 378 ? -36.304 -3.970 25.220 1.00 84.12 378 GLN A O 1
ATOM 3060 N N . SER A 1 379 ? -35.708 -5.949 26.064 1.00 87.94 379 SER A N 1
ATOM 3061 C CA . SER A 1 379 ? -37.047 -6.550 25.962 1.00 87.94 379 SER A CA 1
ATOM 3062 C C . SER A 1 379 ? -37.450 -7.230 27.266 1.00 87.94 379 SER A C 1
ATOM 3064 O O . SER A 1 379 ? -36.735 -8.104 27.765 1.00 87.94 379 SER A O 1
ATOM 3066 N N . HIS A 1 380 ? -38.610 -6.842 27.792 1.00 81.38 380 HIS A N 1
ATOM 3067 C CA . HIS A 1 380 ? -39.082 -7.223 29.124 1.00 81.38 380 HIS A CA 1
ATOM 3068 C C . HIS A 1 380 ? -40.444 -7.906 29.031 1.00 81.38 380 HIS A C 1
ATOM 3070 O O . HIS A 1 380 ? -41.281 -7.534 28.207 1.00 81.38 380 HIS A O 1
ATOM 3076 N N . VAL A 1 381 ? -40.652 -8.931 29.853 1.00 73.44 381 VAL A N 1
ATOM 3077 C CA . VAL A 1 381 ? -41.899 -9.701 29.886 1.00 73.44 381 VAL A CA 1
ATOM 3078 C C . VAL A 1 381 ? -42.847 -9.048 30.882 1.00 73.44 381 VAL A C 1
ATOM 3080 O O . VAL A 1 381 ? -42.453 -8.735 32.005 1.00 73.44 381 VAL A O 1
ATOM 3083 N N . VAL A 1 382 ? -44.104 -8.858 30.488 1.00 77.25 382 VAL A N 1
ATOM 3084 C CA . VAL A 1 382 ? -45.145 -8.345 31.380 1.00 77.25 382 VAL A CA 1
ATOM 3085 C C . VAL A 1 382 ? -45.501 -9.418 32.403 1.00 77.25 382 VAL A C 1
ATOM 3087 O O . VAL A 1 382 ? -46.081 -10.453 32.064 1.00 77.25 382 VAL A O 1
ATOM 3090 N N . MET A 1 383 ? -45.170 -9.152 33.664 1.00 58.81 383 MET A N 1
ATOM 3091 C CA . MET A 1 383 ? -45.482 -10.018 34.798 1.00 58.81 383 MET A CA 1
ATOM 3092 C C . MET A 1 383 ? -46.940 -9.878 35.226 1.00 58.81 383 MET A C 1
ATOM 3094 O O . MET A 1 383 ? -47.592 -10.884 35.495 1.00 58.81 383 MET A O 1
ATOM 3098 N N . PHE A 1 384 ? -47.461 -8.651 35.265 1.00 70.88 384 PHE A N 1
ATOM 3099 C CA . PHE A 1 384 ? -48.889 -8.362 35.397 1.00 70.88 384 PHE A CA 1
ATOM 3100 C C . PHE A 1 384 ? -49.201 -6.919 34.979 1.00 70.88 384 PHE A C 1
ATOM 3102 O O . PHE A 1 384 ? -48.310 -6.119 34.698 1.00 70.88 384 PHE A O 1
ATOM 3109 N N . LEU A 1 385 ? -50.493 -6.610 34.921 1.00 76.06 385 LEU A N 1
ATOM 3110 C CA . LEU A 1 385 ? -51.025 -5.271 34.704 1.00 76.06 385 LEU A CA 1
ATOM 3111 C C . LEU A 1 385 ? -51.752 -4.867 35.990 1.00 76.06 385 LEU A C 1
ATOM 3113 O O . LEU A 1 385 ? -52.738 -5.511 36.350 1.00 76.06 385 LEU A O 1
ATOM 3117 N N . ASP A 1 386 ? -51.249 -3.862 36.704 1.00 77.00 386 ASP A N 1
ATOM 3118 C CA . ASP A 1 386 ? -51.974 -3.272 37.832 1.00 77.00 386 ASP A CA 1
ATOM 3119 C C . ASP A 1 386 ? -53.115 -2.403 37.288 1.00 77.00 386 ASP A C 1
ATOM 3121 O O . ASP A 1 386 ? -52.964 -1.773 36.237 1.00 77.00 386 ASP A O 1
ATOM 3125 N N . VAL A 1 387 ? -54.266 -2.401 37.963 1.00 81.31 387 VAL A N 1
ATOM 3126 C CA . VAL A 1 387 ? -55.491 -1.740 37.488 1.00 81.31 387 VAL A CA 1
ATOM 3127 C C . VAL A 1 387 ? -56.223 -1.107 38.665 1.00 81.31 387 VAL A C 1
ATOM 3129 O O . VAL A 1 387 ? -56.816 -1.798 39.495 1.00 81.31 387 VAL A O 1
ATOM 3132 N N . GLU A 1 388 ? -56.228 0.220 38.705 1.00 82.56 388 GLU A N 1
ATOM 3133 C CA . GLU A 1 388 ? -56.845 1.012 39.766 1.00 82.56 388 GLU A CA 1
ATOM 3134 C C . GLU A 1 388 ? -57.861 2.024 39.221 1.00 82.56 388 GLU A C 1
ATOM 3136 O O . GLU A 1 388 ? -58.047 2.196 38.016 1.00 82.56 388 GLU A O 1
ATOM 3141 N N . GLN A 1 389 ? -58.526 2.722 40.141 1.00 85.69 389 GLN A N 1
ATOM 3142 C CA . GLN A 1 389 ? -59.261 3.945 39.843 1.00 85.69 389 GLN A CA 1
ATOM 3143 C C . GLN A 1 389 ? -58.383 5.168 40.132 1.00 85.69 389 GLN A C 1
ATOM 3145 O O . GLN A 1 389 ? -57.520 5.156 41.019 1.00 85.69 389 GLN A O 1
ATOM 3150 N N . LEU A 1 390 ? -58.612 6.248 39.385 1.00 83.69 390 LEU A N 1
ATOM 3151 C CA . LEU A 1 390 ? -57.881 7.504 39.532 1.00 83.69 390 LEU A CA 1
ATOM 3152 C C . LEU A 1 390 ? -58.008 8.078 40.956 1.00 83.69 390 LEU A C 1
ATOM 3154 O O . LEU A 1 390 ? -57.059 8.674 41.463 1.00 83.69 390 LEU A O 1
ATOM 3158 N N . ASN A 1 391 ? -59.140 7.845 41.631 1.00 83.81 391 ASN A N 1
ATOM 3159 C CA . ASN A 1 391 ? -59.372 8.153 43.048 1.00 83.81 391 ASN A CA 1
ATOM 3160 C C . ASN A 1 391 ? -59.123 9.630 43.428 1.00 83.81 391 ASN A C 1
ATOM 3162 O O . ASN A 1 391 ? -58.769 9.944 44.562 1.00 83.81 391 ASN A O 1
ATOM 3166 N N . GLY A 1 392 ? -59.329 10.549 42.478 1.00 79.88 392 GLY A N 1
ATOM 3167 C CA . GLY A 1 392 ? -59.129 11.988 42.677 1.00 79.88 392 GLY A CA 1
ATOM 3168 C C . GLY A 1 392 ? -57.678 12.461 42.536 1.00 79.88 392 GLY A C 1
ATOM 3169 O O . GLY A 1 392 ? -57.384 13.596 42.898 1.00 79.88 392 GLY A O 1
ATOM 3170 N N . ARG A 1 393 ? -56.772 11.623 42.012 1.00 85.50 393 ARG A N 1
ATOM 3171 C CA . ARG A 1 393 ? -55.474 12.077 41.486 1.00 85.50 393 ARG A CA 1
ATOM 3172 C C . ARG A 1 393 ? -55.674 12.949 40.242 1.00 85.50 393 ARG A C 1
ATOM 3174 O O . ARG A 1 393 ? -56.659 12.795 39.521 1.00 85.50 393 ARG A O 1
ATOM 3181 N N . HIS A 1 394 ? -54.720 13.834 39.968 1.00 86.19 394 HIS A N 1
ATOM 3182 C CA . HIS A 1 394 ? -54.691 14.599 38.722 1.00 86.19 394 HIS A CA 1
ATOM 3183 C C . HIS A 1 394 ? -54.093 13.767 37.581 1.00 86.19 394 HIS A C 1
ATOM 3185 O O . HIS A 1 394 ? -53.252 12.896 37.810 1.00 86.19 394 HIS A O 1
ATOM 3191 N N . LEU A 1 395 ? -54.525 14.055 36.351 1.00 92.00 395 LEU A N 1
ATOM 3192 C CA . LEU A 1 395 ? -53.907 13.529 35.137 1.00 92.00 395 LEU A CA 1
ATOM 3193 C C . LEU A 1 395 ? -53.136 14.633 34.421 1.00 92.00 395 LEU A C 1
ATOM 3195 O O . LEU A 1 395 ? -53.637 15.750 34.265 1.00 92.00 395 LEU A O 1
ATOM 3199 N N . HIS A 1 396 ? -51.951 14.278 33.930 1.00 93.94 396 HIS A N 1
ATOM 3200 C CA . HIS A 1 396 ? -51.024 15.159 33.232 1.00 93.94 396 HIS A CA 1
ATOM 3201 C C . HIS A 1 396 ? -50.694 14.649 31.829 1.00 93.94 396 HIS A C 1
ATOM 3203 O O . HIS A 1 396 ? -50.823 13.460 31.534 1.00 93.94 396 HIS A O 1
ATOM 3209 N N . GLY A 1 397 ? -50.295 15.559 30.941 1.00 93.62 397 GLY A N 1
ATOM 3210 C CA . GLY A 1 397 ? -49.906 15.279 29.555 1.00 93.62 397 GLY A CA 1
ATOM 3211 C C . GLY A 1 397 ? -48.730 16.149 29.116 1.00 93.62 397 GLY A C 1
ATOM 3212 O O . GLY A 1 397 ? -48.589 17.279 29.581 1.00 93.62 397 GLY A O 1
ATOM 3213 N N . ILE A 1 398 ? -47.884 15.627 28.227 1.00 95.19 398 ILE A N 1
ATOM 3214 C CA . ILE A 1 398 ? -46.661 16.290 27.747 1.00 95.19 398 ILE A CA 1
ATOM 3215 C C . ILE A 1 398 ? -46.852 16.714 26.286 1.00 95.19 398 ILE A C 1
ATOM 3217 O O . ILE A 1 398 ? -47.268 15.908 25.454 1.00 95.19 398 ILE A O 1
ATOM 3221 N N . ASN A 1 399 ? -46.493 17.957 25.958 1.00 94.31 399 ASN A N 1
ATOM 3222 C CA . ASN A 1 399 ? -46.629 18.544 24.620 1.00 94.31 399 ASN A CA 1
ATOM 3223 C C . ASN A 1 399 ? -48.071 18.421 24.080 1.00 94.31 399 ASN A C 1
ATOM 3225 O O . ASN A 1 399 ? -49.027 18.762 24.777 1.00 94.31 399 ASN A O 1
ATOM 3229 N N . ASP A 1 400 ? -48.227 17.942 22.844 1.00 89.81 400 ASP A N 1
ATOM 3230 C CA . ASP A 1 400 ? -49.511 17.764 22.160 1.00 89.81 400 ASP A CA 1
ATOM 3231 C C . ASP A 1 400 ? -50.312 16.537 22.643 1.00 89.81 400 ASP A C 1
ATOM 3233 O O . ASP A 1 400 ? -51.428 16.308 22.170 1.00 89.81 400 ASP A O 1
ATOM 3237 N N . PHE A 1 401 ? -49.777 15.726 23.568 1.00 90.69 401 PHE A N 1
ATOM 3238 C CA . PHE A 1 401 ? -50.525 14.596 24.117 1.00 90.69 401 PHE A CA 1
ATOM 3239 C C . PHE A 1 401 ? -51.599 15.074 25.112 1.00 90.69 401 PHE A C 1
ATOM 3241 O O . PHE A 1 401 ? -51.302 15.874 26.012 1.00 90.69 401 PHE A O 1
ATOM 3248 N N . PRO A 1 402 ? -52.841 14.556 25.012 1.00 89.69 402 PRO A N 1
ATOM 3249 C CA . PRO A 1 402 ? -53.851 14.775 26.040 1.00 89.69 402 PRO A CA 1
ATOM 3250 C C . PRO A 1 402 ? -53.399 14.129 27.361 1.00 89.69 402 PRO A C 1
ATOM 3252 O O . PRO A 1 402 ? -52.615 13.178 27.325 1.00 89.69 402 PRO A O 1
ATOM 3255 N N . PRO A 1 403 ? -53.884 14.600 28.522 1.00 92.62 403 PRO A N 1
ATOM 3256 C CA . PRO A 1 403 ? -53.509 14.033 29.812 1.00 92.62 403 PRO A CA 1
ATOM 3257 C C . PRO A 1 403 ? -53.722 12.517 29.905 1.00 92.62 403 PRO A C 1
ATOM 3259 O O . PRO A 1 403 ? -54.814 12.018 29.635 1.00 92.62 403 PRO A O 1
ATOM 3262 N N . PHE A 1 404 ? -52.655 11.791 30.252 1.00 94.56 404 PHE A N 1
ATOM 3263 C CA . PHE A 1 404 ? -52.593 10.332 30.155 1.00 94.56 404 PHE A CA 1
ATOM 3264 C C . PHE A 1 404 ? -51.848 9.621 31.298 1.00 94.56 404 PHE A C 1
ATOM 3266 O O . PHE A 1 404 ? -51.918 8.395 31.364 1.00 94.56 404 PHE A O 1
ATOM 3273 N N . PHE A 1 405 ? -51.176 10.340 32.202 1.00 94.56 405 PHE A N 1
ATOM 3274 C CA . PHE A 1 405 ? -50.428 9.773 33.338 1.00 94.56 405 PHE A CA 1
ATOM 3275 C C . PHE A 1 405 ? -50.699 10.541 34.637 1.00 94.56 405 PHE A C 1
ATOM 3277 O O . PHE A 1 405 ? -51.086 11.707 34.585 1.00 94.56 405 PHE A O 1
ATOM 3284 N N . THR A 1 406 ? -50.531 9.911 35.801 1.00 91.94 406 THR A N 1
ATOM 3285 C CA . THR A 1 406 ? -50.730 10.570 37.107 1.00 91.94 406 THR A CA 1
ATOM 3286 C C . THR A 1 406 ? -49.468 11.286 37.607 1.00 91.94 406 THR A C 1
ATOM 3288 O O . THR A 1 406 ? -48.365 10.981 37.156 1.00 91.94 406 THR A O 1
ATOM 3291 N N . SER A 1 407 ? -49.616 12.270 38.508 1.00 89.62 407 SER A N 1
ATOM 3292 C CA . SER A 1 407 ? -48.535 13.185 38.934 1.00 89.62 407 SER A CA 1
ATOM 3293 C C . SER A 1 407 ? -47.233 12.487 39.340 1.00 89.62 407 SER A C 1
ATOM 3295 O O . SER A 1 407 ? -46.129 12.955 39.056 1.00 89.62 407 SER A O 1
ATOM 3297 N N . GLU A 1 408 ? -47.395 11.373 40.039 1.00 88.56 408 GLU A N 1
ATOM 3298 C CA . GLU A 1 408 ? -46.351 10.558 40.631 1.00 88.56 408 GLU A CA 1
ATOM 3299 C C . GLU A 1 408 ? -45.589 9.688 39.612 1.00 88.56 408 GLU A C 1
ATOM 3301 O O . GLU A 1 408 ? -44.560 9.116 39.963 1.00 88.56 408 GLU A O 1
ATOM 3306 N N . HIS A 1 409 ? -46.043 9.563 38.360 1.00 90.88 409 HIS A N 1
ATOM 3307 C CA . HIS A 1 409 ? -45.416 8.656 37.394 1.00 90.88 409 HIS A CA 1
ATOM 3308 C C . HIS A 1 409 ? -44.050 9.156 36.885 1.00 90.88 409 HIS A C 1
ATOM 3310 O O . HIS A 1 409 ? -43.874 10.342 36.600 1.00 90.88 409 HIS A O 1
ATOM 3316 N N . VAL A 1 410 ? -43.082 8.240 36.762 1.00 92.00 410 VAL A N 1
ATOM 3317 C CA . VAL A 1 410 ? -41.661 8.553 36.533 1.00 92.00 410 VAL A CA 1
ATOM 3318 C C . VAL A 1 410 ? -41.242 8.329 35.075 1.00 92.00 410 VAL A C 1
ATOM 3320 O O . VAL A 1 410 ? -41.456 7.267 34.491 1.00 92.00 410 VAL A O 1
ATOM 3323 N N . PHE A 1 411 ? -40.579 9.339 34.514 1.00 94.06 411 PHE A N 1
ATOM 3324 C CA . PHE A 1 411 ? -40.012 9.392 33.167 1.00 94.06 411 PHE A CA 1
ATOM 3325 C C . PHE A 1 411 ? -38.482 9.470 33.232 1.00 94.06 411 PHE A C 1
ATOM 3327 O O . PHE A 1 411 ? -37.927 9.986 34.205 1.00 94.06 411 PHE A O 1
ATOM 3334 N N . PHE A 1 412 ? -37.798 9.026 32.175 1.00 90.50 412 PHE A N 1
ATOM 3335 C CA . PHE A 1 412 ? -36.346 9.186 32.041 1.00 90.50 412 PHE A CA 1
ATOM 3336 C C . PHE A 1 412 ? -35.958 10.406 31.201 1.00 90.50 412 PHE A C 1
ATOM 3338 O O . PHE A 1 412 ? -36.433 10.575 30.076 1.00 90.50 412 PHE A O 1
ATOM 3345 N N . THR A 1 413 ? -35.028 11.217 31.705 1.00 88.25 413 THR A N 1
ATOM 3346 C CA . THR A 1 413 ? -34.362 12.279 30.937 1.00 88.25 413 THR A CA 1
ATOM 3347 C C . THR A 1 413 ? -33.217 11.725 30.083 1.00 88.25 413 THR A C 1
ATOM 3349 O O . THR A 1 413 ? -32.678 10.643 30.330 1.00 88.25 413 THR A O 1
ATOM 3352 N N . SER A 1 414 ? -32.812 12.477 29.062 1.00 86.88 414 SER A N 1
ATOM 3353 C CA . SER A 1 414 ? -31.757 12.114 28.103 1.00 86.88 414 SER A CA 1
ATOM 3354 C C . SER A 1 414 ? -30.361 12.071 28.735 1.00 86.88 414 SER A C 1
ATOM 3356 O O . SER A 1 414 ? -29.472 11.420 28.195 1.00 86.88 414 SER A O 1
ATOM 3358 N N . ASP A 1 415 ? -30.177 12.697 29.903 1.00 82.19 415 ASP A N 1
ATOM 3359 C CA . ASP A 1 415 ? -28.986 12.569 30.752 1.00 82.19 415 ASP A CA 1
ATOM 3360 C C . ASP A 1 415 ? -29.113 11.481 31.843 1.00 82.19 415 ASP A C 1
ATOM 3362 O O . ASP A 1 415 ? -28.263 11.385 32.727 1.00 82.19 415 ASP A O 1
ATOM 3366 N N . GLY A 1 416 ? -30.144 10.630 31.762 1.00 82.25 416 GLY A N 1
ATOM 3367 C CA . GLY A 1 416 ? -30.283 9.400 32.549 1.00 82.25 416 GLY A CA 1
ATOM 3368 C C . GLY A 1 416 ? -30.912 9.558 33.936 1.00 82.25 416 GLY A C 1
ATOM 3369 O O . GLY A 1 416 ? -30.855 8.619 34.729 1.00 82.25 416 GLY A O 1
ATOM 3370 N N . LYS A 1 417 ? -31.509 10.712 34.254 1.00 87.00 417 LYS A N 1
ATOM 3371 C CA . LYS A 1 417 ? -32.200 10.945 35.532 1.00 87.00 417 LYS A CA 1
ATOM 3372 C C . LYS A 1 417 ? -33.657 10.496 35.465 1.00 87.00 417 LYS A C 1
ATOM 3374 O O . LYS A 1 417 ? -34.258 10.426 34.396 1.00 87.00 417 LYS A O 1
ATOM 3379 N N . MET A 1 418 ? -34.228 10.258 36.640 1.00 90.75 418 MET A N 1
ATOM 3380 C CA . MET A 1 418 ? -35.662 10.065 36.839 1.00 90.75 418 MET A CA 1
ATOM 3381 C C . MET A 1 418 ? -36.334 11.410 37.136 1.00 90.75 418 MET A C 1
ATOM 3383 O O . MET A 1 418 ? -35.821 12.182 37.955 1.00 90.75 418 MET A O 1
ATOM 3387 N N . SER A 1 419 ? -37.493 11.663 36.523 1.00 91.81 419 SER A N 1
ATOM 3388 C CA . SER A 1 419 ? -38.320 12.851 36.774 1.00 91.81 419 SER A CA 1
ATOM 3389 C C . SER A 1 419 ? -39.821 12.534 36.787 1.00 91.81 419 SER A C 1
ATOM 3391 O O . SER A 1 419 ? -40.290 11.740 35.976 1.00 91.81 419 SER A O 1
ATOM 3393 N N . SER A 1 420 ? -40.586 13.189 37.661 1.00 93.50 420 SER A N 1
ATOM 3394 C CA . SER A 1 420 ? -42.063 13.135 37.722 1.00 93.50 420 SER A CA 1
ATOM 3395 C C . SER A 1 420 ? -42.639 14.523 38.042 1.00 93.50 420 SER A C 1
ATOM 3397 O O . SER A 1 420 ? -41.881 15.451 38.332 1.00 93.50 420 SER A O 1
ATOM 3399 N N . ILE A 1 421 ? -43.962 14.718 37.958 1.00 92.25 421 ILE A N 1
ATOM 3400 C CA . ILE A 1 421 ? -44.579 16.034 38.230 1.00 92.25 421 ILE A CA 1
ATOM 3401 C C . ILE A 1 421 ? -44.532 16.350 39.730 1.00 92.25 421 ILE A C 1
ATOM 3403 O O . ILE A 1 421 ? -44.160 17.455 40.126 1.00 92.25 421 ILE A O 1
ATOM 3407 N N . GLU A 1 422 ? -44.853 15.362 40.569 1.00 89.81 422 GLU A N 1
ATOM 3408 C CA . GLU A 1 422 ? -44.822 15.466 42.032 1.00 89.81 422 GLU A CA 1
ATOM 3409 C C . GLU A 1 422 ? -43.893 14.381 42.626 1.00 89.81 422 GLU A C 1
ATOM 3411 O O . GLU A 1 422 ? -44.374 13.352 43.108 1.00 89.81 422 GLU A O 1
ATOM 3416 N N . PRO A 1 423 ? -42.557 14.604 42.643 1.00 89.00 423 PRO A N 1
ATOM 3417 C CA . PRO A 1 423 ? -41.565 13.618 43.096 1.00 89.00 423 PRO A CA 1
ATOM 3418 C C . PRO A 1 423 ? -41.814 13.050 44.490 1.00 89.00 423 PRO A C 1
ATOM 3420 O O . PRO A 1 423 ? -41.546 11.881 44.738 1.00 89.00 423 PRO A O 1
ATOM 3423 N N . GLN A 1 424 ? -42.370 13.854 45.399 1.00 84.25 424 GLN A N 1
ATOM 3424 C CA . GLN A 1 424 ? -42.680 13.403 46.755 1.00 84.25 424 GLN A CA 1
ATOM 3425 C C . GLN A 1 424 ? -43.735 12.290 46.779 1.00 84.25 424 GLN A C 1
ATOM 3427 O O . GLN A 1 424 ? -43.633 11.413 47.631 1.00 84.25 424 GLN A O 1
ATOM 3432 N N . ASP A 1 425 ? -44.706 12.274 45.856 1.00 84.94 425 ASP A N 1
ATOM 3433 C CA . ASP A 1 425 ? -45.693 11.187 45.803 1.00 84.94 425 ASP A CA 1
ATOM 3434 C C . ASP A 1 425 ? -45.095 9.922 45.148 1.00 84.94 425 ASP A C 1
ATOM 3436 O O . ASP A 1 425 ? -45.351 8.825 45.644 1.00 84.94 425 ASP A O 1
ATOM 3440 N N . SER A 1 426 ? -44.170 10.059 44.181 1.00 83.50 426 SER A N 1
ATOM 3441 C CA . SER A 1 426 ? -43.319 8.949 43.696 1.00 83.50 426 SER A CA 1
ATOM 3442 C C . SER A 1 426 ? -42.488 8.323 44.837 1.00 83.50 426 SER A C 1
ATOM 3444 O O . SER A 1 426 ? -42.461 7.108 45.013 1.00 83.50 426 SER A O 1
ATOM 3446 N N . GLU A 1 427 ? -41.854 9.158 45.669 1.00 82.25 427 GLU A N 1
ATOM 3447 C CA . GLU A 1 427 ? -41.042 8.768 46.838 1.00 82.25 427 GLU A CA 1
ATOM 3448 C C . GLU A 1 427 ? -41.851 8.275 48.060 1.00 82.25 427 GLU A C 1
ATOM 3450 O O . GLU A 1 427 ? -41.284 7.754 49.038 1.00 82.25 427 GLU A O 1
ATOM 3455 N N . ASN A 1 428 ? -43.169 8.480 48.046 1.00 79.81 428 ASN A N 1
ATOM 3456 C CA . ASN A 1 428 ? -44.104 7.947 49.036 1.00 79.81 428 ASN A CA 1
ATOM 3457 C C . ASN A 1 428 ? -44.592 6.547 48.646 1.00 79.81 428 ASN A C 1
ATOM 3459 O O . ASN A 1 428 ? -44.776 5.712 49.533 1.00 79.81 428 ASN A O 1
ATOM 3463 N N . GLU A 1 429 ? -44.782 6.295 47.351 1.00 74.62 429 GLU A N 1
ATOM 3464 C CA . GLU A 1 429 ? -45.166 4.992 46.807 1.00 74.62 429 GLU A CA 1
ATOM 3465 C C . GLU A 1 429 ? -43.999 4.006 46.744 1.00 74.62 429 GLU A C 1
ATOM 3467 O O . GLU A 1 429 ? -44.135 2.880 47.222 1.00 74.62 429 GLU A O 1
ATOM 3472 N N . GLU A 1 430 ? -42.847 4.438 46.222 1.00 74.50 430 GLU A N 1
ATOM 3473 C CA . GLU A 1 430 ? -41.623 3.636 46.172 1.00 74.50 430 GLU A CA 1
ATOM 3474 C C . GLU A 1 430 ? -40.492 4.328 46.963 1.00 74.50 430 GLU A C 1
ATOM 3476 O O . GLU A 1 430 ? -39.687 5.086 46.410 1.00 74.50 430 GLU A O 1
ATOM 3481 N N . PRO A 1 431 ? -40.403 4.086 48.289 1.00 75.88 431 PRO A N 1
ATOM 3482 C CA . PRO A 1 431 ? -39.418 4.719 49.164 1.00 75.88 431 PRO A CA 1
ATOM 3483 C C . PRO A 1 431 ? -37.946 4.477 48.807 1.00 75.88 431 PRO A C 1
ATOM 3485 O O . PRO A 1 431 ? -37.094 5.177 49.357 1.00 75.88 431 PRO A O 1
ATOM 3488 N N . SER A 1 432 ? -37.615 3.523 47.927 1.00 69.25 432 SER A N 1
ATOM 3489 C CA . SER A 1 432 ? -36.242 3.360 47.424 1.00 69.25 432 SER A CA 1
ATOM 3490 C C . SER A 1 432 ? -35.815 4.450 46.428 1.00 69.25 432 SER A C 1
ATOM 3492 O O . SER A 1 432 ? -34.615 4.656 46.252 1.00 69.25 432 SER A O 1
ATOM 3494 N N . LEU A 1 433 ? -36.755 5.214 45.854 1.00 73.88 433 LEU A N 1
ATOM 3495 C CA . LEU A 1 433 ? -36.475 6.337 44.945 1.00 73.88 433 LEU A CA 1
ATOM 3496 C C . LEU A 1 433 ? -36.165 7.672 45.658 1.00 73.88 433 LEU A C 1
ATOM 3498 O O . LEU A 1 433 ? -35.984 8.699 45.002 1.00 73.88 433 LEU A O 1
ATOM 3502 N N . ARG A 1 434 ? -36.089 7.684 46.996 1.00 80.25 434 ARG A N 1
ATOM 3503 C CA . ARG A 1 434 ? -35.935 8.908 47.805 1.00 80.25 434 ARG A CA 1
ATOM 3504 C C . ARG A 1 434 ? -34.656 9.689 47.511 1.00 80.25 434 ARG A C 1
ATOM 3506 O O . ARG A 1 434 ? -33.554 9.210 47.768 1.00 80.25 434 ARG A O 1
ATOM 3513 N N . GLY A 1 435 ? -34.819 10.922 47.032 1.00 79.00 435 GLY A N 1
ATOM 3514 C CA . GLY A 1 435 ? -33.740 11.804 46.596 1.00 79.00 435 GLY A CA 1
ATOM 3515 C C . GLY A 1 435 ? -33.209 11.513 45.187 1.00 79.00 435 GLY A C 1
ATOM 3516 O O . GLY A 1 435 ? -32.190 12.091 44.814 1.00 79.00 435 GLY A O 1
ATOM 3517 N N . LEU A 1 436 ? -33.859 10.628 44.418 1.00 84.44 436 LEU A N 1
ATOM 3518 C CA . LEU A 1 436 ? -33.454 10.250 43.055 1.00 84.44 436 LEU A CA 1
ATOM 3519 C C . LEU A 1 436 ? -34.382 10.815 41.964 1.00 84.44 436 LEU A C 1
ATOM 3521 O O . LEU A 1 436 ? -33.956 10.931 40.813 1.00 84.44 436 LEU A O 1
ATOM 3525 N N . VAL A 1 437 ? -35.621 11.186 42.310 1.00 86.56 437 VAL A N 1
ATOM 3526 C CA . VAL A 1 437 ? -36.617 11.724 41.367 1.00 86.56 437 VAL A CA 1
ATOM 3527 C C . VAL A 1 437 ? -36.591 13.254 41.367 1.00 86.56 437 VAL A C 1
ATOM 3529 O O . VAL A 1 437 ? -36.653 13.901 42.410 1.00 86.56 437 VAL A O 1
ATOM 3532 N N . ASN A 1 438 ? -36.518 13.847 40.178 1.00 92.31 438 ASN A N 1
ATOM 3533 C CA . ASN A 1 438 ? -36.485 15.293 39.970 1.00 92.31 438 ASN A CA 1
ATOM 3534 C C . ASN A 1 438 ? -37.873 15.811 39.560 1.00 92.31 438 ASN A C 1
ATOM 3536 O O . ASN A 1 438 ? -38.673 15.079 38.981 1.00 92.31 438 ASN A O 1
ATOM 3540 N N . ALA A 1 439 ? -38.170 17.084 39.830 1.00 93.50 439 ALA A N 1
ATOM 3541 C CA . ALA A 1 439 ? -39.419 17.694 39.371 1.00 93.50 439 ALA A CA 1
ATOM 3542 C C . ALA A 1 439 ? -39.335 17.998 37.866 1.00 93.50 439 ALA A C 1
ATOM 3544 O O . ALA A 1 439 ? -38.530 18.842 37.461 1.00 93.50 439 ALA A O 1
ATOM 3545 N N . LEU A 1 440 ? -40.165 17.317 37.072 1.00 93.12 440 LEU A N 1
ATOM 3546 C CA . LEU A 1 440 ? -40.257 17.445 35.617 1.00 93.12 440 LEU A CA 1
ATOM 3547 C C . LEU A 1 440 ? -40.716 18.855 35.222 1.00 93.12 440 LEU A C 1
ATOM 3549 O O . LEU A 1 440 ? -41.751 19.339 35.682 1.00 93.12 440 LEU A O 1
ATOM 3553 N N . GLN A 1 441 ? -39.949 19.512 34.358 1.00 91.81 441 GLN A N 1
ATOM 3554 C CA . GLN A 1 441 ? -40.117 20.920 34.007 1.00 91.81 441 GLN A CA 1
ATOM 3555 C C . GLN A 1 441 ? -40.177 21.154 32.495 1.00 91.81 441 GLN A C 1
ATOM 3557 O O . GLN A 1 441 ? -39.782 20.333 31.670 1.00 91.81 441 GLN A O 1
ATOM 3562 N N . ILE A 1 442 ? -40.684 22.330 32.120 1.00 94.12 442 ILE A N 1
ATOM 3563 C CA . ILE A 1 442 ? -40.625 22.803 30.736 1.00 94.12 442 ILE A CA 1
ATOM 3564 C C . ILE A 1 442 ? -39.154 23.072 30.378 1.00 94.12 442 ILE A C 1
ATOM 3566 O O . ILE A 1 442 ? -38.426 23.694 31.153 1.00 94.12 442 ILE A O 1
ATOM 3570 N N . ASN A 1 443 ? -38.767 22.666 29.169 1.00 93.50 443 ASN A N 1
ATOM 3571 C CA . ASN A 1 443 ? -37.415 22.530 28.617 1.00 93.50 443 ASN A CA 1
ATOM 3572 C C . ASN A 1 443 ? -36.622 21.285 29.070 1.00 93.50 443 ASN A C 1
ATOM 3574 O O . ASN A 1 443 ? -35.486 21.137 28.624 1.00 93.50 443 ASN A O 1
ATOM 3578 N N . ASP A 1 444 ? -37.189 20.369 29.867 1.00 94.06 444 ASP A N 1
ATOM 3579 C CA . ASP A 1 444 ? -36.536 19.075 30.117 1.00 94.06 444 ASP A CA 1
ATOM 3580 C C . ASP A 1 444 ? -36.502 18.211 28.843 1.00 94.06 444 ASP A C 1
ATOM 3582 O O . ASP A 1 444 ? -37.424 18.217 28.023 1.00 94.06 444 ASP A O 1
ATOM 3586 N N . GLU A 1 445 ? -35.429 17.440 28.681 1.00 96.06 445 GLU A N 1
ATOM 3587 C CA . GLU A 1 445 ? -35.178 16.581 27.521 1.00 96.06 445 GLU A CA 1
ATOM 3588 C C . GLU A 1 445 ? -35.471 15.112 27.857 1.00 96.06 445 GLU A C 1
ATOM 3590 O O . GLU A 1 445 ? -34.593 14.401 28.342 1.00 96.06 445 GLU A O 1
ATOM 3595 N N . LEU A 1 446 ? -36.683 14.618 27.596 1.00 95.44 446 LEU A N 1
ATOM 3596 C CA . LEU A 1 446 ? -37.063 13.228 27.889 1.00 95.44 446 LEU A CA 1
ATOM 3597 C C . LEU A 1 446 ? -36.528 12.232 26.853 1.00 95.44 446 LEU A C 1
ATOM 3599 O O . LEU A 1 446 ? -36.463 12.530 25.662 1.00 95.44 446 LEU A O 1
ATOM 3603 N N . GLN A 1 447 ? -36.206 11.015 27.292 1.00 94.56 447 GLN A N 1
ATOM 3604 C CA . GLN A 1 447 ? -35.977 9.886 26.392 1.00 94.56 447 GLN A CA 1
ATOM 3605 C C . GLN A 1 447 ? -37.304 9.427 25.785 1.00 94.56 447 GLN A C 1
ATOM 3607 O O . GLN A 1 447 ? -38.302 9.249 26.486 1.00 94.56 447 GLN A O 1
ATOM 3612 N N . GLY A 1 448 ? -37.313 9.166 24.483 1.00 92.56 448 GLY A N 1
ATOM 3613 C CA . GLY A 1 448 ? -38.496 8.684 23.787 1.00 92.56 448 GLY A CA 1
ATOM 3614 C C . GLY A 1 448 ? -38.198 8.123 22.404 1.00 92.56 448 GLY A C 1
ATOM 3615 O O . GLY A 1 448 ? -37.062 7.759 22.094 1.00 92.56 448 GLY A O 1
ATOM 3616 N N . LEU A 1 449 ? -39.233 8.049 21.571 1.00 91.75 449 LEU A N 1
ATOM 3617 C CA . LEU A 1 449 ? -39.185 7.490 20.224 1.00 91.75 449 LEU A CA 1
ATOM 3618 C C . LEU A 1 449 ? -39.693 8.491 19.183 1.00 91.75 449 LEU A C 1
ATOM 3620 O O . LEU A 1 449 ? -40.727 9.130 19.378 1.00 91.75 449 LEU A O 1
ATOM 3624 N N . ASP A 1 450 ? -38.996 8.580 18.052 1.00 87.06 450 ASP A N 1
ATOM 3625 C CA . ASP A 1 450 ? -39.380 9.448 16.944 1.00 87.06 450 ASP A CA 1
ATOM 3626 C C . ASP A 1 450 ? -40.559 8.872 16.134 1.00 87.06 450 ASP A C 1
ATOM 3628 O O . ASP A 1 450 ? -41.005 7.736 16.327 1.00 87.06 450 ASP A O 1
ATOM 3632 N N . GLN A 1 451 ? -41.049 9.642 15.157 1.00 81.31 451 GLN A N 1
ATOM 3633 C CA . GLN A 1 451 ? -42.117 9.202 14.245 1.00 81.31 451 GLN A CA 1
ATOM 3634 C C . GLN A 1 451 ? -41.737 7.943 13.434 1.00 81.31 451 GLN A C 1
ATOM 3636 O O . GLN A 1 451 ? -42.618 7.205 12.995 1.00 81.31 451 GLN A O 1
ATOM 3641 N N . ASN A 1 452 ? -40.438 7.667 13.268 1.00 82.81 452 ASN A N 1
ATOM 3642 C CA . ASN A 1 452 ? -39.894 6.469 12.624 1.00 82.81 452 ASN A CA 1
ATOM 3643 C C . ASN A 1 452 ? -39.596 5.330 13.623 1.00 82.81 452 ASN A C 1
ATOM 3645 O O . ASN A 1 452 ? -38.947 4.350 13.248 1.00 82.81 452 ASN A O 1
ATOM 3649 N N . ARG A 1 453 ? -40.089 5.440 14.868 1.00 81.00 453 ARG A N 1
ATOM 3650 C CA . ARG A 1 453 ? -39.982 4.462 15.963 1.00 81.00 453 ARG A CA 1
ATOM 3651 C C . ARG A 1 453 ? -38.559 4.226 16.501 1.00 81.00 453 ARG A C 1
ATOM 3653 O O . ARG A 1 453 ? -38.303 3.165 17.066 1.00 81.00 453 ARG A O 1
ATOM 3660 N N . ARG A 1 454 ? -37.649 5.195 16.366 1.00 84.62 454 ARG A N 1
ATOM 3661 C CA . ARG A 1 454 ? -36.237 5.126 16.801 1.00 84.62 454 ARG A CA 1
ATOM 3662 C C . ARG A 1 454 ? -35.990 5.926 18.086 1.00 84.62 454 ARG A C 1
ATOM 3664 O O . ARG A 1 454 ? -36.646 6.950 18.251 1.00 84.62 454 ARG A O 1
ATOM 3671 N N . PRO A 1 455 ? -35.020 5.541 18.940 1.00 87.56 455 PRO A N 1
ATOM 3672 C CA . PRO A 1 455 ? -34.610 6.340 20.097 1.00 87.56 455 PRO A CA 1
ATOM 3673 C C . PRO A 1 455 ? -34.304 7.799 19.737 1.00 87.56 455 PRO A C 1
ATOM 3675 O O . PRO A 1 455 ? -33.565 8.073 18.789 1.00 87.56 455 PRO A O 1
ATOM 3678 N N . SER A 1 456 ? -34.886 8.727 20.494 1.00 90.56 456 SER A N 1
ATOM 3679 C CA . SER A 1 456 ? -34.781 10.173 20.286 1.00 90.56 456 SER A CA 1
ATOM 3680 C C . SER A 1 456 ? -35.044 10.949 21.577 1.00 90.56 456 SER A C 1
ATOM 3682 O O . SER A 1 456 ? -35.694 10.435 22.486 1.00 90.56 456 SER A O 1
ATOM 3684 N N . THR A 1 457 ? -34.615 12.206 21.620 1.00 92.75 457 THR A N 1
ATOM 3685 C CA . THR A 1 457 ? -34.945 13.143 22.700 1.00 92.75 457 THR A CA 1
ATOM 3686 C C . THR A 1 457 ? -36.235 13.904 22.390 1.00 92.75 457 THR A C 1
ATOM 3688 O O . THR A 1 457 ? -36.375 14.486 21.313 1.00 92.75 457 THR A O 1
ATOM 3691 N N . ILE A 1 458 ? -37.166 13.932 23.346 1.00 94.12 458 ILE A N 1
ATOM 3692 C CA . ILE A 1 458 ? -38.421 14.686 23.294 1.00 94.12 458 ILE A CA 1
ATOM 3693 C C . ILE A 1 458 ? -38.332 15.841 24.298 1.00 94.12 458 ILE A C 1
ATOM 3695 O O . ILE A 1 458 ? -38.400 15.631 25.507 1.00 94.12 458 ILE A O 1
ATOM 3699 N N . VAL A 1 459 ? -38.202 17.072 23.799 1.00 95.56 459 VAL A N 1
ATOM 3700 C CA . VAL A 1 459 ? -38.210 18.282 24.639 1.00 95.56 459 VAL A CA 1
ATOM 3701 C C . VAL A 1 459 ? -39.619 18.525 25.189 1.00 95.56 459 VAL A C 1
ATOM 3703 O O . VAL A 1 459 ? -40.591 18.519 24.429 1.00 95.56 459 VAL A O 1
ATOM 3706 N N . VAL A 1 460 ? -39.740 18.776 26.492 1.00 95.56 460 VAL A N 1
ATOM 3707 C CA . VAL A 1 460 ? -40.990 19.172 27.158 1.00 95.56 460 VAL A CA 1
ATOM 3708 C C . VAL A 1 460 ? -41.242 20.660 26.904 1.00 95.56 460 VAL A C 1
ATOM 3710 O O . VAL A 1 460 ? -40.764 21.524 27.627 1.00 95.56 460 VAL A O 1
ATOM 3713 N N . ASN A 1 461 ? -42.000 20.984 25.862 1.00 92.94 461 ASN A N 1
ATOM 3714 C CA . ASN A 1 461 ? -42.407 22.354 25.534 1.00 92.94 461 ASN A CA 1
ATOM 3715 C C . ASN A 1 461 ? -43.638 22.802 26.340 1.00 92.94 461 ASN A C 1
ATOM 3717 O O . ASN A 1 461 ? -43.827 23.995 26.573 1.00 92.94 461 ASN A O 1
ATOM 3721 N N . GLN A 1 462 ? -44.482 21.854 26.757 1.00 93.75 462 GLN A N 1
ATOM 3722 C CA . GLN A 1 462 ? -45.729 22.115 27.475 1.00 93.75 462 GLN A CA 1
ATOM 3723 C C . GLN A 1 462 ? -46.064 20.955 28.420 1.00 93.75 462 GLN A C 1
ATOM 3725 O O . GLN A 1 462 ? -45.861 19.790 28.077 1.00 93.75 462 GLN A O 1
ATOM 3730 N N . LEU A 1 463 ? -46.614 21.289 29.590 1.00 93.00 463 LEU A N 1
ATOM 3731 C CA . LEU A 1 463 ? -47.222 20.349 30.529 1.00 93.00 463 LEU A CA 1
ATOM 3732 C C . LEU A 1 463 ? -48.694 20.733 30.713 1.00 93.00 463 LEU A C 1
ATOM 3734 O O . LEU A 1 463 ? -49.013 21.877 31.036 1.00 93.00 463 LEU A O 1
ATOM 3738 N N . ASN A 1 464 ? -49.582 19.773 30.475 1.00 88.50 464 ASN A N 1
ATOM 3739 C CA . ASN A 1 464 ? -51.030 19.892 30.615 1.00 88.50 464 ASN A CA 1
ATOM 3740 C C . ASN A 1 464 ? -51.461 19.182 31.898 1.00 88.50 464 ASN A C 1
ATOM 3742 O O . ASN A 1 464 ? -50.995 18.074 32.131 1.00 88.50 464 ASN A O 1
ATOM 3746 N N . CYS A 1 465 ? -52.384 19.754 32.671 1.00 87.75 465 CYS A N 1
ATOM 3747 C CA . CYS A 1 465 ? -53.009 19.103 33.828 1.00 87.75 465 CYS A CA 1
ATOM 3748 C C . CYS A 1 465 ? -54.534 19.235 33.734 1.00 87.75 465 CYS A C 1
ATOM 3750 O O . CYS A 1 465 ? -55.044 20.291 33.352 1.00 87.75 465 CYS A O 1
ATOM 3752 N N . THR A 1 466 ? -55.260 18.173 34.084 1.00 80.44 466 THR A N 1
ATOM 3753 C CA . THR A 1 466 ? -56.727 18.162 34.156 1.00 80.44 466 THR A CA 1
ATOM 3754 C C . THR A 1 466 ? -57.224 17.422 35.389 1.00 80.44 466 THR A C 1
ATOM 3756 O O . THR A 1 466 ? -56.772 16.317 35.695 1.00 80.44 466 THR A O 1
ATOM 3759 N N . GLU A 1 467 ? -58.241 17.985 36.040 1.00 74.44 467 GLU A N 1
ATOM 3760 C CA . GLU A 1 467 ? -59.162 17.198 36.861 1.00 74.44 467 GLU A CA 1
ATOM 3761 C C . GLU A 1 467 ? -59.911 16.199 35.964 1.00 74.44 467 GLU A C 1
ATOM 3763 O O . GLU A 1 467 ? -60.254 16.496 34.817 1.00 74.44 467 GLU A O 1
ATOM 3768 N N . SER A 1 468 ? -60.124 14.986 36.458 1.00 78.38 468 SER A N 1
ATOM 3769 C CA . SER A 1 468 ? -60.788 13.897 35.736 1.00 78.38 468 SER A CA 1
ATOM 3770 C C . SER A 1 468 ? -61.611 13.057 36.708 1.00 78.38 468 SER A C 1
ATOM 3772 O O . SER A 1 468 ? -61.445 13.169 37.924 1.00 78.38 468 SER A O 1
ATOM 3774 N N . ASP A 1 469 ? -62.540 12.261 36.180 1.00 80.50 469 ASP A N 1
ATOM 3775 C CA . ASP A 1 469 ? -63.458 11.464 36.994 1.00 80.50 469 ASP A CA 1
ATOM 3776 C C . ASP A 1 469 ? -62.670 10.526 37.925 1.00 80.50 469 ASP A C 1
ATOM 3778 O O . ASP A 1 469 ? -61.777 9.796 37.494 1.00 80.50 469 ASP A O 1
ATOM 3782 N N . SER A 1 470 ? -62.982 10.528 39.223 1.00 81.75 470 SER A N 1
ATOM 3783 C CA . SER A 1 470 ? -62.279 9.677 40.187 1.00 81.75 470 SER A CA 1
ATOM 3784 C C . SER A 1 470 ? -62.467 8.182 39.905 1.00 81.75 470 SER A C 1
ATOM 3786 O O . SER A 1 470 ? -61.637 7.384 40.335 1.00 81.75 470 SER A O 1
ATOM 3788 N N . THR A 1 471 ? -63.503 7.808 39.149 1.00 83.50 471 THR A N 1
ATOM 3789 C CA . THR A 1 471 ? -63.764 6.439 38.688 1.00 83.50 471 THR A CA 1
ATOM 3790 C C . THR A 1 471 ? -63.008 6.055 37.412 1.00 83.50 471 THR A C 1
ATOM 3792 O O . THR A 1 471 ? -63.062 4.885 37.029 1.00 83.50 471 THR A O 1
ATOM 3795 N N . THR A 1 472 ? -62.282 6.982 36.764 1.00 86.88 472 THR A N 1
ATOM 3796 C CA . THR A 1 472 ? -61.457 6.694 35.578 1.00 86.88 472 THR A CA 1
ATOM 3797 C C . THR A 1 472 ? -60.501 5.538 35.865 1.00 86.88 472 THR A C 1
ATOM 3799 O O . THR A 1 472 ? -59.677 5.619 36.777 1.00 86.88 472 THR A O 1
ATOM 3802 N N . THR A 1 473 ? -60.604 4.466 35.077 1.00 87.38 473 THR A N 1
ATOM 3803 C CA . THR A 1 473 ? -59.707 3.312 35.183 1.00 87.38 473 THR A CA 1
ATOM 3804 C C . THR A 1 473 ? -58.322 3.672 34.671 1.00 87.38 473 THR A C 1
ATOM 3806 O O . THR A 1 473 ? -58.166 4.181 33.556 1.00 87.38 473 THR A O 1
ATOM 3809 N N . VAL A 1 474 ? -57.323 3.362 35.484 1.00 89.88 474 VAL A N 1
ATOM 3810 C CA . VAL A 1 474 ? -55.915 3.606 35.207 1.00 89.88 474 VAL A CA 1
ATOM 3811 C C . VAL A 1 474 ? -55.097 2.332 35.444 1.00 89.88 474 VAL A C 1
ATOM 3813 O O . VAL A 1 474 ? -55.489 1.460 36.216 1.00 89.88 474 VAL A O 1
ATOM 3816 N N . TYR A 1 475 ? -53.987 2.203 34.727 1.00 88.12 475 TYR A N 1
ATOM 3817 C CA . TYR A 1 475 ? -53.240 0.970 34.508 1.00 88.12 475 TYR A CA 1
ATOM 3818 C C . TYR A 1 475 ? -51.742 1.208 34.734 1.00 88.12 475 TYR A C 1
ATOM 3820 O O . TYR A 1 475 ? -51.236 2.264 34.355 1.00 88.12 475 TYR A O 1
ATOM 3828 N N . ASN A 1 476 ? -51.010 0.231 35.264 1.00 87.00 476 ASN A N 1
ATOM 3829 C CA . ASN A 1 476 ? -49.542 0.236 35.249 1.00 87.00 476 ASN A CA 1
ATOM 3830 C C . ASN A 1 476 ? -49.025 -1.128 34.771 1.00 87.00 476 ASN A C 1
ATOM 3832 O O . ASN A 1 476 ? -49.466 -2.165 35.266 1.00 87.00 476 ASN A O 1
ATOM 3836 N N . VAL A 1 477 ? -48.120 -1.142 33.790 1.00 83.38 477 VAL A N 1
ATOM 3837 C CA . VAL A 1 477 ? -47.482 -2.378 33.310 1.00 83.38 477 VAL A CA 1
ATOM 3838 C C . VAL A 1 477 ? -46.340 -2.722 34.259 1.00 83.38 477 VAL A C 1
ATOM 3840 O O . VAL A 1 477 ? -45.479 -1.876 34.467 1.00 83.38 477 VAL A O 1
ATOM 3843 N N . VAL A 1 478 ? -46.311 -3.943 34.800 1.00 78.50 478 VAL A N 1
ATOM 3844 C CA . VAL A 1 478 ? -45.234 -4.406 35.691 1.00 78.50 478 VAL A CA 1
ATOM 3845 C C . VAL A 1 478 ? -44.419 -5.512 35.024 1.00 78.50 478 VAL A C 1
ATOM 3847 O O . VAL A 1 478 ? -44.979 -6.445 34.437 1.00 78.50 478 VAL A O 1
ATOM 3850 N N . LEU A 1 479 ? -43.093 -5.396 35.093 1.00 79.38 479 LEU A N 1
ATOM 3851 C CA . LEU A 1 479 ? -42.136 -6.127 34.256 1.00 79.38 479 LEU A CA 1
ATOM 3852 C C . LEU A 1 479 ? -41.335 -7.201 35.012 1.00 79.38 479 LEU A C 1
ATOM 3854 O O . LEU A 1 479 ? -41.281 -7.227 36.240 1.00 79.38 479 LEU A O 1
ATOM 3858 N N . ASP A 1 480 ? -40.699 -8.109 34.263 1.00 62.56 480 ASP A N 1
ATOM 3859 C CA . ASP A 1 480 ? -39.835 -9.163 34.817 1.00 62.56 480 ASP A CA 1
ATOM 3860 C C . ASP A 1 480 ? -38.391 -8.708 35.095 1.00 62.56 480 ASP A C 1
ATOM 3862 O O . ASP A 1 480 ? -37.713 -9.275 35.954 1.00 62.56 480 ASP A O 1
ATOM 3866 N N . SER A 1 481 ? -37.911 -7.686 34.382 1.00 67.38 481 SER A N 1
ATOM 3867 C CA . SER A 1 481 ? -36.599 -7.063 34.581 1.00 67.38 481 SER A CA 1
ATOM 3868 C C . SER A 1 481 ? -36.540 -5.657 33.971 1.00 67.38 481 SER A C 1
ATOM 3870 O O . SER A 1 481 ? -37.470 -5.231 33.292 1.00 67.38 481 SER A O 1
ATOM 3872 N N . GLY A 1 482 ? -35.427 -4.942 34.186 1.00 69.88 482 GLY A N 1
ATOM 3873 C CA . GLY A 1 482 ? -35.053 -3.705 33.475 1.00 69.88 482 GLY A CA 1
ATOM 3874 C C . GLY A 1 482 ? -35.853 -2.447 33.823 1.00 69.88 482 GLY A C 1
ATOM 3875 O O . GLY A 1 482 ? -35.335 -1.345 33.675 1.00 69.88 482 GLY A O 1
ATOM 3876 N N . HIS A 1 483 ? -37.073 -2.615 34.323 1.00 83.06 483 HIS A N 1
ATOM 3877 C CA . HIS A 1 483 ? -37.954 -1.575 34.844 1.00 83.06 483 HIS A CA 1
ATOM 3878 C C . HIS A 1 483 ? -38.222 -0.381 33.911 1.00 83.06 483 HIS A C 1
ATOM 3880 O O . HIS A 1 483 ? -38.472 0.736 34.359 1.00 83.06 483 HIS A O 1
ATOM 3886 N N . THR A 1 484 ? -38.153 -0.592 32.592 1.00 90.12 484 THR A N 1
ATOM 3887 C CA . THR A 1 484 ? -38.410 0.457 31.597 1.00 90.12 484 THR A CA 1
ATOM 3888 C C . THR A 1 484 ? -39.286 -0.041 30.460 1.00 90.12 484 THR A C 1
ATOM 3890 O O . THR A 1 484 ? -39.140 -1.167 29.983 1.00 90.12 484 THR A O 1
ATOM 3893 N N . TYR A 1 485 ? -40.185 0.823 29.994 1.00 93.50 485 TYR A N 1
ATOM 3894 C CA . TYR A 1 485 ? -40.975 0.608 28.785 1.00 93.50 485 TYR A CA 1
ATOM 3895 C C . TYR A 1 485 ? -41.286 1.936 28.090 1.00 93.50 485 TYR A C 1
ATOM 3897 O O . TYR A 1 485 ? -41.138 3.005 28.680 1.00 93.50 485 TYR A O 1
ATOM 3905 N N . TYR A 1 486 ? -41.716 1.880 26.826 1.00 94.94 486 TYR A N 1
ATOM 3906 C CA . TYR A 1 486 ? -42.202 3.068 26.120 1.00 94.94 486 TYR A CA 1
ATOM 3907 C C . TYR A 1 486 ? -43.731 3.169 26.160 1.00 94.94 486 TYR A C 1
ATOM 3909 O O . TYR A 1 486 ? -44.419 2.333 25.567 1.00 94.94 486 TYR A O 1
ATOM 3917 N N . ALA A 1 487 ? -44.248 4.228 26.790 1.00 94.75 487 ALA A N 1
ATOM 3918 C CA . ALA A 1 487 ? -45.671 4.570 26.873 1.00 94.75 487 ALA A CA 1
ATOM 3919 C C . ALA A 1 487 ? -45.949 5.876 26.108 1.00 94.75 487 ALA A C 1
ATOM 3921 O O . ALA A 1 487 ? -45.313 6.899 26.352 1.00 94.75 487 ALA A O 1
ATOM 3922 N N . ASN A 1 488 ? -46.851 5.838 25.122 1.00 94.81 488 ASN A N 1
ATOM 3923 C CA . ASN A 1 488 ? -47.065 6.903 24.125 1.00 94.81 488 ASN A CA 1
ATOM 3924 C C . ASN A 1 488 ? -45.770 7.382 23.422 1.00 94.81 488 ASN A C 1
ATOM 3926 O O . ASN A 1 488 ? -45.721 8.476 22.866 1.00 94.81 488 ASN A O 1
ATOM 3930 N N . GLY A 1 489 ? -44.723 6.549 23.417 1.00 92.44 489 GLY A N 1
ATOM 3931 C CA . GLY A 1 489 ? -43.403 6.879 22.877 1.00 92.44 489 GLY A CA 1
ATOM 3932 C C . GLY A 1 489 ? -42.426 7.523 23.869 1.00 92.44 489 GLY A C 1
ATOM 3933 O O . GLY A 1 489 ? -41.281 7.722 23.487 1.00 92.44 489 GLY A O 1
ATOM 3934 N N . PHE A 1 490 ? -42.810 7.795 25.119 1.00 95.06 490 PHE A N 1
ATOM 3935 C CA . PHE A 1 490 ? -41.905 8.262 26.181 1.00 95.06 490 PHE A CA 1
ATOM 3936 C C . PHE A 1 490 ? -41.321 7.084 26.967 1.00 95.06 490 PHE A C 1
ATOM 3938 O O . PHE A 1 490 ? -42.038 6.120 27.224 1.00 95.06 490 PHE A O 1
ATOM 3945 N N . CYS A 1 491 ? -40.047 7.157 27.362 1.00 94.44 491 CYS A N 1
ATOM 3946 C CA . CYS A 1 491 ? -39.403 6.160 28.220 1.00 94.44 491 CYS A CA 1
ATOM 3947 C C . CYS A 1 491 ? -39.813 6.378 29.685 1.00 94.44 491 CYS A C 1
ATOM 3949 O O . CYS A 1 491 ? -39.555 7.445 30.252 1.00 94.44 491 CYS A O 1
ATOM 3951 N N . VAL A 1 492 ? -40.458 5.375 30.280 1.00 93.44 492 VAL A N 1
ATOM 3952 C CA . VAL A 1 492 ? -41.094 5.448 31.605 1.00 93.44 492 VAL A CA 1
ATOM 3953 C C . VAL A 1 492 ? -40.704 4.261 32.484 1.00 93.44 492 VAL A C 1
ATOM 3955 O O . VAL A 1 492 ? -40.277 3.222 31.974 1.00 93.44 492 VAL A O 1
ATOM 3958 N N . PHE A 1 493 ? -40.823 4.435 33.801 1.00 87.38 493 PHE A N 1
ATOM 3959 C CA . PHE A 1 493 ? -40.400 3.473 34.822 1.00 87.38 493 PHE A CA 1
ATOM 3960 C C . PHE A 1 493 ? -41.604 2.779 35.476 1.00 87.38 493 PHE A C 1
ATOM 3962 O O . PHE A 1 493 ? -42.515 3.461 35.952 1.00 87.38 493 PHE A O 1
ATOM 3969 N N . ASP A 1 494 ? -41.616 1.442 35.570 1.00 80.06 494 ASP A N 1
ATOM 3970 C CA . ASP A 1 494 ? -42.643 0.759 36.367 1.00 80.06 494 ASP A CA 1
ATOM 3971 C C . ASP A 1 494 ? -42.312 0.853 37.862 1.00 80.06 494 ASP A C 1
ATOM 3973 O O . ASP A 1 494 ? -41.459 0.145 38.393 1.00 80.06 494 ASP A O 1
ATOM 3977 N N . MET A 1 495 ? -43.028 1.724 38.580 1.00 62.97 495 MET A N 1
ATOM 3978 C CA . MET A 1 495 ? -43.000 1.706 40.043 1.00 62.97 495 MET A CA 1
ATOM 3979 C C . MET A 1 495 ? -43.731 0.464 40.560 1.00 62.97 495 MET A C 1
ATOM 3981 O O . MET A 1 495 ? -44.916 0.486 40.885 1.00 62.97 495 MET A O 1
ATOM 3985 N N . PHE A 1 496 ? -42.988 -0.636 40.628 1.00 56.78 496 PHE A N 1
ATOM 3986 C CA . PHE A 1 496 ? -43.312 -1.791 41.443 1.00 56.78 496 PHE A CA 1
ATOM 3987 C C . PHE A 1 496 ? -42.075 -2.197 42.258 1.00 56.78 496 PHE A C 1
ATOM 3989 O O . PHE A 1 496 ? -40.979 -2.262 41.693 1.00 56.78 496 PHE A O 1
ATOM 3996 N N . PRO A 1 497 ? -42.213 -2.501 43.564 1.00 49.31 497 PRO A N 1
ATOM 3997 C CA . PRO A 1 497 ? -41.090 -2.878 44.412 1.00 49.31 497 PRO A CA 1
ATOM 3998 C C . PRO A 1 497 ? -40.310 -4.054 43.826 1.00 49.31 497 PRO A C 1
ATOM 4000 O O . PRO A 1 497 ? -40.804 -5.183 43.746 1.00 49.31 497 PRO A O 1
ATOM 4003 N N . ASN A 1 498 ? -39.061 -3.777 43.447 1.00 44.84 498 ASN A N 1
ATOM 4004 C CA . ASN A 1 498 ? -38.154 -4.738 42.832 1.00 44.84 498 ASN A CA 1
ATOM 4005 C C . ASN A 1 498 ? -38.062 -6.005 43.701 1.00 44.84 498 ASN A C 1
ATOM 4007 O O . ASN A 1 498 ? -37.525 -5.990 44.812 1.00 44.84 498 ASN A O 1
ATOM 4011 N N . LEU A 1 499 ? -38.577 -7.126 43.187 1.00 44.50 499 LEU A N 1
ATOM 4012 C CA . LEU A 1 499 ? -38.729 -8.367 43.951 1.00 44.50 499 LEU A CA 1
ATOM 4013 C C . LEU A 1 499 ? -37.390 -8.957 44.434 1.00 44.50 499 LEU A C 1
ATOM 4015 O O . LEU A 1 499 ? -37.381 -9.693 45.424 1.00 44.50 499 LEU A O 1
ATOM 4019 N N . ALA A 1 500 ? -36.261 -8.589 43.817 1.00 40.50 500 ALA A N 1
ATOM 4020 C CA . ALA A 1 500 ? -34.928 -8.957 44.293 1.00 40.50 500 ALA A CA 1
ATOM 4021 C C . ALA A 1 500 ? -34.508 -8.194 45.567 1.00 40.50 500 ALA A C 1
ATOM 4023 O O . ALA A 1 500 ? -33.734 -8.730 46.360 1.00 40.50 500 ALA A O 1
ATOM 4024 N N . GLN A 1 501 ? -35.057 -6.997 45.825 1.00 37.22 501 GLN A N 1
ATOM 4025 C CA . GLN A 1 501 ? -34.900 -6.288 47.108 1.00 37.22 501 GLN A CA 1
ATOM 4026 C C . GLN A 1 501 ? -35.740 -6.915 48.235 1.00 37.22 501 GLN A C 1
ATOM 4028 O O . GLN A 1 501 ? -35.428 -6.744 49.415 1.00 37.22 501 GLN A O 1
ATOM 4033 N N . TYR A 1 502 ? -36.753 -7.718 47.890 1.00 44.72 502 TYR A N 1
ATOM 4034 C CA . TYR A 1 502 ? -37.598 -8.456 48.832 1.00 44.72 502 TYR A CA 1
ATOM 4035 C C . TYR A 1 502 ? -37.355 -9.978 48.758 1.00 44.72 502 TYR A C 1
ATOM 4037 O O . TYR A 1 502 ? -38.304 -10.752 48.590 1.00 44.72 502 TYR A O 1
ATOM 4045 N N . PRO A 1 503 ? -36.118 -10.479 48.979 1.00 44.19 503 PRO A N 1
ATOM 4046 C CA . PRO A 1 503 ? -35.797 -11.898 48.819 1.00 44.19 503 PRO A CA 1
ATOM 4047 C C . PRO A 1 503 ? -36.546 -12.791 49.816 1.00 44.19 503 PRO A C 1
ATOM 4049 O O . PRO A 1 503 ? -36.687 -13.986 49.583 1.00 44.19 503 PRO A O 1
ATOM 4052 N N . ARG A 1 504 ? -37.080 -12.237 50.917 1.00 38.38 504 ARG A N 1
ATOM 4053 C CA . ARG A 1 504 ? -38.007 -12.953 51.812 1.00 38.38 504 ARG A CA 1
ATOM 4054 C C . ARG A 1 504 ? -39.371 -13.202 51.166 1.00 38.38 504 ARG A C 1
ATOM 4056 O O . ARG A 1 504 ? -39.929 -14.268 51.387 1.00 38.38 504 ARG A O 1
ATOM 4063 N N . MET A 1 505 ? -39.881 -12.266 50.366 1.00 41.47 505 MET A N 1
ATOM 4064 C CA . MET A 1 505 ? -41.145 -12.408 49.638 1.00 41.47 505 MET A CA 1
ATOM 4065 C C . MET A 1 505 ? -40.979 -13.344 48.439 1.00 41.47 505 MET A C 1
ATOM 4067 O O . MET A 1 505 ? -41.783 -14.255 48.271 1.00 41.47 505 MET A O 1
ATOM 4071 N N . PHE A 1 506 ? -39.871 -13.230 47.698 1.00 45.44 506 PHE A N 1
ATOM 4072 C CA . PHE A 1 506 ? -39.517 -14.198 46.652 1.00 45.44 506 PHE A CA 1
ATOM 4073 C C . PHE A 1 506 ? -39.332 -15.613 47.229 1.00 45.44 506 PHE A C 1
ATOM 4075 O O . PHE A 1 506 ? -39.872 -16.582 46.702 1.00 45.44 506 PHE A O 1
ATOM 4082 N N . LYS A 1 507 ? -38.650 -15.747 48.377 1.00 42.25 507 LYS A N 1
ATOM 4083 C CA . LYS A 1 507 ? -38.502 -17.030 49.082 1.00 42.25 507 LYS A CA 1
ATOM 4084 C C . LYS A 1 507 ? -39.818 -17.539 49.678 1.00 42.25 507 LYS A C 1
ATOM 4086 O O . LYS A 1 507 ? -39.990 -18.746 49.749 1.00 42.25 507 LYS A O 1
ATOM 4091 N N . PHE A 1 508 ? -40.752 -16.667 50.060 1.00 43.56 508 PHE A N 1
ATOM 4092 C CA . PHE A 1 508 ? -42.099 -17.051 50.496 1.00 43.56 508 PHE A CA 1
ATOM 4093 C C . PHE A 1 508 ? -42.953 -17.556 49.325 1.00 43.56 508 PHE A C 1
ATOM 4095 O O . PHE A 1 508 ? -43.572 -18.604 49.450 1.00 43.56 508 PHE A O 1
ATOM 4102 N N . LEU A 1 509 ? -42.908 -16.894 48.164 1.00 44.66 509 LEU A N 1
ATOM 4103 C CA . LEU A 1 509 ? -43.546 -17.363 46.926 1.00 44.66 509 LEU A CA 1
ATOM 4104 C C . LEU A 1 509 ? -42.928 -18.678 46.425 1.00 44.66 509 LEU A C 1
ATOM 4106 O O . LEU A 1 509 ? -43.654 -19.588 46.036 1.00 44.66 509 LEU A O 1
ATOM 4110 N N . HIS A 1 510 ? -41.604 -18.830 46.511 1.00 44.53 510 HIS A N 1
ATOM 4111 C CA . HIS A 1 510 ? -40.919 -20.080 46.179 1.00 44.53 510 HIS A CA 1
ATOM 4112 C C . HIS A 1 510 ? -41.217 -21.203 47.186 1.00 44.53 510 HIS A C 1
ATOM 4114 O O . HIS A 1 510 ? -41.366 -22.351 46.782 1.00 44.53 510 HIS A O 1
ATOM 4120 N N . LEU A 1 511 ? -41.353 -20.897 48.483 1.00 44.41 511 LEU A N 1
ATOM 4121 C CA . LEU A 1 511 ? -41.786 -21.865 49.499 1.00 44.41 511 LEU A CA 1
ATOM 4122 C C . LEU A 1 511 ? -43.259 -22.249 49.334 1.00 44.41 511 LEU A C 1
ATOM 4124 O O . LEU A 1 511 ? -43.576 -23.421 49.495 1.00 44.41 511 LEU A O 1
ATOM 4128 N N . LEU A 1 512 ? -44.136 -21.311 48.957 1.00 45.22 512 LEU A N 1
ATOM 4129 C CA . LEU A 1 512 ? -45.518 -21.600 48.566 1.00 45.22 512 LEU A CA 1
ATOM 4130 C C . LEU A 1 512 ? -45.546 -22.528 47.350 1.00 45.22 512 LEU A C 1
ATOM 4132 O O . LEU A 1 512 ? -46.191 -23.571 47.407 1.00 45.22 512 LEU A O 1
ATOM 4136 N N . TRP A 1 513 ? -44.782 -22.212 46.300 1.00 46.28 513 TRP A N 1
ATOM 4137 C CA . TRP A 1 513 ? -44.646 -23.061 45.115 1.00 46.28 513 TRP A CA 1
ATOM 4138 C C . TRP A 1 513 ? -44.105 -24.454 45.461 1.00 46.28 513 TRP A C 1
ATOM 4140 O O . TRP A 1 513 ? -44.686 -25.442 45.024 1.00 46.28 513 TRP A O 1
ATOM 4150 N N . GLN A 1 514 ? -43.076 -24.563 46.310 1.00 44.31 514 GLN A N 1
ATOM 4151 C CA . GLN A 1 514 ? -42.574 -25.852 46.797 1.00 44.31 514 GLN A CA 1
ATOM 4152 C C . GLN A 1 514 ? -43.614 -26.607 47.637 1.00 44.31 514 GLN A C 1
ATOM 4154 O O . GLN A 1 514 ? -43.789 -27.805 47.428 1.00 44.31 514 GLN A O 1
ATOM 4159 N N . SER A 1 515 ? -44.327 -25.949 48.559 1.00 42.81 515 SER A N 1
ATOM 4160 C CA . SER A 1 515 ? -45.354 -26.604 49.384 1.00 42.81 515 SER A CA 1
ATOM 4161 C C . SER A 1 515 ? -46.552 -27.064 48.557 1.00 42.81 515 SER A C 1
ATOM 4163 O O . SER A 1 515 ? -47.057 -28.158 48.783 1.00 42.81 515 SER A O 1
ATOM 4165 N N . CYS A 1 516 ? -46.945 -26.289 47.543 1.00 39.69 516 CYS A N 1
ATOM 4166 C CA . CYS A 1 516 ? -47.950 -26.699 46.577 1.00 39.69 516 CYS A CA 1
ATOM 4167 C C . CYS A 1 516 ? -47.427 -27.881 45.755 1.00 39.69 516 CYS A C 1
ATOM 4169 O O . CYS A 1 516 ? -47.997 -28.961 45.832 1.00 39.69 516 CYS A O 1
ATOM 4171 N N . ALA A 1 517 ? -46.312 -27.737 45.036 1.00 40.50 517 ALA A N 1
ATOM 4172 C CA . ALA A 1 517 ? -45.782 -28.777 44.151 1.00 40.50 517 ALA A CA 1
ATOM 4173 C C . ALA A 1 517 ? -45.476 -30.106 44.869 1.00 40.50 517 ALA A C 1
ATOM 4175 O O . ALA A 1 517 ? -45.673 -31.168 44.289 1.00 40.50 517 ALA A O 1
ATOM 4176 N N . THR A 1 518 ? -45.048 -30.076 46.137 1.00 42.12 518 THR A N 1
ATOM 4177 C CA . THR A 1 518 ? -44.767 -31.302 46.912 1.00 42.12 518 THR A CA 1
ATOM 4178 C C . THR A 1 518 ? -45.990 -31.924 47.598 1.00 42.12 518 THR A C 1
ATOM 4180 O O . THR A 1 518 ? -45.902 -33.070 48.034 1.00 42.12 518 THR A O 1
ATOM 4183 N N . GLN A 1 519 ? -47.137 -31.232 47.664 1.00 39.97 519 GLN A N 1
ATOM 4184 C CA . GLN A 1 519 ? -48.401 -31.791 48.178 1.00 39.97 519 GLN A CA 1
ATOM 4185 C C . GLN A 1 519 ? -49.468 -32.034 47.093 1.00 39.97 519 GLN A C 1
ATOM 4187 O O . GLN A 1 519 ? -50.347 -32.873 47.294 1.00 39.97 519 GLN A O 1
ATOM 4192 N N . ILE A 1 520 ? -49.370 -31.374 45.931 1.00 40.00 520 ILE A N 1
ATOM 4193 C CA . ILE A 1 520 ? -50.296 -31.526 44.794 1.00 40.00 520 ILE A CA 1
ATOM 4194 C C . ILE A 1 520 ? -50.384 -32.991 44.340 1.00 40.00 520 ILE A C 1
ATOM 4196 O O . ILE A 1 520 ? -51.486 -33.523 44.247 1.00 40.00 520 ILE A O 1
ATOM 4200 N N . ASP A 1 521 ? -49.248 -33.672 44.174 1.00 42.50 521 ASP A N 1
ATOM 4201 C CA . ASP A 1 521 ? -49.200 -35.067 43.703 1.00 42.50 521 ASP A CA 1
ATOM 4202 C C . ASP A 1 521 ? -49.619 -36.123 44.752 1.00 42.50 521 ASP A C 1
ATOM 4204 O O . ASP A 1 521 ? -49.652 -37.310 44.430 1.00 42.50 521 ASP A O 1
ATOM 4208 N N . SER A 1 522 ? -49.916 -35.744 46.007 1.00 42.31 522 SER A N 1
ATOM 4209 C CA . SER A 1 522 ? -50.164 -36.722 47.090 1.00 42.31 522 SER A CA 1
ATOM 4210 C C . SER A 1 522 ? -51.487 -36.604 47.854 1.00 42.31 522 SER A C 1
ATOM 4212 O O . SER A 1 522 ? -51.863 -37.589 48.484 1.00 42.31 522 SER A O 1
ATOM 4214 N N . HIS A 1 523 ? -52.216 -35.480 47.789 1.00 45.97 523 HIS A N 1
ATOM 4215 C CA . HIS A 1 523 ? -53.500 -35.325 48.510 1.00 45.97 523 HIS A CA 1
ATOM 4216 C C . HIS A 1 523 ? -54.603 -34.531 47.774 1.00 45.97 523 HIS A C 1
ATOM 4218 O O . HIS A 1 523 ? -55.600 -34.151 48.391 1.00 45.97 523 HIS A O 1
ATOM 4224 N N . PHE A 1 524 ? -54.493 -34.273 46.464 1.00 36.56 524 PHE A N 1
ATOM 4225 C CA . PHE A 1 524 ? -55.516 -33.469 45.767 1.00 36.56 524 PHE A CA 1
ATOM 4226 C C . PHE A 1 524 ? -56.906 -34.127 45.690 1.00 36.56 524 PHE A C 1
ATOM 4228 O O . PHE A 1 524 ? -57.914 -33.423 45.790 1.00 36.56 524 PHE A O 1
ATOM 4235 N N . ASP A 1 525 ? -56.967 -35.458 45.580 1.00 45.53 525 ASP A N 1
ATOM 4236 C CA . ASP A 1 525 ? -58.230 -36.213 45.516 1.00 45.53 525 ASP A CA 1
ATOM 4237 C C . ASP A 1 525 ? -59.017 -36.208 46.846 1.00 45.53 525 ASP A C 1
ATOM 4239 O O . ASP A 1 525 ? -60.226 -36.445 46.839 1.00 45.53 525 ASP A O 1
ATOM 4243 N N . ASP A 1 526 ? -58.372 -35.889 47.976 1.00 44.09 526 ASP A N 1
ATOM 4244 C CA . ASP A 1 526 ? -59.009 -35.840 49.303 1.00 44.09 526 ASP A CA 1
ATOM 4245 C C . ASP A 1 526 ? -59.659 -34.478 49.628 1.00 44.09 526 ASP A C 1
ATOM 4247 O O . ASP A 1 526 ? -60.431 -34.380 50.586 1.00 44.09 526 ASP A O 1
ATOM 4251 N N . ILE A 1 527 ? -59.335 -33.408 48.881 1.00 44.62 527 ILE A N 1
ATOM 4252 C CA . ILE A 1 527 ? -59.652 -32.019 49.280 1.00 44.62 527 ILE A CA 1
ATOM 4253 C C . ILE A 1 527 ? -60.493 -31.251 48.244 1.00 44.62 527 ILE A C 1
ATOM 4255 O O . ILE A 1 527 ? -61.298 -30.407 48.645 1.00 44.62 527 ILE A O 1
ATOM 4259 N N . VAL A 1 528 ? -60.369 -31.518 46.935 1.00 40.50 528 VAL A N 1
ATOM 4260 C CA . VAL A 1 528 ? -61.082 -30.741 45.896 1.00 40.50 528 VAL A CA 1
ATOM 4261 C C . VAL A 1 528 ? -61.830 -31.639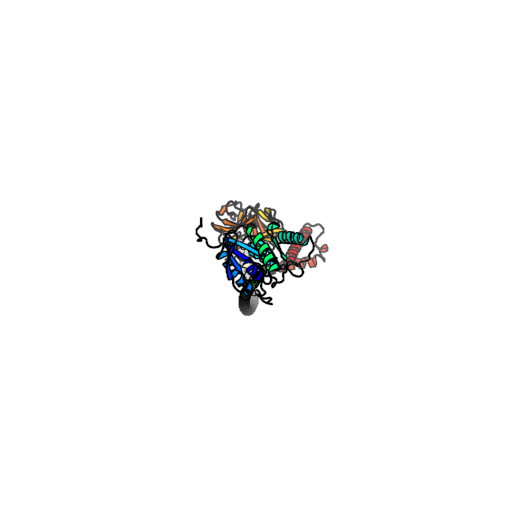 44.911 1.00 40.50 528 VAL A C 1
ATOM 4263 O O . VAL A 1 528 ? -61.232 -32.408 44.162 1.00 40.50 528 VAL A O 1
ATOM 4266 N N . THR A 1 529 ? -63.156 -31.485 44.839 1.00 41.34 529 THR A N 1
ATOM 4267 C CA . THR A 1 529 ? -63.996 -32.191 43.863 1.00 41.34 529 THR A CA 1
ATOM 4268 C C . THR A 1 529 ? -63.621 -31.829 42.415 1.00 41.34 529 THR A C 1
ATOM 4270 O O . THR A 1 529 ? -63.555 -30.642 42.079 1.00 41.34 529 THR A O 1
ATOM 4273 N N . PRO A 1 530 ? -63.422 -32.817 41.517 1.00 40.50 530 PRO A N 1
ATOM 4274 C CA . PRO A 1 530 ? -63.114 -32.550 40.114 1.00 40.50 530 PRO A CA 1
ATOM 4275 C C . PRO A 1 530 ? -64.191 -31.697 39.427 1.00 40.50 530 PRO A C 1
ATOM 4277 O O . PRO A 1 530 ? -65.367 -32.062 39.414 1.00 40.50 530 PRO A O 1
ATOM 4280 N N . GLY A 1 531 ? -63.777 -30.575 38.829 1.00 48.44 531 GLY A N 1
ATOM 4281 C CA . GLY A 1 531 ? -64.653 -29.662 38.084 1.00 48.44 531 GLY A CA 1
ATOM 4282 C C . GLY A 1 531 ? -65.080 -28.382 38.816 1.00 48.44 531 GLY A C 1
ATOM 4283 O O . GLY A 1 531 ? -65.915 -27.654 38.283 1.00 48.44 531 GLY A O 1
ATOM 4284 N N . SER A 1 532 ? -64.536 -28.076 40.000 1.00 49.16 532 SER A N 1
ATOM 4285 C CA . SER A 1 532 ? -64.719 -26.761 40.635 1.00 49.16 532 SER A CA 1
ATOM 4286 C C . SER A 1 532 ? -63.905 -25.659 39.938 1.00 49.16 532 SER A C 1
ATOM 4288 O O . SER A 1 532 ? -62.808 -25.895 39.426 1.00 49.16 532 SER A O 1
ATOM 4290 N N . ASP A 1 533 ? -64.425 -24.427 39.952 1.00 48.09 533 ASP A N 1
ATOM 4291 C CA . ASP A 1 533 ? -63.755 -23.260 39.352 1.00 48.09 533 ASP A CA 1
ATOM 4292 C C . ASP A 1 533 ? -62.428 -22.926 40.069 1.00 48.09 533 ASP A C 1
ATOM 4294 O O . ASP A 1 533 ? -61.479 -22.445 39.453 1.00 48.09 533 ASP A O 1
ATOM 4298 N N . ASP A 1 534 ? -62.316 -23.272 41.355 1.00 41.19 534 ASP A N 1
ATOM 4299 C CA . ASP A 1 534 ? -61.097 -23.104 42.154 1.00 41.19 534 ASP A CA 1
ATOM 4300 C C . ASP A 1 534 ? -59.941 -23.991 41.676 1.00 41.19 534 ASP A C 1
ATOM 4302 O O . ASP A 1 534 ? -58.793 -23.547 41.685 1.00 41.19 534 ASP A O 1
ATOM 4306 N N . ARG A 1 535 ? -60.221 -25.206 41.179 1.00 44.62 535 ARG A N 1
ATOM 4307 C CA . ARG A 1 535 ? -59.185 -26.064 40.586 1.00 44.62 535 ARG A CA 1
ATOM 4308 C C . ARG A 1 535 ? -58.606 -25.429 39.320 1.00 44.62 535 ARG A C 1
ATOM 4310 O O . ARG A 1 535 ? -57.390 -25.333 39.196 1.00 44.62 535 ARG A O 1
ATOM 4317 N N . LEU A 1 536 ? -59.463 -24.896 38.446 1.00 47.34 536 LEU A N 1
ATOM 4318 C CA . LEU A 1 536 ? -59.040 -24.199 37.226 1.00 47.34 536 LEU A CA 1
ATOM 4319 C C . LEU A 1 536 ? -58.278 -22.893 37.527 1.00 47.34 536 LEU A C 1
ATOM 4321 O O . LEU A 1 536 ? -57.408 -22.490 36.755 1.00 47.34 536 LEU A O 1
ATOM 4325 N N . ARG A 1 537 ? -58.587 -22.219 38.643 1.00 44.91 537 ARG A N 1
ATOM 4326 C CA . ARG A 1 537 ? -57.842 -21.042 39.127 1.00 44.91 537 ARG A CA 1
ATOM 4327 C C . ARG A 1 537 ? -56.469 -21.424 39.686 1.00 44.91 537 ARG A C 1
ATOM 4329 O O . ARG A 1 537 ? -55.499 -20.731 39.393 1.00 44.91 537 ARG A O 1
ATOM 4336 N N . LEU A 1 538 ? -56.373 -22.519 40.443 1.00 45.34 538 LEU A N 1
ATOM 4337 C CA . LEU A 1 538 ? -55.111 -23.029 40.991 1.00 45.34 538 LEU A CA 1
ATOM 4338 C C . LEU A 1 538 ? -54.179 -23.572 39.900 1.00 45.34 538 LEU A C 1
ATOM 4340 O O . LEU A 1 538 ? -52.992 -23.264 39.928 1.00 45.34 538 LEU A O 1
ATOM 4344 N N . GLU A 1 539 ? -54.707 -24.300 38.914 1.00 48.59 539 GLU A N 1
ATOM 4345 C CA . GLU A 1 539 ? -53.940 -24.782 37.755 1.00 48.59 539 GLU A CA 1
ATOM 4346 C C . GLU A 1 539 ? -53.367 -23.594 36.949 1.00 48.59 539 GLU A C 1
ATOM 4348 O O . GLU A 1 539 ? -52.166 -23.550 36.690 1.00 48.59 539 GLU A O 1
ATOM 4353 N N . LYS A 1 540 ? -54.162 -22.542 36.689 1.00 48.38 540 LYS A N 1
ATOM 4354 C CA . LYS A 1 540 ? -53.674 -21.298 36.052 1.00 48.38 540 LYS A CA 1
ATOM 4355 C C . LYS A 1 540 ? -52.647 -20.528 36.888 1.00 48.38 540 LYS A C 1
ATOM 4357 O O . LYS A 1 540 ? -51.741 -19.916 36.328 1.00 48.38 540 LYS A O 1
ATOM 4362 N N . LEU A 1 541 ? -52.784 -20.528 38.216 1.00 44.09 541 LEU A N 1
ATOM 4363 C CA . LEU A 1 541 ? -51.813 -19.895 39.112 1.00 44.09 541 LEU A CA 1
ATOM 4364 C C . LEU A 1 541 ? -50.483 -20.669 39.123 1.00 44.09 541 LEU A C 1
ATOM 4366 O O . LEU A 1 541 ? -49.420 -20.053 39.169 1.00 44.09 541 LEU A O 1
ATOM 4370 N N . ALA A 1 542 ? -50.536 -22.001 39.035 1.00 46.84 542 ALA A N 1
ATOM 4371 C CA . ALA A 1 542 ? -49.358 -22.851 38.906 1.00 46.84 542 ALA A CA 1
ATOM 4372 C C . ALA A 1 542 ? -48.638 -22.626 37.564 1.00 46.84 542 ALA A C 1
ATOM 4374 O O . ALA A 1 542 ? -47.430 -22.393 37.580 1.00 46.84 542 ALA A O 1
ATOM 4375 N N . ASP A 1 543 ? -49.369 -22.593 36.441 1.00 48.66 543 ASP A N 1
ATOM 4376 C CA . ASP A 1 543 ? -48.819 -22.265 35.114 1.00 48.66 543 ASP A CA 1
ATOM 4377 C C . ASP A 1 543 ? -48.122 -20.893 35.109 1.00 48.66 543 ASP A C 1
ATOM 4379 O O . ASP A 1 543 ? -46.997 -20.762 34.624 1.00 48.66 543 ASP A O 1
ATOM 4383 N N . PHE A 1 544 ? -48.758 -19.871 35.695 1.00 48.22 544 PHE A N 1
ATOM 4384 C CA . PHE A 1 544 ? -48.192 -18.524 35.815 1.00 48.22 544 PHE A CA 1
ATOM 4385 C C . PHE A 1 544 ? -46.878 -18.510 36.613 1.00 48.22 544 PHE A C 1
ATOM 4387 O O . PHE A 1 544 ? -45.870 -17.975 36.148 1.00 48.22 544 PHE A O 1
ATOM 4394 N N . VAL A 1 545 ? -46.858 -19.141 37.792 1.00 47.31 545 VAL A N 1
ATOM 4395 C CA . VAL A 1 545 ? -45.648 -19.226 38.627 1.00 47.31 545 VAL A CA 1
ATOM 4396 C C . VAL A 1 545 ? -44.554 -20.051 37.937 1.00 47.31 545 VAL A C 1
ATOM 4398 O O . VAL A 1 545 ? -43.378 -19.699 38.024 1.00 47.31 545 VAL A O 1
ATOM 4401 N N . GLN A 1 546 ? -44.914 -21.105 37.200 1.00 46.19 546 GLN A N 1
ATOM 4402 C CA . GLN A 1 546 ? -43.962 -21.905 36.433 1.00 46.19 546 GLN A CA 1
ATOM 4403 C C . GLN A 1 546 ? -43.334 -21.100 35.286 1.00 46.19 546 GLN A C 1
ATOM 4405 O O . GLN A 1 546 ? -42.113 -21.127 35.138 1.00 46.19 546 GLN A O 1
ATOM 4410 N N . GLN A 1 547 ? -44.119 -20.331 34.523 1.00 48.19 547 GLN A N 1
ATOM 4411 C CA . GLN A 1 547 ? -43.592 -19.449 33.473 1.00 48.19 547 GLN A CA 1
ATOM 4412 C C . GLN A 1 547 ? -42.678 -18.354 34.044 1.00 48.19 547 GLN A C 1
ATOM 4414 O O . GLN A 1 547 ? -41.598 -18.121 33.501 1.00 48.19 547 GLN A O 1
ATOM 4419 N N . ALA A 1 548 ? -43.050 -17.747 35.176 1.00 44.94 548 ALA A N 1
ATOM 4420 C CA . ALA A 1 548 ? -42.224 -16.758 35.870 1.00 44.94 548 ALA A CA 1
ATOM 4421 C C . ALA A 1 548 ? -40.856 -17.333 36.292 1.00 44.94 548 ALA A C 1
ATOM 4423 O O . ALA A 1 548 ? -39.809 -16.739 36.023 1.00 44.94 548 ALA A O 1
ATOM 4424 N N . ILE A 1 549 ? -40.854 -18.526 36.900 1.00 46.84 549 ILE A N 1
ATOM 4425 C CA . ILE A 1 549 ? -39.631 -19.229 37.318 1.00 46.84 549 ILE A CA 1
ATOM 4426 C C . ILE A 1 549 ? -38.787 -19.637 36.100 1.00 46.84 549 ILE A C 1
ATOM 4428 O O . ILE A 1 549 ? -37.569 -19.465 36.123 1.00 46.84 549 ILE A O 1
ATOM 4432 N N . SER A 1 550 ? -39.403 -20.129 35.020 1.00 43.66 550 SER A N 1
ATOM 4433 C CA . SER A 1 550 ? -38.683 -20.485 33.790 1.00 43.66 550 SER A CA 1
ATOM 4434 C C . SER A 1 550 ? -38.089 -19.276 33.059 1.00 43.66 550 SER A C 1
ATOM 4436 O O . SER A 1 550 ? -36.989 -19.408 32.530 1.00 43.66 550 SER A O 1
ATOM 4438 N N . SER A 1 551 ? -38.737 -18.101 33.068 1.00 42.56 551 SER A N 1
ATOM 4439 C CA . SER A 1 551 ? -38.126 -16.863 32.550 1.00 42.56 551 SER A CA 1
ATOM 4440 C C . SER A 1 551 ? -36.873 -16.515 33.359 1.00 42.56 551 SER A C 1
ATOM 4442 O O . SER A 1 551 ? -35.775 -16.416 32.805 1.00 42.56 551 SER A O 1
ATOM 4444 N N . TYR A 1 552 ? -37.007 -16.447 34.689 1.00 41.62 552 TYR A N 1
ATOM 4445 C CA . TYR A 1 552 ? -35.922 -16.088 35.606 1.00 41.62 552 TYR A CA 1
ATOM 4446 C C . TYR A 1 552 ? -34.699 -17.020 35.494 1.00 41.62 552 TYR A C 1
ATOM 4448 O O . TYR A 1 552 ? -33.564 -16.543 35.448 1.00 41.62 552 TYR A O 1
ATOM 4456 N N . LEU A 1 553 ? -34.926 -18.335 35.380 1.00 41.50 553 LEU A N 1
ATOM 4457 C CA . LEU A 1 553 ? -33.890 -19.369 35.208 1.00 41.50 553 LEU A CA 1
ATOM 4458 C C . LEU A 1 553 ? -33.367 -19.522 33.765 1.00 41.50 553 LEU A C 1
ATOM 4460 O O . LEU A 1 553 ? -32.569 -20.418 33.502 1.00 41.50 553 LEU A O 1
ATOM 4464 N N . SER A 1 554 ? -33.830 -18.696 32.821 1.00 35.59 554 SER A N 1
ATOM 4465 C CA . SER A 1 554 ? -33.301 -18.642 31.446 1.00 35.59 554 SER A CA 1
ATOM 4466 C C . SER A 1 554 ? -32.458 -17.392 31.165 1.00 35.59 554 SER A C 1
ATOM 4468 O O . SER A 1 554 ? -31.748 -17.342 30.161 1.00 35.59 554 SER A O 1
ATOM 4470 N N . LYS A 1 555 ? -32.529 -16.394 32.058 1.00 34.88 555 LYS A N 1
ATOM 4471 C CA . LYS A 1 555 ? -31.784 -15.125 32.001 1.00 34.88 555 LYS A CA 1
ATOM 4472 C C . LYS A 1 555 ? -30.589 -15.071 32.978 1.00 34.88 555 LYS A C 1
ATOM 4474 O O . LYS A 1 555 ? -29.896 -14.057 32.999 1.00 34.88 555 LYS A O 1
ATOM 4479 N N . ASN A 1 556 ? -30.358 -16.129 33.767 1.00 34.94 556 ASN A N 1
ATOM 4480 C CA . ASN A 1 556 ? -29.274 -16.286 34.754 1.00 34.94 556 ASN A CA 1
ATOM 4481 C C . ASN A 1 556 ? -28.688 -17.704 34.693 1.00 34.94 556 ASN A C 1
ATOM 4483 O O . ASN A 1 556 ? -27.482 -17.844 34.987 1.00 34.94 556 ASN A O 1
#

Sequence (556 aa):
MHRNNNSSPFGLIILGNSGVGKSFLANILLDKEVFKHEFSARSVTHRTEYQEITFDNYHYAIFNIPGLIEADQARVNINKREIDHAFTQRPNSLIIYVFGQQGGRMRDEDAVAFNAINKAYPLNIQSLLLVVNGLPAVRPKDYEGEVMLMLQDIIQLQVAPERVCFLNHINRENIQERHALRKQLLNAIVELTPTEHIKAQDIHLKVDEVEMLKKQIEEMTKTFEANKIEFQHEIREHQKRYDELMENQKNETDSLRRIIERQQEEAAEARLSQEDRERELQQQMETMRADHQRLTEQLATASQEQARQLQAALQASSQQQAELMRQLMQIRSQPPQVVTQGKKSCFVGGTLIRMADGTDKSIEKIQVGDVVLGAENQSHVVMFLDVEQLNGRHLHGINDFPPFFTSEHVFFTSDGKMSSIEPQDSENEEPSLRGLVNALQINDELQGLDQNRRPSTIVVNQLNCTESDSTTTVYNVVLDSGHTYYANGFCVFDMFPNLAQYPRMFKFLHLLWQSCATQIDSHFDDIVTPGSDDRLRLEKLADFVQQAISSYLSKN

Radius of gyration: 58.91 Å; chains: 1; bounding box: 133×70×166 Å

Foldseek 3Di:
DDDDPPDDAAEAEEAFAAPLCSLVLLCLLVVHNDQDGDPDPAWRDQAKDWDWDDDPNGIYIYIDAHGCDDPDPVSNVVSLVRNVVRCVVHQFHAYEQGWEDDPLHTDVVRLLQLQLVCLFWVDDLLRAAYEYEAHAPDDDPCSLVVVQVVCCVSNVDPRDSLRYHYYHRDDSPDPVSSNVSSVSVVVSNVSHGGDGTDGPDGRDGVVVVVVVVVVVVVVVVVVVVVVVVVVVVVVVVVVVVVVVVVVVVVVVVVVVVVVVVVVVVVVVVVVVVVVVVVVVVVVVVVVVVVVVVVVVVVVVVVVVVVVVVVVVVCVVCCVVCVVPPPDDDDDDDDDDYDDDDDDDWFWAWQWWWAFLVRDTDTLVPDDFQTWFAFPPRDIWTFLDKDKDFQQFFKFKDFDPDDGIIGQLWWFAFPVGAIEGQDVVVVCVLQVVCPPRYHHDDQQTWFWFADPVRDTDTDGRNDMDIDGDDRRRMTIFGDTLDDQWTHISGTITGGPDPDVVVVVVVVVVVVVVLVVCVVCVVPCPVPPDDPPDPVVVVVVVVNVSVVVSVVVVVVVD